Protein AF-A0A7Y4KDV8-F1 (afdb_monomer_lite)

pLDDT: mean 72.62, std 21.4, range [21.73, 97.19]

Sequence (748 aa):
MPEELEVASACWSLFTKARAWPSKKLFARSYPQWADPVLSSQQKWPHIQVSTEVRPDWELLFMLPETRTLLAPLPALIHDVATRVVANPIYRNEHSSRLDLTLADFERFWSSADAARLAADLLAGMWNPWLGWGSSHSEGVRFQPHLDVLRYEQAEGLDELLRRSHPPPGDAQKKVAEPEGPYLELLHRIHEHLKRTGTWPEAVPFAVAHRNLGFIPDLVARLEPEFIRGAWTGTRNARLKLTFKSLDWVTSARERHLLAQAVRAMAQIWLETDEPNSDFGITAEMVAQKSRLSQAEVGPLLRYLEQSFWVTIEPSDWTEQSWKLPVNDKIGLLKNVEVWEDYLRATQEEEKAQRHAVLSSIDLERLAYAAEGLLAPACEPPSVGKKGRGRRAKKAKSIFISHAAKDKDLVDAFVELLVSGMGVEAEDIVCTSLSQQTVPLGNKFREYLRDAVNDCSLFICLVSKNFYASTFALCEVGAAWGAKKTIVPVMVPPLGPKNLEAVLQDGWQAVELLNGDQLALMAGTLRRHLGGTGDIGRWVPQLRKFLKTAREVLAQEHEGPLGHTSTHASREAGQDSSRDASGQDSLSPERARHDVNKQSGESTGDHAAQTFDSPDWQTFVKLTGAVRAASEPLSPVLRAAAYATGSGMGGKVIGSDYKDIRDAEDRGMLVSDAGNFWADEDSRLMRSVVEPLKDLKGFLKQASDLFHLEHEKRYGFVADMQKLRFAEVHMGFSWVYGAPEPDDNIPF

Structure (mmCIF, N/CA/C/O backbone):
data_AF-A0A7Y4KDV8-F1
#
_entry.id   AF-A0A7Y4KDV8-F1
#
loop_
_atom_site.group_PDB
_atom_site.id
_atom_site.type_symbol
_atom_site.label_atom_id
_atom_site.label_alt_id
_atom_site.label_comp_id
_atom_site.label_asym_id
_atom_site.label_entity_id
_atom_site.label_seq_id
_atom_site.pdbx_PDB_ins_code
_atom_site.Cartn_x
_atom_site.Cartn_y
_atom_site.Cartn_z
_atom_site.occupancy
_atom_site.B_iso_or_equiv
_atom_site.auth_seq_id
_atom_site.auth_comp_id
_atom_site.auth_asym_id
_atom_site.auth_atom_id
_atom_site.pdbx_PDB_model_num
ATOM 1 N N . MET A 1 1 ? 9.951 -15.300 -29.059 1.00 63.28 1 MET A N 1
ATOM 2 C CA . MET A 1 1 ? 11.334 -15.531 -28.595 1.00 63.28 1 MET A CA 1
ATOM 3 C C . MET A 1 1 ? 12.394 -15.349 -29.685 1.00 63.28 1 MET A C 1
ATOM 5 O O . MET A 1 1 ? 13.168 -14.423 -29.510 1.00 63.28 1 MET A O 1
ATOM 9 N N . PRO A 1 2 ? 12.503 -16.139 -30.782 1.00 76.25 2 PRO A N 1
ATOM 10 C CA . PRO A 1 2 ? 13.700 -16.068 -31.643 1.00 76.25 2 PRO A CA 1
ATOM 11 C C . PRO A 1 2 ? 13.894 -14.703 -32.325 1.00 76.25 2 PRO A C 1
ATOM 13 O O . PRO A 1 2 ? 14.945 -14.092 -32.187 1.00 76.25 2 PRO A O 1
ATOM 16 N N . GLU A 1 3 ? 12.845 -14.181 -32.964 1.00 83.25 3 GLU A N 1
ATOM 17 C CA . GLU A 1 3 ? 12.841 -12.859 -33.615 1.00 83.25 3 GLU A CA 1
ATOM 18 C C . GLU A 1 3 ? 13.071 -11.704 -32.616 1.00 83.25 3 GLU A C 1
ATOM 20 O O . GLU A 1 3 ? 13.788 -10.746 -32.899 1.00 83.25 3 GLU A O 1
ATOM 25 N N . GLU A 1 4 ? 12.525 -11.825 -31.403 1.00 85.88 4 GLU A N 1
ATOM 26 C CA . GLU A 1 4 ? 12.720 -10.852 -30.320 1.00 85.88 4 GLU A CA 1
ATOM 27 C C . GLU A 1 4 ? 14.170 -10.853 -29.800 1.00 85.88 4 GLU A C 1
ATOM 29 O O . GLU A 1 4 ? 14.695 -9.795 -29.464 1.00 85.88 4 GLU A O 1
ATOM 34 N N . LEU A 1 5 ? 14.853 -12.006 -29.789 1.00 89.75 5 LEU A N 1
ATOM 35 C CA . LEU A 1 5 ? 16.281 -12.104 -29.456 1.00 89.75 5 LEU A CA 1
ATOM 36 C C . LEU A 1 5 ? 17.170 -11.499 -30.552 1.00 89.75 5 LEU A C 1
ATOM 38 O O . LEU A 1 5 ? 18.156 -10.832 -30.236 1.00 89.75 5 LEU A O 1
ATOM 42 N N . GLU A 1 6 ? 16.812 -11.668 -31.828 1.00 90.56 6 GLU A N 1
ATOM 43 C CA . GLU A 1 6 ? 17.501 -10.998 -32.940 1.00 90.56 6 GLU A CA 1
ATOM 44 C C . GLU A 1 6 ? 17.380 -9.470 -32.832 1.00 90.56 6 GLU A C 1
ATOM 46 O O . GLU A 1 6 ? 18.384 -8.763 -32.962 1.00 90.56 6 GLU A O 1
ATOM 51 N N . VAL A 1 7 ? 16.195 -8.946 -32.493 1.00 89.69 7 VAL A N 1
ATOM 52 C CA . VAL A 1 7 ? 16.020 -7.506 -32.239 1.00 89.69 7 VAL A CA 1
ATOM 53 C C . VAL A 1 7 ? 16.690 -7.050 -30.945 1.00 89.69 7 VAL A C 1
ATOM 55 O O . VAL A 1 7 ? 17.270 -5.964 -30.929 1.00 89.69 7 VAL A O 1
ATOM 58 N N . ALA A 1 8 ? 16.703 -7.858 -29.884 1.00 92.19 8 ALA A N 1
ATOM 59 C CA . ALA A 1 8 ? 17.454 -7.531 -28.675 1.00 92.19 8 ALA A CA 1
ATOM 60 C C . ALA A 1 8 ? 18.956 -7.392 -28.975 1.00 92.19 8 ALA A C 1
ATOM 62 O O . ALA A 1 8 ? 19.574 -6.403 -28.574 1.00 92.19 8 ALA A O 1
ATOM 63 N N . SER A 1 9 ? 19.522 -8.313 -29.763 1.00 94.50 9 SER A N 1
ATOM 64 C CA . SER A 1 9 ? 20.906 -8.248 -30.246 1.00 94.50 9 SER A CA 1
ATOM 65 C C . SER A 1 9 ? 21.149 -7.022 -31.141 1.00 94.50 9 SER A C 1
ATOM 67 O O . SER A 1 9 ? 22.149 -6.315 -30.987 1.00 94.50 9 SER A O 1
ATOM 69 N N . ALA A 1 10 ? 20.204 -6.686 -32.023 1.00 93.38 10 ALA A N 1
ATOM 70 C CA . ALA A 1 10 ? 20.262 -5.496 -32.871 1.00 93.38 10 ALA A CA 1
ATOM 71 C C . ALA A 1 10 ? 20.233 -4.182 -32.061 1.00 93.38 10 ALA A C 1
ATOM 73 O O . ALA A 1 10 ? 21.042 -3.280 -32.303 1.00 93.38 10 ALA A O 1
ATOM 74 N N . CYS A 1 11 ? 19.361 -4.083 -31.051 1.00 93.06 11 CYS A N 1
ATOM 75 C CA . CYS A 1 11 ? 19.333 -2.963 -30.111 1.00 93.06 11 CYS A CA 1
ATOM 76 C C . CYS A 1 11 ? 20.628 -2.878 -29.299 1.00 93.06 11 CYS A C 1
ATOM 78 O O . CYS A 1 11 ? 21.196 -1.792 -29.189 1.00 93.06 11 CYS A O 1
ATOM 80 N N . TRP A 1 12 ? 21.141 -4.004 -28.797 1.00 95.69 12 TRP A N 1
ATOM 81 C CA . TRP A 1 12 ? 22.415 -4.074 -28.076 1.00 95.69 12 TRP A CA 1
ATOM 82 C C . TRP A 1 12 ? 23.604 -3.626 -28.944 1.00 95.69 12 TRP A C 1
ATOM 84 O O . TRP A 1 12 ? 24.462 -2.858 -28.498 1.00 95.69 12 TRP A O 1
ATOM 94 N N . SER A 1 13 ? 23.615 -4.004 -30.225 1.00 95.50 13 SER A N 1
ATOM 95 C CA . SER A 1 13 ? 24.629 -3.580 -31.197 1.00 95.50 13 SER A CA 1
ATOM 96 C C . SER A 1 13 ? 24.577 -2.079 -31.512 1.00 95.50 13 SER A C 1
ATOM 98 O O . SER A 1 13 ? 25.592 -1.510 -31.915 1.00 95.50 13 SER A O 1
ATOM 100 N N . LEU A 1 14 ? 23.435 -1.406 -31.340 1.00 94.94 14 LEU A N 1
ATOM 101 C CA . LEU A 1 14 ? 23.353 0.058 -31.428 1.00 94.94 14 LEU A CA 1
ATOM 102 C C . LEU A 1 14 ? 23.698 0.725 -30.089 1.00 94.94 14 LEU A C 1
ATOM 104 O O . LEU A 1 14 ? 24.463 1.690 -30.080 1.00 94.94 14 LEU A O 1
ATOM 108 N N . PHE A 1 15 ? 23.216 0.175 -28.971 1.00 94.69 15 PHE A N 1
ATOM 109 C CA . PHE A 1 15 ? 23.482 0.677 -27.622 1.00 94.69 15 PHE A CA 1
ATOM 110 C C . PHE A 1 15 ? 24.981 0.728 -27.313 1.00 94.69 15 PHE A C 1
ATOM 112 O O . PHE A 1 15 ? 25.507 1.774 -26.944 1.00 94.69 15 PHE A O 1
ATOM 119 N N . THR A 1 16 ? 25.701 -0.372 -27.541 1.00 93.69 16 THR A N 1
ATOM 120 C CA . THR A 1 16 ? 27.155 -0.470 -27.307 1.00 93.69 16 THR A CA 1
ATOM 121 C C . THR A 1 16 ? 27.970 0.577 -28.074 1.00 93.69 16 THR A C 1
ATOM 123 O O . THR A 1 16 ? 28.985 1.051 -27.564 1.00 93.69 16 THR A O 1
ATOM 126 N N . LYS A 1 17 ? 27.508 0.977 -29.269 1.00 92.12 17 LYS A N 1
ATOM 127 C CA . LYS A 1 17 ? 28.144 2.000 -30.118 1.00 92.12 17 LYS A CA 1
ATOM 128 C C . LYS A 1 17 ? 27.789 3.435 -29.715 1.00 92.12 17 LYS A C 1
ATOM 130 O O . LYS A 1 17 ? 28.617 4.322 -29.886 1.00 92.12 17 LYS A O 1
ATOM 135 N N . ALA A 1 18 ? 26.567 3.671 -29.231 1.00 89.75 18 ALA A N 1
ATOM 136 C CA . ALA A 1 18 ? 26.035 5.012 -28.962 1.00 89.75 18 ALA A CA 1
ATOM 137 C C . ALA A 1 18 ? 25.990 5.402 -27.471 1.00 89.75 18 ALA A C 1
ATOM 139 O O . ALA A 1 18 ? 25.768 6.570 -27.166 1.00 89.75 18 ALA A O 1
ATOM 140 N N . ARG A 1 19 ? 26.150 4.432 -26.558 1.00 89.19 19 ARG A N 1
ATOM 141 C CA . ARG A 1 19 ? 25.899 4.530 -25.102 1.00 89.19 19 ARG A CA 1
ATOM 142 C C . ARG A 1 19 ? 24.505 5.069 -24.736 1.00 89.19 19 ARG A C 1
ATOM 144 O O . ARG A 1 19 ? 24.295 5.619 -23.661 1.00 89.19 19 ARG A O 1
ATOM 151 N N . ALA A 1 20 ? 23.547 4.869 -25.637 1.00 89.31 20 ALA A N 1
ATOM 152 C CA . ALA A 1 20 ? 22.138 5.210 -25.492 1.00 89.31 20 ALA A CA 1
ATOM 153 C C . ALA A 1 20 ? 21.290 4.247 -26.335 1.00 89.31 20 ALA A C 1
ATOM 155 O O . ALA A 1 20 ? 21.760 3.722 -27.350 1.00 89.31 20 ALA A O 1
ATOM 156 N N . TRP A 1 21 ? 20.039 4.012 -25.937 1.00 91.75 21 TRP A N 1
ATOM 157 C CA . TRP A 1 21 ? 19.130 3.152 -26.697 1.00 91.75 21 TRP A CA 1
ATOM 158 C C . TRP A 1 21 ? 18.737 3.791 -28.038 1.00 91.75 21 TRP A C 1
ATOM 160 O O . TRP A 1 21 ? 18.620 5.015 -28.143 1.00 91.75 21 TRP A O 1
ATOM 170 N N . PRO A 1 22 ? 18.536 2.991 -29.100 1.00 92.31 22 PRO A N 1
ATOM 171 C CA . PRO A 1 22 ? 18.253 3.536 -30.414 1.00 92.31 22 PRO A CA 1
ATOM 172 C C . PRO A 1 22 ? 16.843 4.129 -30.462 1.00 92.31 22 PRO A C 1
ATOM 174 O O . PRO A 1 22 ? 15.852 3.455 -30.176 1.00 92.31 22 PRO A O 1
ATOM 177 N N . SER A 1 23 ? 16.737 5.385 -30.905 1.00 91.31 23 SER A N 1
ATOM 178 C CA . SER A 1 23 ? 15.442 5.970 -31.268 1.00 91.31 23 SER A CA 1
ATOM 179 C C . SER A 1 23 ? 14.763 5.135 -32.359 1.00 91.31 23 SER A C 1
ATOM 181 O O . SER A 1 23 ? 15.445 4.574 -33.222 1.00 91.31 23 SER A O 1
ATOM 183 N N . LYS A 1 24 ? 13.422 5.105 -32.390 1.00 88.62 24 LYS A N 1
ATOM 184 C CA . LYS A 1 24 ? 12.640 4.383 -33.419 1.00 88.62 24 LYS A CA 1
ATOM 185 C C . LYS A 1 24 ? 13.159 4.628 -34.840 1.00 88.62 24 LYS A C 1
ATOM 187 O O . LYS A 1 24 ? 13.323 3.698 -35.623 1.00 88.62 24 LYS A O 1
ATOM 192 N N . LYS A 1 25 ? 13.472 5.889 -35.157 1.00 87.94 25 LYS A N 1
ATOM 193 C CA . LYS A 1 25 ? 13.972 6.323 -36.471 1.00 87.94 25 LYS A CA 1
ATOM 194 C C . LYS A 1 25 ? 15.395 5.834 -36.768 1.00 87.94 25 LYS A C 1
ATOM 196 O O . LYS A 1 25 ? 15.701 5.557 -37.926 1.00 87.94 25 LYS A O 1
ATOM 201 N N . LEU A 1 26 ? 16.262 5.732 -35.757 1.00 90.19 26 LEU A N 1
ATOM 202 C CA . LEU A 1 26 ? 17.590 5.137 -35.921 1.00 90.19 26 LEU A CA 1
ATOM 203 C C . LEU A 1 26 ? 17.473 3.626 -36.138 1.00 90.19 26 LEU A C 1
ATOM 205 O O . LEU A 1 26 ? 18.064 3.117 -37.087 1.00 90.19 26 LEU A O 1
ATOM 209 N N . PHE A 1 27 ? 16.663 2.942 -35.323 1.00 91.25 27 PHE A N 1
ATOM 210 C CA . PHE A 1 27 ? 16.437 1.503 -35.439 1.00 91.25 27 PHE A CA 1
ATOM 211 C C . PHE A 1 27 ? 15.874 1.125 -36.819 1.00 91.25 27 PHE A C 1
ATOM 213 O O . PHE A 1 27 ? 16.489 0.326 -37.519 1.00 91.25 27 PHE A O 1
ATOM 220 N N . ALA A 1 28 ? 14.805 1.796 -37.274 1.00 88.25 28 ALA A N 1
ATOM 221 C CA . ALA A 1 28 ? 14.217 1.608 -38.608 1.00 88.25 28 ALA A CA 1
ATOM 222 C C . ALA A 1 28 ? 15.233 1.744 -39.753 1.00 88.25 28 ALA A C 1
ATOM 224 O O . ALA A 1 28 ? 15.183 1.006 -40.733 1.00 88.25 28 ALA A O 1
ATOM 225 N N . ARG A 1 29 ? 16.152 2.714 -39.648 1.00 90.38 29 ARG A N 1
ATOM 226 C CA . ARG A 1 29 ? 17.158 2.984 -40.684 1.00 90.38 29 ARG A CA 1
ATOM 227 C C . ARG A 1 29 ? 18.297 1.962 -40.666 1.00 90.38 29 ARG A C 1
ATOM 229 O O . ARG A 1 29 ? 18.861 1.678 -41.716 1.00 90.38 29 ARG A O 1
ATOM 236 N N . SER A 1 30 ? 18.662 1.457 -39.489 1.00 91.69 30 SER A N 1
ATOM 237 C CA . SER A 1 30 ? 19.717 0.451 -39.327 1.00 91.69 30 SER A CA 1
ATOM 238 C C . SER A 1 30 ? 19.238 -0.973 -39.616 1.00 91.69 30 SER A C 1
ATOM 240 O O . SER A 1 30 ? 20.037 -1.775 -40.089 1.00 91.69 30 SER A O 1
ATOM 242 N N . TYR A 1 31 ? 17.956 -1.269 -39.379 1.00 90.69 31 TYR A N 1
ATOM 243 C CA . TYR A 1 31 ? 17.356 -2.591 -39.570 1.00 90.69 31 TYR A CA 1
ATOM 244 C C . TYR A 1 31 ? 15.962 -2.491 -40.230 1.00 90.69 31 TYR A C 1
ATOM 246 O O . TYR A 1 31 ? 14.939 -2.672 -39.560 1.00 90.69 31 TYR A O 1
ATOM 254 N N . PRO A 1 32 ? 15.887 -2.187 -41.543 1.00 87.19 32 PRO A N 1
ATOM 255 C CA . PRO A 1 32 ? 14.619 -1.917 -42.229 1.00 87.19 32 PRO A CA 1
ATOM 256 C C . PRO A 1 32 ? 13.617 -3.076 -42.211 1.00 87.19 32 PRO A C 1
ATOM 258 O O . PRO A 1 32 ? 12.415 -2.831 -42.243 1.00 87.19 32 PRO A O 1
ATOM 261 N N . GLN A 1 33 ? 14.085 -4.325 -42.108 1.00 86.19 33 GLN A N 1
ATOM 262 C CA . GLN A 1 33 ? 13.231 -5.517 -42.040 1.00 86.19 33 GLN A CA 1
ATOM 263 C C . GLN A 1 33 ? 12.288 -5.533 -40.823 1.00 86.19 33 GLN A C 1
ATOM 265 O O . GLN A 1 33 ? 11.259 -6.199 -40.851 1.00 86.19 33 GLN A O 1
ATOM 270 N N . TRP A 1 34 ? 12.617 -4.768 -39.779 1.00 84.00 34 TRP A N 1
ATOM 271 C CA . TRP A 1 34 ? 11.841 -4.662 -38.543 1.00 84.00 34 TRP A CA 1
ATOM 272 C C . TRP A 1 34 ? 11.118 -3.311 -38.394 1.00 84.00 34 TRP A C 1
ATOM 274 O O . TRP A 1 34 ? 10.495 -3.053 -37.364 1.00 84.00 34 TRP A O 1
ATOM 284 N N . ALA A 1 35 ? 11.173 -2.441 -39.412 1.00 74.81 35 ALA A N 1
ATOM 285 C CA . ALA A 1 35 ? 10.636 -1.082 -39.333 1.00 74.81 35 ALA A CA 1
ATOM 286 C C . ALA A 1 35 ? 9.108 -1.035 -39.147 1.00 74.81 35 ALA A C 1
ATOM 288 O O . ALA A 1 35 ? 8.631 -0.235 -38.346 1.00 74.81 35 ALA A O 1
ATOM 289 N N . ASP A 1 36 ? 8.348 -1.899 -39.825 1.00 68.31 36 ASP A N 1
ATOM 290 C CA . ASP A 1 36 ? 6.896 -2.013 -39.629 1.00 68.31 36 ASP A CA 1
ATOM 291 C C . ASP A 1 36 ? 6.499 -2.852 -38.395 1.00 68.31 36 ASP A C 1
ATOM 293 O O . ASP A 1 36 ? 5.773 -2.318 -37.549 1.00 68.31 36 ASP A O 1
ATOM 297 N N . PRO A 1 37 ? 6.945 -4.118 -38.217 1.00 59.66 37 PRO A N 1
ATOM 298 C CA . PRO A 1 37 ? 6.424 -4.980 -37.148 1.00 59.66 37 PRO A CA 1
ATOM 299 C C . PRO A 1 37 ? 6.777 -4.505 -35.732 1.00 59.66 37 PRO A C 1
ATOM 301 O O . PRO A 1 37 ? 5.974 -4.678 -34.821 1.00 59.66 37 PRO A O 1
ATOM 304 N N . VAL A 1 38 ? 7.941 -3.875 -35.534 1.00 63.41 38 VAL A N 1
ATOM 305 C CA . VAL A 1 38 ? 8.400 -3.456 -34.193 1.00 63.41 38 VAL A CA 1
ATOM 306 C C . VAL A 1 38 ? 7.922 -2.051 -33.839 1.00 63.41 38 VAL A C 1
ATOM 308 O O . VAL A 1 38 ? 7.695 -1.742 -32.672 1.00 63.41 38 VAL A O 1
ATOM 311 N N . LEU A 1 39 ? 7.791 -1.165 -34.832 1.00 65.44 39 LEU A N 1
ATOM 312 C CA . LEU A 1 39 ? 7.534 0.259 -34.588 1.00 65.44 39 LEU A CA 1
ATOM 313 C C . LEU A 1 39 ? 6.062 0.641 -34.782 1.00 65.44 39 LEU A C 1
ATOM 315 O O . LEU A 1 39 ? 5.624 1.633 -34.188 1.00 65.44 39 LEU A O 1
ATOM 319 N N . SER A 1 40 ? 5.299 -0.140 -35.557 1.00 60.47 40 SER A N 1
ATOM 320 C CA . SER A 1 40 ? 3.838 -0.067 -35.580 1.00 60.47 40 SER A CA 1
ATOM 321 C C . SER A 1 40 ? 3.256 -0.930 -34.455 1.00 60.47 40 SER A C 1
ATOM 323 O O . SER A 1 40 ? 3.606 -2.091 -34.276 1.00 60.47 40 SER A O 1
ATOM 325 N N . SER A 1 41 ? 2.343 -0.368 -33.666 1.00 55.09 41 SER A N 1
ATOM 326 C CA . SER A 1 41 ? 1.844 -0.978 -32.423 1.00 55.09 41 SER A CA 1
ATOM 327 C C . SER A 1 41 ? 0.828 -2.118 -32.620 1.00 55.09 41 SER A C 1
ATOM 329 O O . SER A 1 41 ? 0.037 -2.400 -31.717 1.00 55.09 41 SER A O 1
ATOM 331 N N . GLN A 1 42 ? 0.811 -2.762 -33.793 1.00 46.81 42 GLN A N 1
ATOM 332 C CA . GLN A 1 42 ? -0.120 -3.854 -34.105 1.00 46.81 42 GLN A CA 1
ATOM 333 C C . GLN A 1 42 ? 0.420 -5.233 -33.705 1.00 46.81 42 GLN A C 1
ATOM 335 O O . GLN A 1 42 ? -0.368 -6.083 -33.288 1.00 46.81 42 GLN A O 1
ATOM 340 N N . GLN A 1 43 ? 1.738 -5.452 -33.756 1.00 57.38 43 GLN A N 1
ATOM 341 C CA . GLN A 1 43 ? 2.357 -6.671 -33.236 1.00 57.38 43 GLN A CA 1
ATOM 342 C C . GLN A 1 43 ? 2.783 -6.431 -31.781 1.00 57.38 43 GLN A C 1
ATOM 344 O O . GLN A 1 43 ? 3.634 -5.594 -31.489 1.00 57.38 43 GLN A O 1
ATOM 349 N N . LYS A 1 44 ? 2.155 -7.138 -30.834 1.00 62.78 44 LYS A N 1
ATOM 350 C CA . LYS A 1 44 ? 2.522 -7.053 -29.413 1.00 62.78 44 LYS A CA 1
ATOM 351 C C . LYS A 1 44 ? 3.718 -7.957 -29.132 1.00 62.78 44 LYS A C 1
ATOM 353 O O . LYS A 1 44 ? 3.544 -9.163 -28.985 1.00 62.78 44 LYS A O 1
ATOM 358 N N . TRP A 1 45 ? 4.901 -7.368 -29.024 1.00 72.81 45 TRP A N 1
ATOM 359 C CA . TRP A 1 45 ? 6.082 -8.022 -28.461 1.00 72.81 45 TRP A CA 1
ATOM 360 C C . TRP A 1 45 ? 6.123 -7.734 -26.953 1.00 72.81 45 TRP A C 1
ATOM 362 O O . TRP A 1 45 ? 6.342 -6.581 -26.580 1.00 72.81 45 TRP A O 1
ATOM 372 N N . PRO A 1 46 ? 5.835 -8.713 -26.072 1.00 70.69 46 PRO A N 1
ATOM 373 C CA . PRO A 1 46 ? 5.701 -8.461 -24.635 1.00 70.69 46 PRO A CA 1
ATOM 374 C C . PRO A 1 46 ? 6.995 -7.952 -23.984 1.00 70.69 46 PRO A C 1
ATOM 376 O O . PRO A 1 46 ? 6.922 -7.159 -23.050 1.00 70.69 46 PRO A O 1
ATOM 379 N N . HIS A 1 47 ? 8.151 -8.357 -24.513 1.00 81.25 47 HIS A N 1
ATOM 380 C CA . HIS A 1 47 ? 9.469 -8.114 -23.922 1.00 81.25 47 HIS A CA 1
ATOM 381 C C . HIS A 1 47 ? 10.239 -6.929 -24.536 1.00 81.25 47 HIS A C 1
ATOM 383 O O . HIS A 1 47 ? 11.406 -6.709 -24.216 1.00 81.25 47 HIS A O 1
ATOM 389 N N . ILE A 1 48 ? 9.637 -6.170 -25.461 1.00 82.00 48 ILE A N 1
ATOM 390 C CA . ILE A 1 48 ? 10.311 -5.057 -26.150 1.00 82.00 48 ILE A CA 1
ATOM 391 C C . ILE A 1 48 ? 9.440 -3.800 -26.057 1.00 82.00 48 ILE A C 1
ATOM 393 O O . ILE A 1 48 ? 8.351 -3.718 -26.622 1.00 82.00 48 ILE A O 1
ATOM 397 N N . GLN A 1 49 ? 9.936 -2.791 -25.338 1.00 82.75 49 GLN A N 1
ATOM 398 C CA . GLN A 1 49 ? 9.272 -1.508 -25.134 1.00 82.75 49 GLN A CA 1
ATOM 399 C C . GLN A 1 49 ? 9.631 -0.532 -26.263 1.00 82.75 49 GLN A C 1
ATOM 401 O O . GLN A 1 49 ? 10.804 -0.259 -26.525 1.00 82.75 49 GLN A O 1
ATOM 406 N N . VAL A 1 50 ? 8.610 0.021 -26.929 1.00 78.94 50 VAL A N 1
ATOM 407 C CA . VAL A 1 50 ? 8.781 0.760 -28.192 1.00 78.94 50 VAL A CA 1
ATOM 408 C C . VAL A 1 50 ? 8.088 2.132 -28.138 1.00 78.94 50 VAL A C 1
ATOM 410 O O . VAL A 1 50 ? 6.987 2.326 -28.660 1.00 78.94 50 VAL A O 1
ATOM 413 N N . SER A 1 51 ? 8.735 3.111 -27.497 1.00 77.50 51 SER A N 1
ATOM 414 C CA . SER A 1 51 ? 8.186 4.443 -27.170 1.00 77.50 51 SER A CA 1
ATOM 415 C C . SER A 1 51 ? 8.694 5.544 -28.122 1.00 77.50 51 SER A C 1
ATOM 417 O O . SER A 1 51 ? 8.209 5.646 -29.250 1.00 77.50 51 SER A O 1
ATOM 419 N N . THR A 1 52 ? 9.669 6.354 -27.705 1.00 82.94 52 THR A N 1
ATOM 420 C CA . THR A 1 52 ? 10.565 7.154 -28.566 1.00 82.94 52 THR A CA 1
ATOM 421 C C . THR A 1 52 ? 11.776 6.331 -29.022 1.00 82.94 52 THR A C 1
ATOM 423 O O . THR A 1 52 ? 12.325 6.554 -30.105 1.00 82.94 52 THR A O 1
ATOM 426 N N . GLU A 1 53 ? 12.148 5.342 -28.212 1.00 87.69 53 GLU A N 1
ATOM 427 C CA . GLU A 1 53 ? 13.258 4.405 -28.378 1.00 87.69 53 GLU A CA 1
ATOM 428 C C . GLU A 1 53 ? 12.749 2.962 -28.474 1.00 87.69 53 GLU A C 1
ATOM 430 O O . GLU A 1 53 ? 11.570 2.694 -28.230 1.00 87.69 53 GLU A O 1
ATOM 435 N N . VAL A 1 54 ? 13.642 2.045 -28.850 1.00 89.50 54 VAL A N 1
ATOM 436 C CA . VAL A 1 54 ? 13.400 0.596 -28.886 1.00 89.50 54 VAL A CA 1
ATOM 437 C C . VAL A 1 54 ? 14.292 -0.061 -27.832 1.00 89.50 54 VAL A C 1
ATOM 439 O O . VAL A 1 54 ? 15.512 -0.110 -27.995 1.00 89.50 54 VAL A O 1
ATOM 442 N N . ARG A 1 55 ? 13.690 -0.532 -26.736 1.00 89.56 55 ARG A N 1
ATOM 443 C CA . ARG A 1 55 ? 14.391 -1.091 -25.569 1.00 89.56 55 ARG A CA 1
ATOM 444 C C . ARG A 1 55 ? 13.901 -2.519 -25.292 1.00 89.56 55 ARG A C 1
ATOM 446 O O . ARG A 1 55 ? 12.708 -2.678 -25.036 1.00 89.56 55 ARG A O 1
ATOM 453 N N . PRO A 1 56 ? 14.761 -3.548 -25.331 1.00 91.50 56 PRO A N 1
ATOM 454 C CA . PRO A 1 56 ? 14.423 -4.862 -24.788 1.00 91.50 56 PRO A CA 1
ATOM 455 C C . PRO A 1 56 ? 14.312 -4.793 -23.259 1.00 91.50 56 PRO A C 1
ATOM 457 O O . PRO A 1 56 ? 14.906 -3.909 -22.637 1.00 91.50 56 PRO A O 1
ATOM 460 N N . ASP A 1 57 ? 13.561 -5.707 -22.656 1.00 90.44 57 ASP A N 1
ATOM 461 C CA . ASP A 1 57 ? 13.482 -5.861 -21.205 1.00 90.44 57 ASP A CA 1
ATOM 462 C C . ASP A 1 57 ? 14.683 -6.627 -20.619 1.00 90.44 57 ASP A C 1
ATOM 464 O O . ASP A 1 57 ? 15.591 -7.074 -21.327 1.00 90.44 57 ASP A O 1
ATOM 468 N N . TRP A 1 58 ? 14.708 -6.768 -19.293 1.00 90.75 58 TRP A N 1
ATOM 469 C CA . TRP A 1 58 ? 15.784 -7.479 -18.604 1.00 90.75 58 TRP A CA 1
ATOM 470 C C . TRP A 1 58 ? 15.788 -8.992 -18.874 1.00 90.75 58 TRP A C 1
ATOM 472 O O . TRP A 1 58 ? 16.855 -9.597 -18.800 1.00 90.75 58 TRP A O 1
ATOM 482 N N . GLU A 1 59 ? 14.652 -9.600 -19.236 1.00 89.81 59 GLU A N 1
ATOM 483 C CA . GLU A 1 59 ? 14.585 -11.028 -19.569 1.00 89.81 59 GLU A CA 1
ATOM 484 C C . GLU A 1 59 ? 15.306 -11.305 -20.895 1.00 89.81 59 GLU A C 1
ATOM 486 O O . GLU A 1 59 ? 16.252 -12.096 -20.926 1.00 89.81 59 GLU A O 1
ATOM 491 N N . LEU A 1 60 ? 14.961 -10.583 -21.970 1.00 91.25 60 LEU A N 1
ATOM 492 C CA . LEU A 1 60 ? 15.665 -10.690 -23.254 1.00 91.25 60 LEU A CA 1
ATOM 493 C C . LEU A 1 60 ? 17.138 -10.290 -23.144 1.00 91.25 60 LEU A C 1
ATOM 495 O O . LEU A 1 60 ? 17.996 -10.948 -23.737 1.00 91.25 60 LEU A O 1
ATOM 499 N N . LEU A 1 61 ? 17.461 -9.244 -22.376 1.00 92.56 61 LEU A N 1
ATOM 500 C CA . LEU A 1 61 ? 18.856 -8.847 -22.179 1.00 92.56 61 LEU A CA 1
ATOM 501 C C . LEU A 1 61 ? 19.660 -9.913 -21.429 1.00 92.56 61 LEU A C 1
ATOM 503 O O . LEU A 1 61 ? 20.836 -10.075 -21.732 1.00 92.56 61 LEU A O 1
ATOM 507 N N . PHE A 1 62 ? 19.086 -10.672 -20.493 1.00 92.00 62 PHE A N 1
ATOM 508 C CA . PHE A 1 62 ? 19.833 -11.712 -19.765 1.00 92.00 62 PHE A CA 1
ATOM 509 C C . PHE A 1 62 ? 19.947 -13.039 -20.543 1.00 92.00 62 PHE A C 1
ATOM 511 O O . PHE A 1 62 ? 20.716 -13.919 -20.136 1.00 92.00 62 PHE A O 1
ATOM 518 N N . MET A 1 63 ? 19.239 -13.170 -21.675 1.00 92.12 63 MET A N 1
ATOM 519 C CA . MET A 1 63 ? 19.394 -14.265 -22.643 1.00 92.12 63 MET A CA 1
ATOM 520 C C . MET A 1 63 ? 20.531 -14.042 -23.657 1.00 92.12 63 MET A C 1
ATOM 522 O O . MET A 1 63 ? 21.027 -15.016 -24.223 1.00 92.12 63 MET A O 1
ATOM 526 N N . LEU A 1 64 ? 20.965 -12.798 -23.898 1.00 94.75 64 LEU A N 1
ATOM 527 C CA . LEU A 1 64 ? 22.097 -12.512 -24.790 1.00 94.75 64 LEU A CA 1
ATOM 528 C C . LEU A 1 64 ? 23.445 -12.803 -24.078 1.00 94.75 64 LEU A C 1
ATOM 530 O O . LEU A 1 64 ? 23.642 -12.359 -22.942 1.00 94.75 64 LEU A O 1
ATOM 534 N N . PRO A 1 65 ? 24.405 -13.520 -24.700 1.00 94.94 65 PRO A N 1
ATOM 535 C CA . PRO A 1 65 ? 25.668 -13.878 -24.045 1.00 94.94 65 PRO A CA 1
ATOM 536 C C . PRO A 1 65 ? 26.532 -12.682 -23.627 1.00 94.94 65 PRO A C 1
ATOM 538 O O . PRO A 1 65 ? 27.194 -12.730 -22.590 1.00 94.94 65 PRO A O 1
ATOM 541 N N . GLU A 1 66 ? 26.545 -11.606 -24.414 1.00 94.25 66 GLU A N 1
ATOM 542 C CA . GLU A 1 66 ? 27.443 -10.463 -24.231 1.00 94.25 66 GLU A CA 1
ATOM 543 C C . GLU A 1 66 ? 27.037 -9.606 -23.026 1.00 94.25 66 GLU A C 1
ATOM 545 O O . GLU A 1 66 ? 27.874 -9.256 -22.196 1.00 94.25 66 GLU A O 1
ATOM 550 N N . THR A 1 67 ? 25.745 -9.306 -22.898 1.00 94.81 67 THR A N 1
ATOM 551 C CA . THR A 1 67 ? 25.140 -8.613 -21.747 1.00 94.81 67 THR A CA 1
ATOM 552 C C . THR A 1 67 ? 25.174 -9.473 -20.490 1.00 94.81 67 THR A C 1
ATOM 554 O O . THR A 1 67 ? 25.471 -8.954 -19.418 1.00 94.81 67 THR A O 1
ATOM 557 N N . ARG A 1 68 ? 24.926 -10.786 -20.600 1.00 94.94 68 ARG A N 1
ATOM 558 C CA . ARG A 1 68 ? 25.022 -11.727 -19.474 1.00 94.94 68 ARG A CA 1
ATOM 559 C C . ARG A 1 68 ? 26.455 -11.828 -18.942 1.00 94.94 68 ARG A C 1
ATOM 561 O O . ARG A 1 68 ? 26.656 -11.868 -17.733 1.00 94.94 68 ARG A O 1
ATOM 568 N N . THR A 1 69 ? 27.448 -11.792 -19.834 1.00 95.69 69 THR A N 1
ATOM 569 C CA . THR A 1 69 ? 28.873 -11.702 -19.471 1.00 95.69 69 THR A CA 1
ATOM 570 C C . THR A 1 69 ? 29.202 -10.344 -18.853 1.00 95.69 69 THR A C 1
ATOM 572 O O . THR A 1 69 ? 29.847 -10.287 -17.809 1.00 95.69 69 THR A O 1
ATOM 575 N N . LEU A 1 70 ? 28.722 -9.247 -19.453 1.00 96.62 70 LEU A N 1
ATOM 576 C CA . LEU A 1 70 ? 28.924 -7.893 -18.938 1.00 96.62 70 LEU A CA 1
ATOM 577 C C . LEU A 1 70 ? 28.340 -7.719 -17.534 1.00 96.62 70 LEU A C 1
ATOM 579 O O . LEU A 1 70 ? 28.986 -7.111 -16.694 1.00 96.62 70 LEU A O 1
ATOM 583 N N . LEU A 1 71 ? 27.134 -8.216 -17.269 1.00 96.31 71 LEU A N 1
ATOM 584 C CA . LEU A 1 71 ? 26.446 -8.022 -15.992 1.00 96.31 71 LEU A CA 1
ATOM 585 C C . LEU A 1 71 ? 26.760 -9.107 -14.954 1.00 96.31 71 LEU A C 1
ATOM 587 O O . LEU A 1 71 ? 26.254 -9.022 -13.841 1.00 96.31 71 LEU A O 1
ATOM 591 N N . ALA A 1 72 ? 27.630 -10.077 -15.247 1.00 95.50 72 ALA A N 1
ATOM 592 C CA . ALA A 1 72 ? 28.050 -11.090 -14.275 1.00 95.50 72 ALA A CA 1
ATOM 593 C C . ALA A 1 72 ? 28.529 -10.526 -12.907 1.00 95.50 72 ALA A C 1
ATOM 595 O O . ALA A 1 72 ? 28.238 -11.168 -11.898 1.00 95.50 72 ALA A O 1
ATOM 596 N N . PRO A 1 73 ? 29.175 -9.338 -12.804 1.00 96.94 73 PRO A N 1
ATOM 597 C CA . PRO A 1 73 ? 29.532 -8.736 -11.511 1.00 96.94 73 PRO A CA 1
ATOM 598 C C . PRO A 1 73 ? 28.380 -8.021 -10.773 1.00 96.94 73 PRO A C 1
ATOM 600 O O . PRO A 1 73 ? 28.549 -7.626 -9.619 1.00 96.94 73 PRO A O 1
ATOM 603 N N . LEU A 1 74 ? 27.211 -7.837 -11.401 1.00 95.75 74 LEU A N 1
ATOM 604 C CA . LEU A 1 74 ? 26.087 -7.072 -10.844 1.00 95.75 74 LEU A CA 1
ATOM 605 C C . LEU A 1 74 ? 25.586 -7.580 -9.474 1.00 95.75 74 LEU A C 1
ATOM 607 O O . LEU A 1 74 ? 25.350 -6.733 -8.611 1.00 95.75 74 LEU A O 1
ATOM 611 N N . PRO A 1 75 ? 25.467 -8.898 -9.199 1.00 96.19 75 PRO A N 1
ATOM 612 C CA . PRO A 1 75 ? 25.068 -9.371 -7.872 1.00 96.19 75 PRO A CA 1
ATOM 613 C C . PRO A 1 75 ? 26.065 -8.977 -6.768 1.00 96.19 75 PRO A C 1
ATOM 615 O O . PRO A 1 75 ? 25.651 -8.635 -5.663 1.00 96.19 75 PRO A O 1
ATOM 618 N N . ALA A 1 76 ? 27.369 -8.934 -7.072 1.00 96.00 76 ALA A N 1
ATOM 619 C CA . ALA A 1 76 ? 28.397 -8.516 -6.116 1.00 96.00 76 ALA A CA 1
ATOM 620 C C . ALA A 1 76 ? 28.325 -7.009 -5.808 1.00 96.00 76 ALA A C 1
ATOM 622 O O . ALA A 1 76 ? 28.433 -6.617 -4.646 1.00 96.00 76 ALA A O 1
ATOM 623 N N . LEU A 1 77 ? 28.058 -6.174 -6.822 1.00 95.44 77 LEU A N 1
ATOM 624 C CA . LEU A 1 77 ? 27.762 -4.752 -6.616 1.00 95.44 77 LEU A CA 1
ATOM 625 C C . LEU A 1 77 ? 26.501 -4.573 -5.754 1.00 95.44 77 LEU A C 1
ATOM 627 O O . LEU A 1 77 ? 26.520 -3.810 -4.795 1.00 95.44 77 LEU A O 1
ATOM 631 N N . ILE A 1 78 ? 25.420 -5.302 -6.048 1.00 95.38 78 ILE A N 1
ATOM 632 C CA . ILE A 1 78 ? 24.170 -5.261 -5.269 1.00 95.38 78 ILE A CA 1
ATOM 633 C C . ILE A 1 78 ? 24.405 -5.665 -3.806 1.00 95.38 78 ILE A C 1
ATOM 635 O O . ILE A 1 78 ? 23.857 -5.027 -2.911 1.00 95.38 78 ILE A O 1
ATOM 639 N N . HIS A 1 79 ? 25.245 -6.669 -3.544 1.00 95.06 79 HIS A N 1
ATOM 640 C CA . HIS A 1 79 ? 25.587 -7.109 -2.189 1.00 95.06 79 HIS A CA 1
ATOM 641 C C . HIS A 1 79 ? 26.398 -6.062 -1.399 1.00 95.06 79 HIS A C 1
ATOM 643 O O . HIS A 1 79 ? 26.123 -5.818 -0.220 1.00 95.06 79 HIS A O 1
ATOM 649 N N . ASP A 1 80 ? 27.361 -5.389 -2.038 1.00 95.00 80 ASP A N 1
ATOM 650 C CA . ASP A 1 80 ? 28.091 -4.264 -1.434 1.00 95.00 80 ASP A CA 1
ATOM 651 C C . ASP A 1 80 ? 27.156 -3.076 -1.151 1.00 95.00 80 ASP A C 1
ATOM 653 O O . ASP A 1 80 ? 27.145 -2.540 -0.043 1.00 95.00 80 ASP A O 1
ATOM 657 N N . VAL A 1 81 ? 26.286 -2.718 -2.101 1.00 93.19 81 VAL A N 1
ATOM 658 C CA . VAL A 1 81 ? 25.273 -1.664 -1.927 1.00 93.19 81 VAL A CA 1
ATOM 659 C C . VAL A 1 81 ? 24.309 -2.009 -0.788 1.00 93.19 81 VAL A C 1
ATOM 661 O O . VAL A 1 81 ? 24.068 -1.168 0.077 1.00 93.19 81 VAL A O 1
ATOM 664 N N . ALA A 1 82 ? 23.815 -3.248 -0.718 1.00 93.25 82 ALA A N 1
ATOM 665 C CA . ALA A 1 82 ? 22.996 -3.728 0.392 1.00 93.25 82 ALA A CA 1
ATOM 666 C C . ALA A 1 82 ? 23.736 -3.626 1.735 1.00 93.25 82 ALA A C 1
ATOM 668 O O . ALA A 1 82 ? 23.171 -3.133 2.707 1.00 93.25 82 ALA A O 1
ATOM 669 N N . THR A 1 83 ? 25.020 -3.989 1.784 1.00 93.50 83 THR A N 1
ATOM 670 C CA . THR A 1 83 ? 25.854 -3.861 2.990 1.00 93.50 83 THR A CA 1
ATOM 671 C C . THR A 1 83 ? 26.004 -2.398 3.429 1.00 93.50 83 THR A C 1
ATOM 673 O O . THR A 1 83 ? 25.877 -2.097 4.619 1.00 93.50 83 THR A O 1
ATOM 676 N N . ARG A 1 84 ? 26.179 -1.460 2.486 1.00 92.31 84 ARG A N 1
ATOM 677 C CA . ARG A 1 84 ? 26.181 -0.012 2.774 1.00 92.31 84 ARG A CA 1
ATOM 678 C C . ARG A 1 84 ? 24.831 0.464 3.330 1.00 92.31 84 ARG A C 1
ATOM 680 O O . ARG A 1 84 ? 24.828 1.243 4.281 1.00 92.31 84 ARG A O 1
ATOM 687 N N . VAL A 1 85 ? 23.710 -0.033 2.796 1.00 90.06 85 VAL A N 1
ATOM 688 C CA . VAL A 1 85 ? 22.341 0.273 3.270 1.00 90.06 85 VAL A CA 1
ATOM 689 C C . VAL A 1 85 ? 22.043 -0.343 4.642 1.00 90.06 85 VAL A C 1
ATOM 691 O O . VAL A 1 85 ? 21.357 0.273 5.452 1.00 90.06 85 VAL A O 1
ATOM 694 N N . VAL A 1 86 ? 22.585 -1.522 4.955 1.00 91.38 86 VAL A N 1
ATOM 695 C CA . VAL A 1 86 ? 22.487 -2.122 6.298 1.00 91.38 86 VAL A CA 1
ATOM 696 C C . VAL A 1 86 ? 23.266 -1.298 7.327 1.00 91.38 86 VAL A C 1
ATOM 698 O O . VAL A 1 86 ? 22.798 -1.130 8.451 1.00 91.38 86 VAL A O 1
ATOM 701 N N . ALA A 1 87 ? 24.429 -0.759 6.949 1.00 90.94 87 ALA A N 1
ATOM 702 C CA . ALA A 1 87 ? 25.224 0.114 7.812 1.00 90.94 87 ALA A CA 1
ATOM 703 C C . ALA A 1 87 ? 24.620 1.524 7.971 1.00 90.94 87 ALA A C 1
ATOM 705 O O . ALA A 1 87 ? 24.715 2.109 9.047 1.00 90.94 87 ALA A O 1
ATOM 706 N N . ASN A 1 88 ? 24.002 2.069 6.916 1.00 88.38 88 ASN A N 1
ATOM 707 C CA . ASN A 1 88 ? 23.370 3.391 6.898 1.00 88.38 88 ASN A CA 1
ATOM 708 C C . ASN A 1 88 ? 22.006 3.309 6.178 1.00 88.38 88 ASN A C 1
ATOM 710 O O . ASN A 1 88 ? 21.956 3.448 4.952 1.00 88.38 88 ASN A O 1
ATOM 714 N N . PRO A 1 89 ? 20.899 3.072 6.909 1.00 86.25 89 PRO A N 1
ATOM 715 C CA . PRO A 1 89 ? 19.581 2.886 6.304 1.00 86.25 89 PRO A CA 1
ATOM 716 C C . PRO A 1 89 ? 19.079 4.119 5.541 1.00 86.25 89 PRO A C 1
ATOM 718 O O . PRO A 1 89 ? 19.099 5.239 6.054 1.00 86.25 89 PRO A O 1
ATOM 721 N N . ILE A 1 90 ? 18.593 3.889 4.318 1.00 83.06 90 ILE A N 1
ATOM 722 C CA . ILE A 1 90 ? 18.033 4.918 3.431 1.00 83.06 90 ILE A CA 1
ATOM 723 C C . ILE A 1 90 ? 16.545 5.106 3.741 1.00 83.06 90 ILE A C 1
ATOM 725 O O . ILE A 1 90 ? 15.792 4.130 3.777 1.00 83.06 90 ILE A O 1
ATOM 729 N N . TYR A 1 91 ? 16.113 6.359 3.890 1.00 81.38 91 TYR A N 1
ATOM 730 C CA . TYR A 1 91 ? 14.716 6.725 4.116 1.00 81.38 91 TYR A CA 1
ATOM 731 C C . TYR A 1 91 ? 14.096 7.307 2.843 1.00 81.38 91 TYR A C 1
ATOM 733 O O . TYR A 1 91 ? 14.725 8.056 2.090 1.00 81.38 91 TYR A O 1
ATOM 741 N N . ARG A 1 92 ? 12.830 6.975 2.589 1.00 69.38 92 ARG A N 1
ATOM 742 C CA . ARG A 1 92 ? 12.098 7.470 1.419 1.00 69.38 92 ARG A CA 1
ATOM 743 C C . ARG A 1 92 ? 11.924 8.987 1.516 1.00 69.38 92 ARG A C 1
ATOM 745 O O . ARG A 1 92 ? 11.667 9.521 2.589 1.00 69.38 92 ARG A O 1
ATOM 752 N N . ASN A 1 93 ? 12.067 9.670 0.383 1.00 64.69 93 ASN A N 1
ATOM 753 C CA . ASN A 1 93 ? 11.978 11.128 0.212 1.00 64.69 93 ASN A CA 1
ATOM 754 C C . ASN A 1 93 ? 13.051 11.974 0.947 1.00 64.69 93 ASN A C 1
ATOM 756 O O . ASN A 1 93 ? 13.234 13.143 0.604 1.00 64.69 93 ASN A O 1
ATOM 760 N N . GLU A 1 94 ? 13.845 11.412 1.864 1.00 65.19 94 GLU A N 1
ATOM 761 C CA . GLU A 1 94 ? 14.893 12.145 2.587 1.00 65.19 94 GLU A CA 1
ATOM 762 C C . GLU A 1 94 ? 16.185 12.309 1.779 1.00 65.19 94 GLU A C 1
ATOM 764 O O . GLU A 1 94 ? 17.019 11.405 1.684 1.00 65.19 94 GLU A O 1
ATOM 769 N N . HIS A 1 95 ? 16.397 13.520 1.259 1.00 60.03 95 HIS A N 1
ATOM 770 C CA . HIS A 1 95 ? 17.560 13.876 0.441 1.00 60.03 95 HIS A CA 1
ATOM 771 C C . HIS A 1 95 ? 18.913 13.695 1.154 1.00 60.03 95 HIS A C 1
ATOM 773 O O . HIS A 1 95 ? 19.920 13.476 0.485 1.00 60.03 95 HIS A O 1
ATOM 779 N N . SER A 1 96 ? 18.931 13.765 2.487 1.00 54.78 96 SER A N 1
ATOM 780 C CA . SER A 1 96 ? 20.109 13.577 3.345 1.00 54.78 96 SER A CA 1
ATOM 781 C C . SER A 1 96 ? 20.500 12.111 3.570 1.00 54.78 96 SER A C 1
ATOM 783 O O . SER A 1 96 ? 21.589 11.858 4.074 1.00 54.78 96 SER A O 1
ATOM 785 N N . SER A 1 97 ? 19.645 11.149 3.198 1.00 57.88 97 SER A N 1
ATOM 786 C CA . SER A 1 97 ? 19.902 9.705 3.355 1.00 57.88 97 SER A CA 1
ATOM 787 C C . SER A 1 97 ? 20.363 9.013 2.061 1.00 57.88 97 SER A C 1
ATOM 789 O O . SER A 1 97 ? 20.426 7.788 1.993 1.00 57.88 97 SER A O 1
ATOM 791 N N . ARG A 1 98 ? 20.677 9.786 1.011 1.00 65.00 98 ARG A N 1
ATOM 792 C CA . ARG A 1 98 ? 21.058 9.267 -0.311 1.00 65.00 98 ARG A CA 1
ATOM 793 C C . ARG A 1 98 ? 22.425 8.577 -0.305 1.00 65.00 98 ARG A C 1
ATOM 795 O O . ARG A 1 98 ? 23.452 9.216 -0.092 1.00 65.00 98 ARG A O 1
ATOM 802 N N . LEU A 1 99 ? 22.432 7.296 -0.668 1.00 76.06 99 LEU A N 1
ATOM 803 C CA . LEU A 1 99 ? 23.624 6.574 -1.108 1.00 76.06 99 LEU A CA 1
ATOM 804 C C . LEU A 1 99 ? 23.825 6.804 -2.614 1.00 76.06 99 LEU A C 1
ATOM 806 O O . LEU A 1 99 ? 23.326 6.034 -3.427 1.00 76.06 99 LEU A O 1
ATOM 810 N N . ASP A 1 100 ? 24.536 7.860 -3.004 1.00 81.69 100 ASP A N 1
ATOM 811 C CA . ASP A 1 100 ? 24.881 8.059 -4.417 1.00 81.69 100 ASP A CA 1
ATOM 812 C C . ASP A 1 100 ? 26.005 7.084 -4.830 1.00 81.69 100 ASP A C 1
ATOM 814 O O . ASP A 1 100 ? 27.119 7.156 -4.308 1.00 81.69 100 ASP A O 1
ATOM 818 N N . LEU A 1 101 ? 25.730 6.179 -5.778 1.00 86.62 101 LEU A N 1
ATOM 819 C CA . LEU A 1 101 ? 26.758 5.308 -6.378 1.00 86.62 101 LEU A CA 1
ATOM 820 C C . LEU A 1 101 ? 27.429 6.001 -7.563 1.00 86.62 101 LEU A C 1
ATOM 822 O O . LEU A 1 101 ? 26.759 6.699 -8.322 1.00 86.62 101 LEU A O 1
ATOM 826 N N . THR A 1 102 ? 28.725 5.764 -7.757 1.00 87.50 102 THR A N 1
ATOM 827 C CA . THR A 1 102 ? 29.558 6.416 -8.781 1.00 87.50 102 THR A CA 1
ATOM 828 C C . THR A 1 102 ? 30.196 5.406 -9.739 1.00 87.50 102 THR A C 1
ATOM 830 O O . THR A 1 102 ? 30.230 4.208 -9.464 1.00 87.50 102 THR A O 1
ATOM 833 N N . LEU A 1 103 ? 30.785 5.872 -10.848 1.00 89.12 103 LEU A N 1
ATOM 834 C CA . LEU A 1 103 ? 31.563 5.002 -11.746 1.00 89.12 103 LEU A CA 1
ATOM 835 C C . LEU A 1 103 ? 32.715 4.278 -11.012 1.00 89.12 103 LEU A C 1
ATOM 837 O O . LEU A 1 103 ? 32.949 3.099 -11.265 1.00 89.12 103 LEU A O 1
ATOM 841 N N . ALA A 1 104 ? 33.338 4.933 -10.026 1.00 90.00 104 ALA A N 1
ATOM 842 C CA . ALA A 1 104 ? 34.397 4.366 -9.184 1.00 90.00 104 ALA A CA 1
ATOM 843 C C . ALA A 1 104 ? 33.907 3.294 -8.181 1.00 90.00 104 ALA A C 1
ATOM 845 O O . ALA A 1 104 ? 34.711 2.702 -7.454 1.00 90.00 104 ALA A O 1
ATOM 846 N N . ASP A 1 105 ? 32.597 3.036 -8.107 1.00 91.75 105 ASP A N 1
ATOM 847 C CA . ASP A 1 105 ? 32.035 1.855 -7.447 1.00 91.75 105 ASP A CA 1
ATOM 848 C C . ASP A 1 105 ? 31.924 0.674 -8.427 1.00 91.75 105 ASP A C 1
ATOM 850 O O . ASP A 1 105 ? 32.250 -0.450 -8.054 1.00 91.75 105 ASP A O 1
ATOM 854 N N . PHE A 1 106 ? 31.577 0.919 -9.698 1.00 93.50 106 PHE A N 1
ATOM 855 C CA . PHE A 1 106 ? 31.580 -0.105 -10.756 1.00 93.50 106 PHE A CA 1
ATOM 856 C C . PHE A 1 106 ? 33.005 -0.568 -11.107 1.00 93.50 106 PHE A C 1
ATOM 858 O O . PHE A 1 106 ? 33.252 -1.761 -11.269 1.00 93.50 106 PHE A O 1
ATOM 865 N N . GLU A 1 107 ? 33.981 0.340 -11.154 1.00 94.50 107 GLU A N 1
ATOM 866 C CA . GLU A 1 107 ? 35.388 0.020 -11.463 1.00 94.50 107 GLU A CA 1
ATOM 867 C C . GLU A 1 107 ? 36.055 -0.943 -10.454 1.00 94.50 107 GLU A C 1
ATOM 869 O O . GLU A 1 107 ? 37.145 -1.445 -10.715 1.00 94.50 107 GLU A O 1
ATOM 874 N N . ARG A 1 108 ? 35.396 -1.255 -9.327 1.00 95.38 108 ARG A N 1
ATOM 875 C CA . ARG A 1 108 ? 35.845 -2.255 -8.339 1.00 95.38 108 ARG A CA 1
ATOM 876 C C . ARG A 1 108 ? 35.462 -3.693 -8.696 1.00 95.38 108 ARG A C 1
ATOM 878 O O . ARG A 1 108 ? 36.110 -4.618 -8.218 1.00 95.38 108 ARG A O 1
ATOM 885 N N . PHE A 1 109 ? 34.404 -3.880 -9.488 1.00 95.94 109 PHE A N 1
ATOM 886 C CA . PHE A 1 109 ? 33.828 -5.197 -9.801 1.00 95.94 109 PHE A CA 1
ATOM 887 C C . PHE A 1 109 ? 33.992 -5.594 -11.276 1.00 95.94 109 PHE A C 1
ATOM 889 O O . PHE A 1 109 ? 33.943 -6.778 -11.605 1.00 95.94 109 PHE A O 1
ATOM 896 N N . TRP A 1 110 ? 34.197 -4.624 -12.169 1.00 96.56 110 TRP A N 1
ATOM 897 C CA . TRP A 1 110 ? 34.383 -4.850 -13.603 1.00 96.56 110 TRP A CA 1
ATOM 898 C C . TRP A 1 110 ? 35.864 -4.875 -14.002 1.00 96.56 110 TRP A C 1
ATOM 900 O O . TRP A 1 110 ? 36.675 -4.107 -13.498 1.00 96.56 110 TRP A O 1
ATOM 910 N N . SER A 1 111 ? 36.216 -5.738 -14.958 1.00 90.00 111 SER A N 1
ATOM 911 C CA . SER A 1 111 ? 37.607 -5.990 -15.377 1.00 90.00 111 SER A CA 1
ATOM 912 C C . SER A 1 111 ? 38.265 -4.868 -16.195 1.00 90.00 111 SER A C 1
ATOM 914 O O . SER A 1 111 ? 39.466 -4.931 -16.459 1.00 90.00 111 SER A O 1
ATOM 916 N N . SER A 1 112 ? 37.511 -3.846 -16.607 1.00 95.31 112 SER A N 1
ATOM 917 C CA . SER A 1 112 ? 38.033 -2.627 -17.234 1.00 95.31 112 SER A CA 1
ATOM 918 C C . SER A 1 112 ? 37.080 -1.447 -17.031 1.00 95.31 112 SER A C 1
ATOM 920 O O . SER A 1 112 ? 35.872 -1.639 -16.874 1.00 95.31 112 SER A O 1
ATOM 922 N N . ALA A 1 113 ? 37.607 -0.220 -17.097 1.00 92.06 113 ALA A N 1
ATOM 923 C CA . ALA A 1 113 ? 36.806 1.003 -17.001 1.00 92.06 113 ALA A CA 1
ATOM 924 C C . ALA A 1 113 ? 35.755 1.110 -18.126 1.00 92.06 113 ALA A C 1
ATOM 926 O O . ALA A 1 113 ? 34.623 1.517 -17.876 1.00 92.06 113 ALA A O 1
ATOM 927 N N . ASP A 1 114 ? 36.071 0.662 -19.348 1.00 92.56 114 ASP A N 1
ATOM 928 C CA . ASP A 1 114 ? 35.111 0.631 -20.462 1.00 92.56 114 ASP A CA 1
ATOM 929 C C . ASP A 1 114 ? 33.921 -0.300 -20.197 1.00 92.56 114 ASP A C 1
ATOM 931 O O . ASP A 1 114 ? 32.790 0.028 -20.573 1.00 92.56 114 ASP A O 1
ATOM 935 N N . ALA A 1 115 ? 34.168 -1.445 -19.547 1.00 94.88 115 ALA A N 1
ATOM 936 C CA . ALA A 1 115 ? 33.140 -2.410 -19.166 1.00 94.88 115 ALA A CA 1
ATOM 937 C C . ALA A 1 115 ? 32.336 -1.922 -17.950 1.00 94.88 115 ALA A C 1
ATOM 939 O O . ALA A 1 115 ? 31.107 -1.964 -17.988 1.00 94.88 115 ALA A O 1
ATOM 940 N N . ALA A 1 116 ? 33.008 -1.373 -16.931 1.00 94.81 116 ALA A N 1
ATOM 941 C CA . ALA A 1 116 ? 32.376 -0.702 -15.794 1.00 94.81 116 ALA A CA 1
ATOM 942 C C . ALA A 1 116 ? 31.416 0.396 -16.276 1.00 94.81 116 ALA A C 1
ATOM 944 O O . ALA A 1 116 ? 30.247 0.436 -15.890 1.00 94.81 116 ALA A O 1
ATOM 945 N N . ARG A 1 117 ? 31.888 1.240 -17.204 1.00 92.94 117 ARG A N 1
ATOM 946 C CA . ARG A 1 117 ? 31.096 2.311 -17.803 1.00 92.94 117 ARG A CA 1
ATOM 947 C C . ARG A 1 117 ? 29.949 1.773 -18.651 1.00 92.94 117 ARG A C 1
ATOM 949 O O . ARG A 1 117 ? 28.854 2.302 -18.544 1.00 92.94 117 ARG A O 1
ATOM 956 N N . LEU A 1 118 ? 30.160 0.727 -19.454 1.00 94.38 118 LEU A N 1
ATOM 957 C CA . LEU A 1 118 ? 29.096 0.135 -20.278 1.00 94.38 118 LEU A CA 1
ATOM 958 C C . LEU A 1 118 ? 27.979 -0.492 -19.427 1.00 94.38 118 LEU A C 1
ATOM 960 O O . LEU A 1 118 ? 26.808 -0.352 -19.775 1.00 94.38 118 LEU A O 1
ATOM 964 N N . ALA A 1 119 ? 28.319 -1.140 -18.310 1.00 95.00 119 ALA A N 1
ATOM 965 C CA . ALA A 1 119 ? 27.338 -1.659 -17.360 1.00 95.00 119 ALA A CA 1
ATOM 966 C C . ALA A 1 119 ? 26.578 -0.527 -16.648 1.00 95.00 119 ALA A C 1
ATOM 968 O O . ALA A 1 119 ? 25.352 -0.579 -16.550 1.00 95.00 119 ALA A O 1
ATOM 969 N N . ALA A 1 120 ? 27.282 0.523 -16.214 1.00 93.31 120 ALA A N 1
ATOM 970 C CA . ALA A 1 120 ? 26.673 1.694 -15.590 1.00 93.31 120 ALA A CA 1
ATOM 971 C C . ALA A 1 120 ? 25.758 2.469 -16.566 1.00 93.31 120 ALA A C 1
ATOM 973 O O . ALA A 1 120 ? 24.638 2.822 -16.203 1.00 93.31 120 ALA A O 1
ATOM 974 N N . ASP A 1 121 ? 26.178 2.667 -17.822 1.00 92.50 121 ASP A N 1
ATOM 975 C CA . ASP A 1 121 ? 25.352 3.255 -18.888 1.00 92.50 121 ASP A CA 1
ATOM 976 C C . ASP A 1 121 ? 24.079 2.421 -19.128 1.00 92.50 121 ASP A C 1
ATOM 978 O O . ASP A 1 121 ? 22.990 2.978 -19.262 1.00 92.50 121 ASP A O 1
ATOM 982 N N . LEU A 1 122 ? 24.200 1.087 -19.166 1.00 93.44 122 LEU A N 1
ATOM 983 C CA . LEU A 1 122 ? 23.083 0.160 -19.384 1.00 93.44 122 LEU A CA 1
ATOM 984 C C . LEU A 1 122 ? 22.056 0.220 -18.244 1.00 93.44 122 LEU A C 1
ATOM 986 O O . LEU A 1 122 ? 20.859 0.357 -18.495 1.00 93.44 122 LEU A O 1
ATOM 990 N N . LEU A 1 123 ? 22.524 0.162 -16.996 1.00 92.44 123 LEU A N 1
ATOM 991 C CA . LEU A 1 123 ? 21.671 0.192 -15.805 1.00 92.44 123 LEU A CA 1
ATOM 992 C C . LEU A 1 123 ? 21.016 1.563 -15.574 1.00 92.44 123 LEU A C 1
ATOM 994 O O . LEU A 1 123 ? 19.915 1.610 -15.031 1.00 92.44 123 LEU A O 1
ATOM 998 N N . ALA A 1 124 ? 21.647 2.661 -16.007 1.00 89.50 124 ALA A N 1
ATOM 999 C CA . ALA A 1 124 ? 21.063 4.006 -15.978 1.00 89.50 124 ALA A CA 1
ATOM 1000 C C . ALA A 1 124 ? 20.128 4.285 -17.175 1.00 89.50 124 ALA A C 1
ATOM 1002 O O . ALA A 1 124 ? 19.202 5.086 -17.073 1.00 89.50 124 ALA A O 1
ATOM 1003 N N . GLY A 1 125 ? 20.336 3.620 -18.316 1.00 86.12 125 GLY A N 1
ATOM 1004 C CA . GLY A 1 125 ? 19.498 3.751 -19.515 1.00 86.12 125 GLY A CA 1
ATOM 1005 C C . GLY A 1 125 ? 18.117 3.087 -19.412 1.00 86.12 125 GLY A C 1
ATOM 1006 O O . GLY A 1 125 ? 17.307 3.209 -20.334 1.00 86.12 125 GLY A O 1
ATOM 1007 N N . MET A 1 126 ? 17.834 2.374 -18.320 1.00 85.81 126 MET A N 1
ATOM 1008 C CA . MET A 1 126 ? 16.594 1.637 -18.068 1.00 85.81 126 MET A CA 1
ATOM 1009 C C . MET A 1 126 ? 16.155 1.805 -16.612 1.00 85.81 126 MET A C 1
ATOM 1011 O O . MET A 1 126 ? 16.972 2.035 -15.726 1.00 85.81 126 MET A O 1
ATOM 1015 N N . TRP A 1 127 ? 14.862 1.616 -16.339 1.00 81.56 127 TRP A N 1
ATOM 1016 C CA . TRP A 1 127 ? 14.442 1.352 -14.965 1.00 81.56 127 TRP A CA 1
ATOM 1017 C C . TRP A 1 127 ? 14.951 -0.034 -14.558 1.00 81.56 127 TRP A C 1
ATOM 1019 O O . TRP A 1 127 ? 14.687 -1.023 -15.246 1.00 81.56 127 TRP A O 1
ATOM 1029 N N . ASN A 1 128 ? 15.689 -0.100 -13.453 1.00 85.56 128 ASN A N 1
ATOM 1030 C CA . ASN A 1 128 ? 16.155 -1.346 -12.863 1.00 85.56 128 ASN A CA 1
ATOM 1031 C C . ASN A 1 128 ? 15.656 -1.421 -11.403 1.00 85.56 128 ASN A C 1
ATOM 1033 O O . ASN A 1 128 ? 15.734 -0.427 -10.677 1.00 85.56 128 ASN A O 1
ATOM 1037 N N . PRO A 1 129 ? 15.136 -2.572 -10.950 1.00 80.81 129 PRO A N 1
ATOM 1038 C CA . PRO A 1 129 ? 14.566 -2.710 -9.609 1.00 80.81 129 PRO A CA 1
ATOM 1039 C C . PRO A 1 129 ? 15.618 -2.955 -8.512 1.00 80.81 129 PRO A C 1
ATOM 1041 O O . PRO A 1 129 ? 15.247 -3.108 -7.352 1.00 80.81 129 PRO A O 1
ATOM 1044 N N . TRP A 1 130 ? 16.907 -3.039 -8.862 1.00 88.50 130 TRP A N 1
ATOM 1045 C CA . TRP A 1 130 ? 17.979 -3.477 -7.958 1.00 88.50 130 TRP A CA 1
ATOM 1046 C C . TRP A 1 130 ? 18.764 -2.311 -7.344 1.00 88.50 130 TRP A C 1
ATOM 1048 O O . TRP A 1 130 ? 19.023 -2.300 -6.145 1.00 88.50 130 TRP A O 1
ATOM 1058 N N . LEU A 1 131 ? 19.133 -1.324 -8.168 1.00 86.25 131 LEU A N 1
ATOM 1059 C CA . LEU A 1 131 ? 19.900 -0.127 -7.796 1.00 86.25 131 LEU A CA 1
ATOM 1060 C C . LEU A 1 131 ? 19.057 1.158 -7.862 1.00 86.25 131 LEU A C 1
ATOM 1062 O O . LEU A 1 131 ? 19.571 2.242 -7.593 1.00 86.25 131 LEU A O 1
ATOM 1066 N N . GLY A 1 132 ? 17.771 1.047 -8.207 1.00 80.62 132 GLY A N 1
ATOM 1067 C CA . GLY A 1 132 ? 16.850 2.177 -8.303 1.00 80.62 132 GLY A CA 1
ATOM 1068 C C . GLY A 1 132 ? 17.096 3.051 -9.534 1.00 80.62 132 GLY A C 1
ATOM 1069 O O . GLY A 1 132 ? 17.584 2.593 -10.570 1.00 80.62 132 GLY A O 1
ATOM 1070 N N . TRP A 1 133 ? 16.720 4.327 -9.435 1.00 76.31 133 TRP A N 1
ATOM 1071 C CA . TRP A 1 133 ? 16.888 5.276 -10.536 1.00 76.31 133 TRP A CA 1
ATOM 1072 C C . TRP A 1 133 ? 18.360 5.664 -10.714 1.00 76.31 133 TRP A C 1
ATOM 1074 O O . TRP A 1 133 ? 19.081 5.861 -9.734 1.00 76.31 133 TRP A O 1
ATOM 1084 N N . GLY A 1 134 ? 18.796 5.816 -11.964 1.00 82.81 134 GLY A N 1
ATOM 1085 C CA . GLY A 1 134 ? 20.142 6.273 -12.291 1.00 82.81 134 GLY A CA 1
ATOM 1086 C C . GLY A 1 134 ? 20.181 7.175 -13.518 1.00 82.81 134 GLY A C 1
ATOM 1087 O O . GLY A 1 134 ? 19.258 7.184 -14.330 1.00 82.81 134 GLY A O 1
ATOM 1088 N N . SER A 1 135 ? 21.268 7.932 -13.650 1.00 82.56 135 SER A N 1
ATOM 1089 C CA . SER A 1 135 ? 21.533 8.805 -14.791 1.00 82.56 135 SER A CA 1
ATOM 1090 C C . SER A 1 135 ? 22.992 8.706 -15.241 1.00 82.56 135 SER A C 1
ATOM 1092 O O . SER A 1 135 ? 23.911 8.681 -14.422 1.00 82.56 135 SER A O 1
ATOM 1094 N N . SER A 1 136 ? 23.209 8.650 -16.560 1.00 80.56 136 SER A N 1
ATOM 1095 C CA . SER A 1 136 ? 24.537 8.682 -17.189 1.00 80.56 136 SER A CA 1
ATOM 1096 C C . SER A 1 136 ? 24.728 10.003 -17.936 1.00 80.56 136 SER A C 1
ATOM 1098 O O . SER A 1 136 ? 23.872 10.421 -18.721 1.00 80.56 136 SER A O 1
ATOM 1100 N N . HIS A 1 137 ? 25.840 10.681 -17.663 1.00 77.19 137 HIS A N 1
ATOM 1101 C CA . HIS A 1 137 ? 26.218 11.988 -18.206 1.00 77.19 137 HIS A CA 1
ATOM 1102 C C . HIS A 1 137 ? 27.701 11.972 -18.624 1.00 77.19 137 HIS A C 1
ATOM 1104 O O . HIS A 1 137 ? 28.441 11.041 -18.301 1.00 77.19 137 HIS A O 1
ATOM 1110 N N . SER A 1 138 ? 28.182 13.001 -19.326 1.00 66.88 138 SER A N 1
ATOM 1111 C CA . SER A 1 138 ? 29.600 13.098 -19.724 1.00 66.88 138 SER A CA 1
ATOM 1112 C C . SER A 1 138 ? 30.567 12.998 -18.538 1.00 66.88 138 SER A C 1
ATOM 1114 O O . SER A 1 138 ? 31.619 12.380 -18.656 1.00 66.88 138 SER A O 1
ATOM 1116 N N . GLU A 1 139 ? 30.181 13.545 -17.385 1.00 62.88 139 GLU A N 1
ATOM 1117 C CA . GLU A 1 139 ? 31.001 13.613 -16.167 1.00 62.88 139 GLU A CA 1
ATOM 1118 C C . GLU A 1 139 ? 30.973 12.328 -15.315 1.00 62.88 139 GLU A C 1
ATOM 1120 O O . GLU A 1 139 ? 31.760 12.195 -14.382 1.00 62.88 139 GLU A O 1
ATOM 1125 N N . GLY A 1 140 ? 30.095 11.364 -15.620 1.00 73.31 140 GLY A N 1
ATOM 1126 C CA . GLY A 1 140 ? 29.997 10.104 -14.877 1.00 73.31 140 GLY A CA 1
ATOM 1127 C C . GLY A 1 140 ? 28.608 9.471 -14.915 1.00 73.31 140 GLY A C 1
ATOM 1128 O O . GLY A 1 140 ? 27.750 9.861 -15.705 1.00 73.31 140 GLY A O 1
ATOM 1129 N N . VAL A 1 141 ? 28.387 8.491 -14.040 1.00 82.12 141 VAL A N 1
ATOM 1130 C CA . VAL A 1 141 ? 27.079 7.855 -13.814 1.00 82.12 141 VAL A CA 1
ATOM 1131 C C . VAL A 1 141 ? 26.745 7.953 -12.328 1.00 82.12 141 VAL A C 1
ATOM 1133 O O . VAL A 1 141 ? 27.647 7.799 -11.500 1.00 82.12 141 VAL A O 1
ATOM 1136 N N . ARG A 1 142 ? 25.476 8.217 -11.997 1.00 83.62 142 ARG A N 1
ATOM 1137 C CA . ARG A 1 142 ? 24.954 8.248 -10.623 1.00 83.62 142 ARG A CA 1
ATOM 1138 C C . ARG A 1 142 ? 23.747 7.322 -10.486 1.00 83.62 142 ARG A C 1
ATOM 1140 O O . ARG A 1 142 ? 22.900 7.315 -11.374 1.00 83.62 142 ARG A O 1
ATOM 1147 N N . PHE A 1 143 ? 23.636 6.605 -9.369 1.00 85.31 143 PHE A N 1
ATOM 1148 C CA . PHE A 1 143 ? 22.429 5.858 -8.978 1.00 85.31 143 PHE A CA 1
ATOM 1149 C C . PHE A 1 143 ? 21.952 6.272 -7.590 1.00 85.31 143 PHE A C 1
ATOM 1151 O O . PHE A 1 143 ? 22.774 6.653 -6.758 1.00 85.31 143 PHE A O 1
ATOM 1158 N N . GLN A 1 144 ? 20.647 6.143 -7.342 1.00 79.00 144 GLN A N 1
ATOM 1159 C CA . GLN A 1 144 ? 20.007 6.346 -6.039 1.00 79.00 144 GLN A CA 1
ATOM 1160 C C . GLN A 1 144 ? 19.253 5.070 -5.623 1.00 79.00 144 GLN A C 1
ATOM 1162 O O . GLN A 1 144 ? 18.063 4.935 -5.925 1.00 79.00 144 GLN A O 1
ATOM 1167 N N . PRO A 1 145 ? 19.927 4.130 -4.930 1.00 80.44 145 PRO A N 1
ATOM 1168 C CA . PRO A 1 145 ? 19.302 2.939 -4.380 1.00 80.44 145 PRO A CA 1
ATOM 1169 C C . PRO A 1 145 ? 18.279 3.272 -3.291 1.00 80.44 145 PRO A C 1
ATOM 1171 O O . PRO A 1 145 ? 18.328 4.310 -2.625 1.00 80.44 145 PRO A O 1
ATOM 1174 N N . HIS A 1 146 ? 17.367 2.334 -3.074 1.00 80.62 146 HIS A N 1
ATOM 1175 C CA . HIS A 1 146 ? 16.394 2.347 -1.987 1.00 80.62 146 HIS A CA 1
ATOM 1176 C C . HIS A 1 146 ? 16.517 1.060 -1.165 1.00 80.62 146 HIS A C 1
ATOM 1178 O O . HIS A 1 146 ? 17.253 0.147 -1.541 1.00 80.62 146 HIS A O 1
ATOM 1184 N N . LEU A 1 147 ? 15.779 0.975 -0.053 1.00 84.31 147 LEU A N 1
ATOM 1185 C CA . LEU A 1 147 ? 15.771 -0.199 0.830 1.00 84.31 147 LEU A CA 1
ATOM 1186 C C . LEU A 1 147 ? 15.445 -1.512 0.087 1.00 84.31 147 LEU A C 1
ATOM 1188 O O . LEU A 1 147 ? 15.895 -2.579 0.493 1.00 84.31 147 LEU A O 1
ATOM 1192 N N . ASP A 1 148 ? 14.729 -1.426 -1.033 1.00 85.75 148 ASP A N 1
ATOM 1193 C CA . ASP A 1 148 ? 14.392 -2.522 -1.946 1.00 85.75 148 ASP A CA 1
ATOM 1194 C C . ASP A 1 148 ? 15.617 -3.325 -2.429 1.00 85.75 148 ASP A C 1
ATOM 1196 O O . ASP A 1 148 ? 15.479 -4.513 -2.724 1.00 85.75 148 ASP A O 1
ATOM 1200 N N . VAL A 1 149 ? 16.830 -2.747 -2.406 1.00 89.38 149 VAL A N 1
ATOM 1201 C CA . VAL A 1 149 ? 18.087 -3.480 -2.662 1.00 89.38 149 VAL A CA 1
ATOM 1202 C C . VAL A 1 149 ? 18.249 -4.700 -1.739 1.00 89.38 149 VAL A C 1
ATOM 1204 O O . VAL A 1 149 ? 18.779 -5.729 -2.156 1.00 89.38 149 VAL A O 1
ATOM 1207 N N . LEU A 1 150 ? 17.715 -4.642 -0.511 1.00 90.62 150 LEU A N 1
ATOM 1208 C CA . LEU A 1 150 ? 17.778 -5.736 0.463 1.00 90.62 150 LEU A CA 1
ATOM 1209 C C . LEU A 1 150 ? 16.977 -6.976 0.035 1.00 90.62 150 LEU A C 1
ATOM 1211 O O . LEU A 1 150 ? 17.283 -8.073 0.494 1.00 90.62 150 LEU A O 1
ATOM 1215 N N . ARG A 1 151 ? 16.007 -6.861 -0.888 1.00 90.00 151 ARG A N 1
ATOM 1216 C CA . ARG A 1 151 ? 15.348 -8.039 -1.492 1.00 90.00 151 ARG A CA 1
ATOM 1217 C C . ARG A 1 151 ? 16.359 -8.907 -2.267 1.00 90.00 151 ARG A C 1
ATOM 1219 O O . ARG A 1 151 ? 16.192 -10.126 -2.385 1.00 90.00 151 ARG A O 1
ATOM 1226 N N . TYR A 1 152 ? 17.427 -8.285 -2.767 1.00 91.62 152 TYR A N 1
ATOM 1227 C CA . TYR A 1 152 ? 18.414 -8.867 -3.674 1.00 91.62 152 TYR A CA 1
ATOM 1228 C C . TYR A 1 152 ? 19.782 -9.137 -3.023 1.00 91.62 152 TYR A C 1
ATOM 1230 O O . TYR A 1 152 ? 20.649 -9.693 -3.689 1.00 91.62 152 TYR A O 1
ATOM 1238 N N . GLU A 1 153 ? 19.982 -8.817 -1.734 1.00 90.50 153 GLU A N 1
ATOM 1239 C CA . GLU A 1 153 ? 21.292 -8.947 -1.056 1.00 90.50 153 GLU A CA 1
ATOM 1240 C C . GLU A 1 153 ? 21.857 -10.387 -1.047 1.00 90.50 153 GLU A C 1
ATOM 1242 O O . GLU A 1 153 ? 23.064 -10.576 -0.917 1.00 90.50 153 GLU A O 1
ATOM 1247 N N . GLN A 1 154 ? 20.973 -11.387 -1.180 1.00 89.31 154 GLN A N 1
ATOM 1248 C CA . GLN A 1 154 ? 21.273 -12.827 -1.195 1.00 89.31 154 GLN A CA 1
ATOM 1249 C C . GLN A 1 154 ? 21.094 -13.450 -2.597 1.00 89.31 154 GLN A C 1
ATOM 1251 O O . GLN A 1 154 ? 20.691 -14.607 -2.691 1.00 89.31 154 GLN A O 1
ATOM 1256 N N . ALA A 1 155 ? 21.237 -12.683 -3.683 1.00 91.75 155 ALA A N 1
ATOM 1257 C CA . ALA A 1 155 ? 21.120 -13.208 -5.045 1.00 91.75 155 ALA A CA 1
ATOM 1258 C C . ALA A 1 155 ? 22.477 -13.712 -5.558 1.00 91.75 155 ALA A C 1
ATOM 1260 O O . ALA A 1 155 ? 23.405 -12.923 -5.713 1.00 91.75 155 ALA A O 1
ATOM 1261 N N . GLU A 1 156 ? 22.593 -15.005 -5.873 1.00 89.81 156 GLU A N 1
ATOM 1262 C CA . GLU A 1 156 ? 23.870 -15.586 -6.333 1.00 89.81 156 GLU A CA 1
ATOM 1263 C C . GLU A 1 156 ? 24.167 -15.315 -7.821 1.00 89.81 156 GLU A C 1
ATOM 1265 O O . GLU A 1 156 ? 25.300 -15.468 -8.277 1.00 89.81 156 GLU A O 1
ATOM 1270 N N . GLY A 1 157 ? 23.164 -14.902 -8.605 1.00 92.94 157 GLY A N 1
ATOM 1271 C CA . GLY A 1 157 ? 23.310 -14.719 -10.048 1.00 92.94 157 GLY A CA 1
ATOM 1272 C C . GLY A 1 157 ? 22.165 -13.962 -10.720 1.00 92.94 157 GLY A C 1
ATOM 1273 O O . GLY A 1 157 ? 21.123 -13.686 -10.126 1.00 92.94 157 GLY A O 1
ATOM 1274 N N . LEU A 1 158 ? 22.359 -13.646 -12.002 1.00 92.44 158 LEU A N 1
ATOM 1275 C CA . LEU A 1 158 ? 21.436 -12.836 -12.807 1.00 92.44 158 LEU A CA 1
ATOM 1276 C C . LEU A 1 158 ? 20.018 -13.428 -12.911 1.00 92.44 158 LEU A C 1
ATOM 1278 O O . LEU A 1 158 ? 19.038 -12.693 -12.803 1.00 92.44 158 LEU A O 1
ATOM 1282 N N . ASP A 1 159 ? 19.890 -14.750 -13.037 1.00 90.94 159 ASP A N 1
ATOM 1283 C CA . ASP A 1 159 ? 18.577 -15.411 -13.111 1.00 90.94 159 ASP A CA 1
ATOM 1284 C C . ASP A 1 159 ? 17.804 -15.306 -11.784 1.00 90.94 159 ASP A C 1
ATOM 1286 O O . ASP A 1 159 ? 16.575 -15.312 -11.763 1.00 90.94 159 ASP A O 1
ATOM 1290 N N . GLU A 1 160 ? 18.512 -15.179 -10.657 1.00 90.00 160 GLU A N 1
ATOM 1291 C CA . GLU A 1 160 ? 17.893 -14.927 -9.358 1.00 90.00 160 GLU A CA 1
ATOM 1292 C C . GLU A 1 160 ? 17.456 -13.470 -9.190 1.00 90.00 160 GLU A C 1
ATOM 1294 O O . GLU A 1 160 ? 16.384 -13.223 -8.633 1.00 90.00 160 GLU A O 1
ATOM 1299 N N . LEU A 1 161 ? 18.237 -12.515 -9.703 1.00 90.06 161 LEU A N 1
ATOM 1300 C CA . LEU A 1 161 ? 17.841 -11.107 -9.722 1.00 90.06 161 LEU A CA 1
ATOM 1301 C C . LEU A 1 161 ? 16.505 -10.922 -10.456 1.00 90.06 161 LEU A C 1
ATOM 1303 O O . LEU A 1 161 ? 15.600 -10.315 -9.886 1.00 90.06 161 LEU A O 1
ATOM 1307 N N . LEU A 1 162 ? 16.337 -11.521 -11.644 1.00 88.12 162 LEU A N 1
ATOM 1308 C CA . LEU A 1 162 ? 15.052 -11.533 -12.365 1.00 88.12 162 LEU A CA 1
ATOM 1309 C C . LEU A 1 162 ? 13.931 -12.173 -11.536 1.00 88.12 162 LEU A C 1
ATOM 1311 O O . LEU A 1 162 ? 12.885 -11.558 -11.319 1.00 88.12 162 LEU A O 1
ATOM 1315 N N . ARG A 1 163 ? 14.164 -13.387 -11.016 1.00 85.94 163 ARG A N 1
ATOM 1316 C CA . ARG A 1 163 ? 13.176 -14.153 -10.234 1.00 85.94 163 ARG A CA 1
ATOM 1317 C C . ARG A 1 163 ? 12.663 -13.391 -9.005 1.00 85.94 163 ARG A C 1
ATOM 1319 O O . ARG A 1 163 ? 11.514 -13.559 -8.614 1.00 85.94 163 ARG A O 1
ATOM 1326 N N . ARG A 1 164 ? 13.512 -12.570 -8.376 1.00 85.69 164 ARG A N 1
ATOM 1327 C CA . ARG A 1 164 ? 13.159 -11.734 -7.213 1.00 85.69 164 ARG A CA 1
ATOM 1328 C C . ARG A 1 164 ? 12.506 -10.403 -7.608 1.00 85.69 164 ARG A C 1
ATOM 1330 O O . ARG A 1 164 ? 11.791 -9.809 -6.801 1.00 85.69 164 ARG A O 1
ATOM 1337 N N . SER A 1 165 ? 12.719 -9.930 -8.834 1.00 82.06 165 SER A N 1
ATOM 1338 C CA . SER A 1 165 ? 12.057 -8.730 -9.359 1.00 82.06 165 SER A CA 1
ATOM 1339 C C . SER A 1 165 ? 10.607 -8.983 -9.765 1.00 82.06 165 SER A C 1
ATOM 1341 O O . SER A 1 165 ? 9.773 -8.096 -9.588 1.00 82.06 165 SER A O 1
ATOM 1343 N N . HIS A 1 166 ? 10.293 -10.197 -10.222 1.00 68.88 166 HIS A N 1
ATOM 1344 C CA . HIS A 1 166 ? 8.953 -10.607 -10.640 1.00 68.88 166 HIS A CA 1
ATOM 1345 C C . HIS A 1 166 ? 8.375 -11.673 -9.687 1.00 68.88 166 HIS A C 1
ATOM 1347 O O . HIS A 1 166 ? 8.441 -12.866 -9.993 1.00 68.88 166 HIS A O 1
ATOM 1353 N N . PRO A 1 167 ? 7.813 -11.287 -8.519 1.00 54.91 167 PRO A N 1
ATOM 1354 C CA . PRO A 1 167 ? 7.118 -12.235 -7.649 1.00 54.91 167 PRO A CA 1
ATOM 1355 C C . PRO A 1 167 ? 5.935 -12.874 -8.402 1.00 54.91 167 PRO A C 1
ATOM 1357 O O . PRO A 1 167 ? 5.248 -12.178 -9.157 1.00 54.91 167 PRO A O 1
ATOM 1360 N N . PRO A 1 168 ? 5.678 -14.184 -8.227 1.00 42.75 168 PRO A N 1
ATOM 1361 C CA . PRO A 1 168 ? 4.780 -14.926 -9.105 1.00 42.75 168 PRO A CA 1
ATOM 1362 C C . PRO A 1 168 ? 3.334 -14.392 -9.061 1.00 42.75 168 PRO A C 1
ATOM 1364 O O . PRO A 1 168 ? 2.786 -14.174 -7.970 1.00 42.75 168 PRO A O 1
ATOM 1367 N N . PRO A 1 169 ? 2.685 -14.198 -10.229 1.00 38.00 169 PRO A N 1
ATOM 1368 C CA . PRO A 1 169 ? 1.328 -13.669 -10.300 1.00 38.00 169 PRO A CA 1
ATOM 1369 C C . PRO A 1 169 ? 0.340 -14.634 -9.633 1.00 38.00 169 PRO A C 1
ATOM 1371 O O . PRO A 1 169 ? 0.201 -15.786 -10.036 1.00 38.00 169 PRO A O 1
ATOM 1374 N N . GLY A 1 170 ? -0.337 -14.139 -8.595 1.00 43.56 170 GLY A N 1
ATOM 1375 C CA . GLY A 1 170 ? -1.258 -14.898 -7.742 1.00 43.56 170 GLY A CA 1
ATOM 1376 C C . GLY A 1 170 ? -0.868 -14.878 -6.261 1.00 43.56 170 GLY A C 1
ATOM 1377 O O . GLY A 1 170 ? -1.748 -14.809 -5.406 1.00 43.56 170 GLY A O 1
ATOM 1378 N N . ASP A 1 171 ? 0.429 -14.854 -5.939 1.00 49.12 171 ASP A N 1
ATOM 1379 C CA . ASP A 1 171 ? 0.883 -14.851 -4.540 1.00 49.12 171 ASP A CA 1
ATOM 1380 C C . ASP A 1 171 ? 0.910 -13.426 -3.958 1.00 49.12 171 ASP A C 1
ATOM 1382 O O . ASP A 1 171 ? 0.330 -13.163 -2.905 1.00 49.12 171 ASP A O 1
ATOM 1386 N N . ALA A 1 172 ? 1.497 -12.473 -4.693 1.00 47.78 172 ALA A N 1
ATOM 1387 C CA . ALA A 1 172 ? 1.805 -11.117 -4.214 1.00 47.78 172 ALA A CA 1
ATOM 1388 C C . ALA A 1 172 ? 0.604 -10.284 -3.707 1.00 47.78 172 ALA A C 1
ATOM 1390 O O . ALA A 1 172 ? 0.804 -9.318 -2.976 1.00 47.78 172 ALA A O 1
ATOM 1391 N N . GLN A 1 173 ? -0.632 -10.637 -4.078 1.00 56.44 173 GLN A N 1
ATOM 1392 C CA . GLN A 1 173 ? -1.851 -9.918 -3.675 1.00 56.44 173 GLN A CA 1
ATOM 1393 C C . GLN A 1 173 ? -2.713 -10.669 -2.651 1.00 56.44 173 GLN A C 1
ATOM 1395 O O . GLN A 1 173 ? -3.566 -10.051 -2.010 1.00 56.44 173 GLN A O 1
ATOM 1400 N N . LYS A 1 174 ? -2.513 -11.981 -2.449 1.00 68.88 174 LYS A N 1
ATOM 1401 C CA . LYS A 1 174 ? -3.333 -12.736 -1.494 1.00 68.88 174 LYS A CA 1
ATOM 1402 C C . LYS A 1 174 ? -2.942 -12.348 -0.066 1.00 68.88 174 LYS A C 1
ATOM 1404 O O . LYS A 1 174 ? -1.828 -12.651 0.373 1.00 68.88 174 LYS A O 1
ATOM 1409 N N . LYS A 1 175 ? -3.865 -11.686 0.640 1.00 81.25 175 LYS A N 1
ATOM 1410 C CA . LYS A 1 175 ? -3.737 -11.339 2.062 1.00 81.25 175 LYS A CA 1
ATOM 1411 C C . LYS A 1 175 ? -3.659 -12.598 2.925 1.00 81.25 175 LYS A C 1
ATOM 1413 O O . LYS A 1 175 ? -4.260 -13.626 2.606 1.00 81.25 175 LYS A O 1
ATOM 1418 N N . VAL A 1 176 ? -2.908 -12.497 4.013 1.00 80.19 176 VAL A N 1
ATOM 1419 C CA . VAL A 1 176 ? -2.775 -13.551 5.021 1.00 80.19 176 VAL A CA 1
ATOM 1420 C C . VAL A 1 176 ? -4.013 -13.516 5.918 1.00 80.19 176 VAL A C 1
ATOM 1422 O O . VAL A 1 176 ? -4.267 -12.502 6.557 1.00 80.19 176 VAL A O 1
ATOM 1425 N N . ALA A 1 177 ? -4.788 -14.604 5.938 1.00 80.69 177 ALA A N 1
ATOM 1426 C CA . ALA A 1 177 ? -5.942 -14.758 6.832 1.00 80.69 177 ALA A CA 1
ATOM 1427 C C . ALA A 1 177 ? -5.529 -15.303 8.210 1.00 80.69 177 ALA A C 1
ATOM 1429 O O . ALA A 1 177 ? -6.029 -14.850 9.233 1.00 80.69 177 ALA A O 1
ATOM 1430 N N . GLU A 1 178 ? -4.576 -16.236 8.221 1.00 89.06 178 GLU A N 1
ATOM 1431 C CA . GLU A 1 178 ? -3.985 -16.845 9.413 1.00 89.06 178 GLU A CA 1
ATOM 1432 C C . GLU A 1 178 ? -2.453 -16.755 9.264 1.00 89.06 178 GLU A C 1
ATOM 1434 O O . GLU A 1 178 ? -1.910 -17.294 8.294 1.00 89.06 178 GLU A O 1
ATOM 1439 N N . PRO A 1 179 ? -1.743 -15.988 10.116 1.00 90.06 179 PRO A N 1
ATOM 1440 C CA . PRO A 1 179 ? -0.303 -15.807 9.996 1.00 90.06 179 PRO A CA 1
ATOM 1441 C C . PRO A 1 179 ? 0.462 -17.041 10.475 1.00 90.06 179 PRO A C 1
ATOM 1443 O O . PRO A 1 179 ? 0.408 -17.420 11.641 1.00 90.06 179 PRO A O 1
ATOM 1446 N N . GLU A 1 180 ? 1.261 -17.605 9.571 1.00 92.06 180 GLU A N 1
ATOM 1447 C CA . GLU A 1 180 ? 2.188 -18.709 9.832 1.00 92.06 180 GLU A CA 1
ATOM 1448 C C . GLU A 1 180 ? 3.630 -18.329 9.452 1.00 92.06 180 GLU A C 1
ATOM 1450 O O . GLU A 1 180 ? 3.876 -17.340 8.751 1.00 92.06 180 GLU A O 1
ATOM 1455 N N . GLY A 1 181 ? 4.607 -19.125 9.899 1.00 93.81 181 GLY A N 1
ATOM 1456 C CA . GLY A 1 181 ? 6.008 -19.024 9.475 1.00 93.81 181 GLY A CA 1
ATOM 1457 C C . GLY A 1 181 ? 6.587 -17.600 9.592 1.00 93.81 181 GLY A C 1
ATOM 1458 O O . GLY A 1 181 ? 6.546 -17.027 10.683 1.00 93.81 181 GLY A O 1
ATOM 1459 N N . PRO A 1 182 ? 7.120 -17.001 8.505 1.00 92.88 182 PRO A N 1
ATOM 1460 C CA . PRO A 1 182 ? 7.744 -15.676 8.558 1.00 92.88 182 PRO A CA 1
ATOM 1461 C C . PRO A 1 182 ? 6.753 -14.550 8.890 1.00 92.88 182 PRO A C 1
ATOM 1463 O O . PRO A 1 182 ? 7.176 -13.517 9.402 1.00 92.88 182 PRO A O 1
ATOM 1466 N N . TYR A 1 183 ? 5.451 -14.734 8.638 1.00 93.81 183 TYR A N 1
ATOM 1467 C CA . TYR A 1 183 ? 4.427 -13.747 8.989 1.00 93.81 183 TYR A CA 1
ATOM 1468 C C . TYR A 1 183 ? 4.162 -13.746 10.500 1.00 93.81 183 TYR A C 1
ATOM 1470 O O . TYR A 1 183 ? 4.119 -12.682 11.111 1.00 93.81 183 TYR A O 1
ATOM 1478 N N . LEU A 1 184 ? 4.055 -14.927 11.117 1.00 95.50 184 LEU A N 1
ATOM 1479 C CA . LEU A 1 184 ? 3.864 -15.062 12.565 1.00 95.50 184 LEU A CA 1
ATOM 1480 C C . LEU A 1 184 ? 5.096 -14.593 13.352 1.00 95.50 184 LEU A C 1
ATOM 1482 O O . LEU A 1 184 ? 4.982 -13.811 14.292 1.00 95.50 184 LEU A O 1
ATOM 1486 N N . GLU A 1 185 ? 6.284 -15.010 12.916 1.00 96.75 185 GLU A N 1
ATO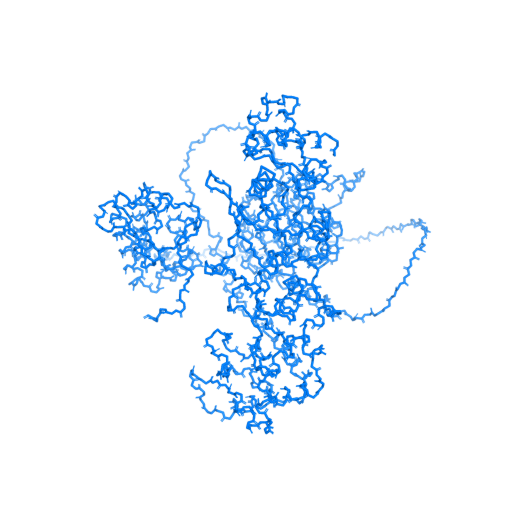M 1487 C CA . GLU A 1 185 ? 7.567 -14.594 13.494 1.00 96.75 185 GLU A CA 1
ATOM 1488 C C . GLU A 1 185 ? 7.789 -13.072 13.374 1.00 96.75 185 GLU A C 1
ATOM 1490 O O . GLU A 1 185 ? 8.300 -12.442 14.302 1.00 96.75 185 GLU A O 1
ATOM 1495 N N . LEU A 1 186 ? 7.344 -12.441 12.278 1.00 95.94 186 LEU A N 1
ATOM 1496 C CA . LEU A 1 186 ? 7.331 -10.980 12.148 1.00 95.94 186 LEU A CA 1
ATOM 1497 C C . LEU A 1 186 ? 6.437 -10.324 13.215 1.00 95.94 186 LEU A C 1
ATOM 1499 O O . LEU A 1 186 ? 6.886 -9.402 13.899 1.00 95.94 186 LEU A O 1
ATOM 1503 N N . LEU A 1 187 ? 5.204 -10.810 13.392 1.00 96.38 187 LEU A N 1
ATOM 1504 C CA . LEU A 1 187 ? 4.279 -10.283 14.402 1.00 96.38 187 LEU A CA 1
ATOM 1505 C C . LEU A 1 187 ? 4.849 -10.441 15.826 1.00 96.38 187 LEU A C 1
ATOM 1507 O O . LEU A 1 187 ? 4.844 -9.474 16.592 1.00 96.38 187 LEU A O 1
ATOM 1511 N N . HIS A 1 188 ? 5.421 -11.605 16.166 1.00 97.06 188 HIS A N 1
ATOM 1512 C CA . HIS A 1 188 ? 6.086 -11.819 17.459 1.00 97.06 188 HIS A CA 1
ATOM 1513 C C . HIS A 1 188 ? 7.249 -10.844 17.689 1.00 97.06 188 HIS A C 1
ATOM 1515 O O . HIS A 1 188 ? 7.353 -10.268 18.771 1.00 97.06 188 HIS A O 1
ATOM 1521 N N . ARG A 1 189 ? 8.104 -10.594 16.687 1.00 97.19 189 ARG A N 1
ATOM 1522 C CA . ARG A 1 189 ? 9.228 -9.651 16.836 1.00 97.19 189 ARG A CA 1
ATOM 1523 C C . ARG A 1 189 ? 8.780 -8.205 17.022 1.00 97.19 189 ARG A C 1
ATOM 1525 O O . ARG A 1 189 ? 9.419 -7.479 17.782 1.00 97.19 189 ARG A O 1
ATOM 1532 N N . ILE A 1 190 ? 7.691 -7.783 16.378 1.00 96.00 190 ILE A N 1
ATOM 1533 C CA . ILE A 1 190 ? 7.106 -6.454 16.616 1.00 96.00 190 ILE A CA 1
ATOM 1534 C C . ILE A 1 190 ? 6.555 -6.380 18.052 1.00 96.00 190 ILE A C 1
ATOM 1536 O O . ILE A 1 190 ? 6.797 -5.394 18.750 1.00 96.00 190 ILE A O 1
ATOM 1540 N N . HIS A 1 191 ? 5.890 -7.436 18.534 1.00 95.62 191 HIS A N 1
ATOM 1541 C CA . HIS A 1 191 ? 5.355 -7.490 19.896 1.00 95.62 191 HIS A CA 1
ATOM 1542 C C . HIS A 1 191 ? 6.443 -7.498 20.986 1.00 95.62 191 HIS A C 1
ATOM 1544 O O . HIS A 1 191 ? 6.341 -6.747 21.957 1.00 95.62 191 HIS A O 1
ATOM 1550 N N . GLU A 1 192 ? 7.509 -8.284 20.822 1.00 95.56 192 GLU A N 1
ATOM 1551 C CA . GLU A 1 192 ? 8.641 -8.306 21.759 1.00 95.56 192 GLU A CA 1
ATOM 1552 C C . GLU A 1 192 ? 9.477 -7.018 21.693 1.00 95.56 192 GLU A C 1
ATOM 1554 O O . GLU A 1 192 ? 10.009 -6.574 22.712 1.00 95.56 192 GLU A O 1
ATOM 1559 N N . HIS A 1 193 ? 9.543 -6.343 20.536 1.00 95.00 193 HIS A N 1
ATOM 1560 C CA . HIS A 1 193 ? 10.083 -4.984 20.474 1.00 95.00 193 HIS A CA 1
ATOM 1561 C C . HIS A 1 193 ? 9.251 -4.035 21.343 1.00 95.00 193 HIS A C 1
ATOM 1563 O O . HIS A 1 193 ? 9.812 -3.389 22.227 1.00 95.00 193 HIS A O 1
ATOM 1569 N N . LEU A 1 194 ? 7.928 -4.016 21.144 1.00 92.25 194 LEU A N 1
ATOM 1570 C CA . LEU A 1 194 ? 6.986 -3.203 21.914 1.00 92.25 194 LEU A CA 1
ATOM 1571 C C . LEU A 1 194 ? 7.098 -3.458 23.426 1.00 92.25 194 LEU A C 1
ATOM 1573 O O . LEU A 1 194 ? 7.187 -2.507 24.198 1.00 92.25 194 LEU A O 1
ATOM 1577 N N . LYS A 1 195 ? 7.156 -4.719 23.867 1.00 92.06 195 LYS A N 1
ATOM 1578 C CA . LYS A 1 195 ? 7.332 -5.069 25.291 1.00 92.06 195 LYS A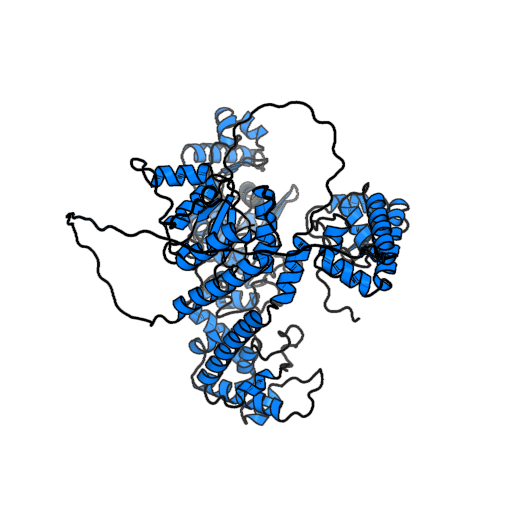 CA 1
ATOM 1579 C C . LYS A 1 195 ? 8.660 -4.584 25.873 1.00 92.06 195 LYS A C 1
ATOM 1581 O O . LYS A 1 195 ? 8.720 -4.254 27.054 1.00 92.06 195 LYS A O 1
ATOM 1586 N N . ARG A 1 196 ? 9.715 -4.515 25.057 1.00 92.19 196 ARG A N 1
ATOM 1587 C CA . ARG A 1 196 ? 11.059 -4.079 25.464 1.00 92.19 196 ARG A CA 1
ATOM 1588 C C . ARG A 1 196 ? 11.244 -2.553 25.450 1.00 92.19 196 ARG A C 1
ATOM 1590 O O . ARG A 1 196 ? 12.099 -2.066 26.185 1.00 92.19 196 ARG A O 1
ATOM 1597 N N . THR A 1 197 ? 10.508 -1.803 24.624 1.00 90.00 197 THR A N 1
ATOM 1598 C CA . THR A 1 197 ? 10.657 -0.333 24.493 1.00 90.00 197 THR A CA 1
ATOM 1599 C C . THR A 1 197 ? 9.473 0.484 25.010 1.00 90.00 197 THR A C 1
ATOM 1601 O O . THR A 1 197 ? 9.644 1.666 25.291 1.00 90.00 197 THR A O 1
ATOM 1604 N N . GLY A 1 198 ? 8.278 -0.104 25.119 1.00 87.94 198 GLY A N 1
ATOM 1605 C CA . GLY A 1 198 ? 7.019 0.616 25.350 1.00 87.94 198 GLY A CA 1
ATOM 1606 C C . GLY A 1 198 ? 6.461 1.333 24.110 1.00 87.94 198 GLY A C 1
ATOM 1607 O O . GLY A 1 198 ? 5.489 2.091 24.221 1.00 87.94 198 GLY A O 1
ATOM 1608 N N . THR A 1 199 ? 7.065 1.118 22.935 1.00 88.12 199 THR A N 1
ATOM 1609 C CA . THR A 1 199 ? 6.788 1.865 21.698 1.00 88.12 199 THR A CA 1
ATOM 1610 C C . THR A 1 199 ? 6.755 0.959 20.464 1.00 88.12 199 THR A C 1
ATOM 1612 O O . THR A 1 199 ? 7.337 -0.126 20.449 1.00 88.12 199 THR A O 1
ATOM 1615 N N . TRP A 1 200 ? 6.063 1.392 19.409 1.00 91.00 200 TRP A N 1
ATOM 1616 C CA . TRP A 1 200 ? 6.064 0.683 18.128 1.00 91.00 200 TRP A CA 1
ATOM 1617 C C . TRP A 1 200 ? 7.419 0.849 17.415 1.00 91.00 200 TRP A C 1
ATOM 1619 O O . TRP A 1 200 ? 7.966 1.951 17.420 1.00 91.00 200 TRP A O 1
ATOM 1629 N N . PRO A 1 201 ? 7.967 -0.194 16.768 1.00 92.38 201 PRO A N 1
ATOM 1630 C CA . PRO A 1 201 ? 9.263 -0.095 16.106 1.00 92.38 201 PRO A CA 1
ATOM 1631 C C . PRO A 1 201 ? 9.246 0.822 14.875 1.00 92.38 201 PRO A C 1
ATOM 1633 O O . PRO A 1 201 ? 8.310 0.795 14.068 1.00 92.38 201 PRO A O 1
ATOM 1636 N N . GLU A 1 202 ? 10.340 1.567 14.688 1.00 90.44 202 GLU A N 1
ATOM 1637 C CA . GLU A 1 202 ? 10.616 2.326 13.463 1.00 90.44 202 GLU A CA 1
ATOM 1638 C C . GLU A 1 202 ? 10.748 1.379 12.264 1.00 90.44 202 GLU A C 1
ATOM 1640 O O . GLU A 1 202 ? 11.571 0.459 12.279 1.00 90.44 202 GLU A O 1
ATOM 1645 N N . ALA A 1 203 ? 9.956 1.598 11.213 1.00 90.19 203 ALA A N 1
ATOM 1646 C CA . ALA A 1 203 ? 9.767 0.591 10.169 1.00 90.19 203 ALA A CA 1
ATOM 1647 C C . ALA A 1 203 ? 11.064 0.239 9.413 1.00 90.19 203 ALA A C 1
ATOM 1649 O O . ALA A 1 203 ? 11.358 -0.940 9.207 1.00 90.19 203 ALA A O 1
ATOM 1650 N N . VAL A 1 204 ? 11.869 1.242 9.043 1.00 90.12 204 VAL A N 1
ATOM 1651 C CA . VAL A 1 204 ? 13.116 1.049 8.279 1.00 90.12 204 VAL A CA 1
ATOM 1652 C C . VAL A 1 204 ? 14.228 0.394 9.125 1.00 90.12 204 VAL A C 1
ATOM 1654 O O . VAL A 1 204 ? 14.709 -0.663 8.708 1.00 90.12 204 VAL A O 1
ATOM 1657 N N . PRO A 1 205 ? 14.607 0.900 10.322 1.00 91.56 205 PRO A N 1
ATOM 1658 C CA . PRO A 1 205 ? 15.555 0.208 11.203 1.00 91.56 205 PRO A CA 1
ATOM 1659 C C . PRO A 1 205 ? 15.135 -1.221 11.566 1.00 91.56 205 PRO A C 1
ATOM 1661 O O . PRO A 1 205 ? 15.964 -2.131 11.551 1.00 91.56 205 PRO A O 1
ATOM 1664 N N . PHE A 1 206 ? 13.845 -1.446 11.842 1.00 93.31 206 PHE A N 1
ATOM 1665 C CA . PHE A 1 206 ? 13.319 -2.775 12.152 1.00 93.31 206 PHE A CA 1
ATOM 1666 C C . PHE A 1 206 ? 13.437 -3.730 10.956 1.00 93.31 206 PHE A C 1
ATOM 1668 O O . PHE A 1 206 ? 13.859 -4.876 11.123 1.00 93.31 206 PHE A O 1
ATOM 1675 N N . ALA A 1 207 ? 13.137 -3.258 9.741 1.00 92.25 207 ALA A N 1
ATOM 1676 C CA . ALA A 1 207 ? 13.308 -4.053 8.531 1.00 92.25 207 ALA A CA 1
ATOM 1677 C C . ALA A 1 207 ? 14.776 -4.445 8.294 1.00 92.25 207 ALA A C 1
ATOM 1679 O O . ALA A 1 207 ? 15.054 -5.608 8.011 1.00 92.25 207 ALA A O 1
ATOM 1680 N N . VAL A 1 208 ? 15.724 -3.520 8.486 1.00 92.75 208 VAL A N 1
ATOM 1681 C CA . VAL A 1 208 ? 17.169 -3.801 8.374 1.00 92.75 208 VAL A CA 1
ATOM 1682 C C . VAL A 1 208 ? 17.630 -4.835 9.410 1.00 92.75 208 VAL A C 1
ATOM 1684 O O . VAL A 1 208 ? 18.381 -5.756 9.069 1.00 92.75 208 VAL A O 1
ATOM 1687 N N . ALA A 1 209 ? 17.156 -4.718 10.655 1.00 93.94 209 ALA A N 1
ATOM 1688 C CA . ALA A 1 209 ? 17.504 -5.614 11.758 1.00 93.94 209 ALA A CA 1
ATOM 1689 C C . ALA A 1 209 ? 16.919 -7.034 11.616 1.00 93.94 209 ALA A C 1
ATOM 1691 O O . ALA A 1 209 ? 17.520 -7.994 12.099 1.00 93.94 209 ALA A O 1
ATOM 1692 N N . HIS A 1 210 ? 15.768 -7.184 10.951 1.00 94.25 210 HIS A N 1
ATOM 1693 C CA . HIS A 1 210 ? 15.031 -8.453 10.866 1.00 94.25 210 HIS A CA 1
ATOM 1694 C C . HIS A 1 210 ? 14.868 -9.017 9.444 1.00 94.25 210 HIS A C 1
ATOM 1696 O O . HIS A 1 210 ? 14.147 -9.996 9.258 1.00 94.25 210 HIS A O 1
ATOM 1702 N N . ARG A 1 211 ? 15.598 -8.484 8.454 1.00 92.38 211 ARG A N 1
ATOM 1703 C CA . ARG A 1 211 ? 15.631 -8.974 7.057 1.00 92.38 211 ARG A CA 1
ATOM 1704 C C . ARG A 1 211 ? 15.989 -10.458 6.880 1.00 92.38 211 ARG A C 1
ATOM 1706 O O . ARG A 1 211 ? 15.762 -11.017 5.814 1.00 92.38 211 ARG A O 1
ATOM 1713 N N . ASN A 1 212 ? 16.483 -11.131 7.924 1.00 91.94 212 ASN A N 1
ATOM 1714 C CA . ASN A 1 212 ? 16.656 -12.587 7.926 1.00 91.94 212 ASN A CA 1
ATOM 1715 C C . ASN A 1 212 ? 15.329 -13.379 7.885 1.00 91.94 212 ASN A C 1
ATOM 1717 O O . ASN A 1 212 ? 15.369 -14.595 7.730 1.00 91.94 212 ASN A O 1
ATOM 1721 N N . LEU A 1 213 ? 14.172 -12.714 8.000 1.00 91.50 213 LEU A N 1
ATOM 1722 C CA . LEU A 1 213 ? 12.850 -13.288 7.700 1.00 91.50 213 LEU A CA 1
ATOM 1723 C C . LEU A 1 213 ? 12.477 -13.246 6.208 1.00 91.50 213 LEU A C 1
ATOM 1725 O O . LEU A 1 213 ? 11.432 -13.767 5.825 1.00 91.50 213 LEU A O 1
ATOM 1729 N N . GLY A 1 214 ? 13.299 -12.605 5.375 1.00 89.50 214 GLY A N 1
ATOM 1730 C CA . GLY A 1 214 ? 12.943 -12.184 4.023 1.00 89.50 214 GLY A CA 1
ATOM 1731 C C . GLY A 1 214 ? 12.661 -10.681 3.953 1.00 89.50 214 GLY A C 1
ATOM 1732 O O . GLY A 1 214 ? 12.930 -9.925 4.890 1.00 89.50 214 GLY A O 1
ATOM 1733 N N . PHE A 1 215 ? 12.132 -10.224 2.817 1.00 90.00 215 PHE A N 1
ATOM 1734 C CA . PHE A 1 215 ? 11.917 -8.799 2.573 1.00 90.00 215 PHE A CA 1
ATOM 1735 C C . PHE A 1 215 ? 10.693 -8.282 3.349 1.00 90.00 215 PHE A C 1
ATOM 1737 O O . PHE A 1 215 ? 9.547 -8.433 2.932 1.00 90.00 215 PHE A O 1
ATOM 1744 N N . ILE A 1 216 ? 10.963 -7.673 4.506 1.00 90.88 216 ILE A N 1
ATOM 1745 C CA . ILE A 1 216 ? 9.970 -7.216 5.492 1.00 90.88 216 ILE A CA 1
ATOM 1746 C C . ILE A 1 216 ? 8.821 -6.376 4.886 1.00 90.88 216 ILE A C 1
ATOM 1748 O O . ILE A 1 216 ? 7.681 -6.628 5.277 1.00 90.88 216 ILE A O 1
ATOM 1752 N N . PRO A 1 217 ? 9.032 -5.458 3.916 1.00 87.88 217 PRO A N 1
ATOM 1753 C CA . PRO A 1 217 ? 7.927 -4.719 3.296 1.00 87.88 217 PRO A CA 1
ATOM 1754 C C . PRO A 1 217 ? 6.895 -5.606 2.581 1.00 87.88 217 PRO A C 1
ATOM 1756 O O . PRO A 1 217 ? 5.703 -5.328 2.683 1.00 87.88 217 PRO A O 1
ATOM 1759 N N . ASP A 1 218 ? 7.312 -6.705 1.934 1.00 86.19 218 ASP A N 1
ATOM 1760 C CA . ASP A 1 218 ? 6.379 -7.659 1.305 1.00 86.19 218 ASP A CA 1
ATOM 1761 C C . ASP A 1 218 ? 5.560 -8.410 2.372 1.00 86.19 218 ASP A C 1
ATOM 1763 O O . ASP A 1 218 ? 4.359 -8.635 2.205 1.00 86.19 218 ASP A O 1
ATOM 1767 N N . LEU A 1 219 ? 6.191 -8.765 3.500 1.00 89.44 219 LEU A N 1
ATOM 1768 C CA . LEU A 1 219 ? 5.519 -9.433 4.619 1.00 89.44 219 LEU A CA 1
ATOM 1769 C C . LEU A 1 219 ? 4.478 -8.514 5.280 1.00 89.44 219 LEU A C 1
ATOM 1771 O O . LEU A 1 219 ? 3.349 -8.943 5.525 1.00 89.44 219 LEU A O 1
ATOM 1775 N N . VAL A 1 220 ? 4.823 -7.239 5.501 1.00 89.44 220 VAL A N 1
ATOM 1776 C CA . VAL A 1 220 ? 3.894 -6.210 6.003 1.00 89.44 220 VAL A CA 1
ATOM 1777 C C . VAL A 1 220 ? 2.740 -5.998 5.018 1.00 89.44 220 VAL A C 1
ATOM 1779 O O . VAL A 1 220 ? 1.580 -6.045 5.425 1.00 89.44 220 VAL A O 1
ATOM 1782 N N . ALA A 1 221 ? 3.021 -5.870 3.718 1.00 85.88 221 ALA A N 1
ATOM 1783 C CA . ALA A 1 221 ? 2.001 -5.638 2.693 1.00 85.88 221 ALA A CA 1
ATOM 1784 C C . ALA A 1 221 ? 0.958 -6.771 2.577 1.00 85.88 221 ALA A C 1
ATOM 1786 O O . ALA A 1 221 ? -0.177 -6.515 2.162 1.00 85.88 221 ALA A O 1
ATOM 1787 N N . ARG A 1 222 ? 1.287 -8.012 2.967 1.00 86.38 222 ARG A N 1
ATOM 1788 C CA . ARG A 1 222 ? 0.321 -9.131 3.028 1.00 86.38 222 ARG A CA 1
ATOM 1789 C C . ARG A 1 222 ? -0.456 -9.222 4.350 1.00 86.38 222 ARG A C 1
ATOM 1791 O O . ARG A 1 222 ? -1.505 -9.867 4.361 1.00 86.38 222 ARG A O 1
ATOM 1798 N N . LEU A 1 223 ? 0.024 -8.573 5.416 1.00 89.00 223 LEU A N 1
ATOM 1799 C CA . LEU A 1 223 ? -0.592 -8.520 6.754 1.00 89.00 223 LEU A CA 1
ATOM 1800 C C . LEU A 1 223 ? -1.444 -7.260 6.998 1.00 89.00 223 LEU A C 1
ATOM 1802 O O . LEU A 1 223 ? -2.356 -7.285 7.824 1.00 89.00 223 LEU A O 1
ATOM 1806 N N . GLU A 1 224 ? -1.169 -6.162 6.295 1.00 85.88 224 GLU A N 1
ATOM 1807 C CA . GLU A 1 224 ? -1.943 -4.915 6.362 1.00 85.88 224 GLU A CA 1
ATOM 1808 C C . GLU A 1 224 ? -3.301 -5.048 5.636 1.00 85.88 224 GLU A C 1
ATOM 1810 O O . GLU A 1 224 ? -3.346 -5.651 4.558 1.00 85.88 224 GLU A O 1
ATOM 1815 N N . PRO A 1 225 ? -4.422 -4.484 6.134 1.00 80.75 225 PRO A N 1
ATOM 1816 C CA . PRO A 1 225 ? -4.610 -3.765 7.399 1.00 80.75 225 PRO A CA 1
ATOM 1817 C C . PRO A 1 225 ? -5.102 -4.670 8.548 1.00 80.75 225 PRO A C 1
ATOM 1819 O O . PRO A 1 225 ? -5.540 -4.164 9.580 1.00 80.75 225 PRO A O 1
ATOM 1822 N N . GLU A 1 226 ? -5.113 -5.993 8.343 1.00 85.12 226 GLU A N 1
ATOM 1823 C CA . GLU A 1 226 ? -5.700 -6.979 9.259 1.00 85.12 226 GLU A CA 1
ATOM 1824 C C . GLU A 1 226 ? -4.904 -7.079 10.566 1.00 85.12 226 GLU A C 1
ATOM 1826 O O . GLU A 1 226 ? -5.470 -6.895 11.641 1.00 85.12 226 GLU A O 1
ATOM 1831 N N . PHE A 1 227 ? -3.596 -7.339 10.476 1.00 90.25 227 PHE A N 1
ATOM 1832 C CA . PHE A 1 227 ? -2.711 -7.618 11.619 1.00 90.25 227 PHE A CA 1
ATOM 1833 C C . PHE A 1 227 ? -1.711 -6.493 11.912 1.00 90.25 227 PHE A C 1
ATOM 1835 O O . PHE A 1 227 ? -1.230 -6.368 13.038 1.00 90.25 227 PHE A O 1
ATOM 1842 N N . ILE A 1 228 ? -1.406 -5.668 10.906 1.00 89.69 228 ILE A N 1
ATOM 1843 C CA . ILE A 1 228 ? -0.515 -4.504 10.996 1.00 89.69 228 ILE A CA 1
ATOM 1844 C C . ILE A 1 228 ? -1.242 -3.298 10.387 1.00 89.69 228 ILE A C 1
ATOM 1846 O O . ILE A 1 228 ? -1.940 -3.444 9.385 1.00 89.69 228 ILE A O 1
ATOM 1850 N N . ARG A 1 229 ? -1.070 -2.109 10.967 1.00 81.56 229 ARG A N 1
ATOM 1851 C CA . ARG A 1 229 ? -1.458 -0.811 10.399 1.00 81.56 229 ARG A CA 1
ATOM 1852 C C . ARG A 1 229 ? -0.291 0.176 10.433 1.00 81.56 229 ARG A C 1
ATOM 1854 O O . ARG A 1 229 ? 0.674 0.013 11.181 1.00 81.56 229 ARG A O 1
ATOM 1861 N N . GLY A 1 230 ? -0.441 1.232 9.638 1.00 66.50 230 GLY A N 1
ATOM 1862 C CA . GLY A 1 230 ? 0.615 2.182 9.313 1.00 66.50 230 GLY A CA 1
ATOM 1863 C C . GLY A 1 230 ? 1.237 1.777 7.985 1.00 66.50 230 GLY A C 1
ATOM 1864 O O . GLY A 1 230 ? 2.042 0.849 7.939 1.00 66.50 230 GLY A O 1
ATOM 1865 N N . ALA A 1 231 ? 0.836 2.463 6.914 1.00 57.34 231 ALA A N 1
ATOM 1866 C CA . ALA A 1 231 ? 1.283 2.150 5.563 1.00 57.34 231 ALA A CA 1
ATOM 1867 C C . ALA A 1 231 ? 2.815 2.182 5.463 1.00 57.34 231 ALA A C 1
ATOM 1869 O O . ALA A 1 231 ? 3.473 3.030 6.076 1.00 57.34 231 ALA A O 1
ATOM 1870 N N . TRP A 1 232 ? 3.393 1.301 4.642 1.00 73.06 232 TRP A N 1
ATOM 1871 C CA . TRP A 1 232 ? 4.836 1.296 4.384 1.00 73.06 232 TRP A CA 1
ATOM 1872 C C . TRP A 1 232 ? 5.261 2.521 3.542 1.00 73.06 232 TRP A C 1
ATOM 1874 O O . TRP A 1 232 ? 5.463 2.458 2.327 1.00 73.06 232 TRP A O 1
ATOM 1884 N N . THR A 1 233 ? 5.401 3.675 4.198 1.00 66.75 233 THR A N 1
ATOM 1885 C CA . THR A 1 233 ? 5.888 4.920 3.583 1.00 66.75 233 THR A CA 1
ATOM 1886 C C . THR A 1 233 ? 7.406 4.923 3.413 1.00 66.75 233 THR A C 1
ATOM 1888 O O . THR A 1 233 ? 7.911 5.567 2.498 1.00 66.75 233 THR A O 1
ATOM 1891 N N . GLY A 1 234 ? 8.140 4.203 4.270 1.00 69.94 234 GLY A N 1
ATOM 1892 C CA . GLY A 1 234 ? 9.606 4.162 4.287 1.00 69.94 234 GLY A CA 1
ATOM 1893 C C . GLY A 1 234 ? 10.286 5.431 4.826 1.00 69.94 234 GLY A C 1
ATOM 1894 O O . GLY A 1 234 ? 11.494 5.575 4.660 1.00 69.94 234 GLY A O 1
ATOM 1895 N N . THR A 1 235 ? 9.546 6.361 5.438 1.00 78.44 235 THR A N 1
ATOM 1896 C CA . THR A 1 235 ? 10.096 7.567 6.093 1.00 78.44 235 THR A CA 1
ATOM 1897 C C . THR A 1 235 ? 10.509 7.273 7.544 1.00 78.44 235 THR A C 1
ATOM 1899 O O . THR A 1 235 ? 10.107 6.247 8.095 1.00 78.44 235 THR A O 1
ATOM 1902 N N . ARG A 1 236 ? 11.279 8.156 8.208 1.00 77.94 236 ARG A N 1
ATOM 1903 C CA . ARG A 1 236 ? 11.631 7.989 9.642 1.00 77.94 236 ARG A CA 1
ATOM 1904 C C . ARG A 1 236 ? 10.424 7.806 10.556 1.00 77.94 236 ARG A C 1
ATOM 1906 O O . ARG A 1 236 ? 10.472 6.998 11.476 1.00 77.94 236 ARG A O 1
ATOM 1913 N N . ASN A 1 237 ? 9.336 8.519 10.274 1.00 76.81 237 ASN A N 1
ATOM 1914 C CA . ASN A 1 237 ? 8.128 8.506 11.100 1.00 76.81 237 ASN A CA 1
ATOM 1915 C C . ASN A 1 237 ? 7.261 7.253 10.862 1.00 76.81 237 ASN A C 1
ATOM 1917 O O . ASN A 1 237 ? 6.242 7.077 11.526 1.00 76.81 237 ASN A O 1
ATOM 1921 N N . ALA A 1 238 ? 7.644 6.363 9.938 1.00 83.50 238 ALA A N 1
ATOM 1922 C CA . ALA A 1 238 ? 6.966 5.089 9.743 1.00 83.50 238 ALA A CA 1
ATOM 1923 C C . ALA A 1 238 ? 7.117 4.194 10.988 1.00 83.50 238 ALA A C 1
ATOM 1925 O O . ALA A 1 238 ? 8.217 4.006 11.523 1.00 83.50 238 ALA A O 1
ATOM 1926 N N . ARG A 1 239 ? 6.002 3.613 11.436 1.00 87.50 239 ARG A N 1
ATOM 1927 C CA . ARG A 1 239 ? 5.908 2.733 12.609 1.00 87.50 239 ARG A CA 1
ATOM 1928 C C . ARG A 1 239 ? 5.099 1.497 12.250 1.00 87.50 239 ARG A C 1
ATOM 1930 O O . ARG A 1 239 ? 4.023 1.634 11.676 1.00 87.50 239 ARG A O 1
ATOM 1937 N N . LEU A 1 240 ? 5.583 0.312 12.614 1.00 91.38 240 LEU A N 1
ATOM 1938 C CA . LEU A 1 240 ? 4.822 -0.929 12.431 1.00 91.38 240 LEU A CA 1
ATOM 1939 C C . LEU A 1 240 ? 3.891 -1.118 13.637 1.00 91.38 240 LEU A C 1
ATOM 1941 O O . LEU A 1 240 ? 4.304 -1.671 14.658 1.00 91.38 240 LEU A O 1
ATOM 1945 N N . LYS A 1 241 ? 2.653 -0.613 13.543 1.00 91.19 241 LYS A N 1
ATOM 1946 C CA . LYS A 1 241 ? 1.656 -0.724 14.618 1.00 91.19 241 LYS A CA 1
ATOM 1947 C C . LYS A 1 241 ? 0.883 -2.036 14.459 1.00 91.19 241 LYS A C 1
ATOM 1949 O O . LYS A 1 241 ? 0.241 -2.240 13.433 1.00 91.19 241 LYS A O 1
ATOM 1954 N N . LEU A 1 242 ? 0.914 -2.926 15.448 1.00 92.56 242 LEU A N 1
ATOM 1955 C CA . LEU A 1 242 ? 0.072 -4.130 15.424 1.00 92.56 242 LEU A CA 1
ATOM 1956 C C . LEU A 1 242 ? -1.386 -3.771 15.733 1.00 92.56 242 LEU A C 1
ATOM 1958 O O . LEU A 1 242 ? -1.660 -2.834 16.485 1.00 92.56 242 LEU A O 1
ATOM 1962 N N . THR A 1 243 ? -2.326 -4.517 15.158 1.00 88.50 243 THR A N 1
ATOM 1963 C CA . THR A 1 243 ? -3.759 -4.368 15.454 1.00 88.50 243 THR A CA 1
ATOM 1964 C C . THR A 1 243 ? -4.176 -5.283 16.605 1.00 88.50 243 THR A C 1
ATOM 1966 O O . THR A 1 243 ? -3.501 -6.262 16.930 1.00 88.50 243 THR A O 1
ATOM 1969 N N . PHE A 1 244 ? -5.357 -5.043 17.179 1.00 84.81 244 PHE A N 1
ATOM 1970 C CA . PHE A 1 244 ? -5.935 -5.958 18.166 1.00 84.81 244 PHE A CA 1
ATOM 1971 C C . PHE A 1 244 ? -6.180 -7.383 17.619 1.00 84.81 244 PHE A C 1
ATOM 1973 O O . PHE A 1 244 ? -6.220 -8.323 18.408 1.00 84.81 244 PHE A O 1
ATOM 1980 N N . LYS A 1 245 ? -6.283 -7.584 16.291 1.00 85.06 245 LYS A N 1
ATOM 1981 C CA . LYS A 1 245 ? -6.400 -8.926 15.683 1.00 85.06 245 LYS A CA 1
ATOM 1982 C C . LYS A 1 245 ? -5.128 -9.766 15.821 1.00 85.06 245 LYS A C 1
ATOM 1984 O O . LYS A 1 245 ? -5.214 -10.989 15.776 1.00 85.06 245 LYS A O 1
ATOM 1989 N N . SER A 1 246 ? -3.947 -9.159 15.985 1.00 90.81 246 SER A N 1
ATOM 1990 C CA . SER A 1 246 ? -2.717 -9.939 16.183 1.00 90.81 246 SER A CA 1
ATOM 1991 C C . SER A 1 246 ? -2.568 -10.465 17.611 1.00 90.81 246 SER A C 1
ATOM 1993 O O . SER A 1 246 ? -1.709 -11.314 17.840 1.00 90.81 246 SER A O 1
ATOM 1995 N N . LEU A 1 247 ? -3.368 -9.983 18.572 1.00 89.00 247 LEU A N 1
ATOM 1996 C CA . LEU A 1 247 ? -3.220 -10.322 19.990 1.00 89.00 247 LEU A CA 1
ATOM 1997 C C . LEU A 1 247 ? -3.314 -11.827 20.237 1.00 89.00 247 LEU A C 1
ATOM 1999 O O . LEU A 1 247 ? -2.464 -12.368 20.942 1.00 89.00 247 LEU A O 1
ATOM 2003 N N . ASP A 1 248 ? -4.279 -12.511 19.628 1.00 88.38 248 ASP A N 1
ATOM 2004 C CA . ASP A 1 248 ? -4.484 -13.953 19.824 1.00 88.38 248 ASP A CA 1
ATOM 2005 C C . ASP A 1 248 ? -3.302 -14.803 19.324 1.00 88.38 248 ASP A C 1
ATOM 2007 O O . ASP A 1 248 ? -3.085 -15.907 19.822 1.00 88.38 248 ASP A O 1
ATOM 2011 N N . TRP A 1 249 ? -2.501 -14.247 18.407 1.00 92.12 249 TRP A N 1
ATOM 2012 C CA . TRP A 1 249 ? -1.321 -14.868 17.807 1.00 92.12 249 TRP A CA 1
ATOM 2013 C C . TRP A 1 249 ? -0.035 -14.565 18.583 1.00 92.12 249 TRP A C 1
ATOM 2015 O O . TRP A 1 249 ? 0.792 -15.453 18.768 1.00 92.12 249 TRP A O 1
ATOM 2025 N N . VAL A 1 250 ? 0.146 -13.322 19.048 1.00 92.81 250 VAL A N 1
ATOM 2026 C CA . VAL A 1 250 ? 1.420 -12.883 19.653 1.00 92.81 250 VAL A CA 1
ATOM 2027 C C . VAL A 1 250 ? 1.446 -12.885 21.178 1.00 92.81 250 VAL A C 1
ATOM 2029 O O . VAL A 1 250 ? 2.536 -12.932 21.743 1.00 92.81 250 VAL A O 1
ATOM 2032 N N . THR A 1 251 ? 0.290 -12.824 21.847 1.00 89.75 251 THR A N 1
ATOM 2033 C CA . THR A 1 251 ? 0.212 -12.664 23.311 1.00 89.75 251 THR A CA 1
ATOM 2034 C C . THR A 1 251 ? -0.125 -13.958 24.047 1.00 89.75 251 THR A C 1
ATOM 2036 O O . THR A 1 251 ? -0.810 -14.849 23.537 1.00 89.75 251 THR A O 1
ATOM 2039 N N . SER A 1 252 ? 0.294 -14.038 25.307 1.00 92.25 252 SER A N 1
ATOM 2040 C CA . SER A 1 252 ? -0.168 -15.053 26.250 1.00 92.25 252 SER A CA 1
ATOM 2041 C C . SER A 1 252 ? -1.579 -14.757 26.780 1.00 92.25 252 SER A C 1
ATOM 2043 O O . SER A 1 252 ? -2.047 -13.617 26.800 1.00 92.25 252 SER A O 1
ATOM 2045 N N . ALA A 1 253 ? -2.236 -15.783 27.329 1.00 90.44 253 ALA A N 1
ATOM 2046 C CA . ALA A 1 253 ? -3.501 -15.616 28.049 1.00 90.44 253 ALA A CA 1
ATOM 2047 C C . ALA A 1 253 ? -3.388 -14.653 29.255 1.00 90.44 253 ALA A C 1
ATOM 2049 O O . ALA A 1 253 ? -4.362 -13.984 29.596 1.00 90.44 253 ALA A O 1
ATOM 2050 N N . ARG A 1 254 ? -2.197 -14.524 29.871 1.00 92.25 254 ARG A N 1
ATOM 2051 C CA . ARG A 1 254 ? -1.943 -13.531 30.931 1.00 92.25 254 ARG A CA 1
ATOM 2052 C C . ARG A 1 254 ? -2.035 -12.110 30.378 1.00 92.25 254 ARG A C 1
ATOM 2054 O O . ARG A 1 254 ? -2.701 -11.279 30.980 1.00 92.25 254 ARG A O 1
ATOM 2061 N N . GLU A 1 255 ? -1.402 -11.835 29.242 1.00 93.00 255 GLU A N 1
ATOM 2062 C CA . GLU A 1 255 ? -1.410 -10.508 28.610 1.00 93.00 255 GLU A CA 1
ATOM 2063 C C . GLU A 1 255 ? -2.813 -10.124 28.105 1.00 93.00 255 GLU A C 1
ATOM 2065 O O . GLU A 1 255 ? -3.239 -8.992 28.327 1.00 93.00 255 GLU A O 1
ATOM 2070 N N . ARG A 1 256 ? -3.593 -11.071 27.555 1.00 91.88 256 ARG A N 1
ATOM 2071 C CA . ARG A 1 256 ? -5.019 -10.842 27.231 1.00 91.88 256 ARG A CA 1
ATOM 2072 C C . ARG A 1 256 ? -5.878 -10.548 28.463 1.00 91.88 256 ARG A C 1
ATOM 2074 O O . ARG A 1 256 ? -6.716 -9.650 28.421 1.00 91.88 256 ARG A O 1
ATOM 2081 N N . HIS A 1 257 ? -5.646 -11.239 29.580 1.00 91.69 257 HIS A N 1
ATOM 2082 C CA . HIS A 1 257 ? -6.358 -10.953 30.828 1.00 91.69 257 HIS A CA 1
ATOM 2083 C C . HIS A 1 257 ? -5.961 -9.593 31.432 1.00 91.69 257 HIS A C 1
ATOM 2085 O O . HIS A 1 257 ? -6.830 -8.853 31.889 1.00 91.69 257 HIS A O 1
ATOM 2091 N N . LEU A 1 258 ? -4.675 -9.220 31.377 1.00 92.88 258 LEU A N 1
ATOM 2092 C CA . LEU A 1 258 ? -4.211 -7.881 31.764 1.00 92.88 258 LEU A CA 1
ATOM 2093 C C . LEU A 1 258 ? -4.874 -6.796 30.903 1.00 92.88 258 LEU A C 1
ATOM 2095 O O . LEU A 1 258 ? -5.327 -5.798 31.453 1.00 92.88 258 LEU A O 1
ATOM 2099 N N . LEU A 1 259 ? -5.010 -7.009 29.588 1.00 92.38 259 LEU A N 1
ATOM 2100 C CA . LEU A 1 259 ? -5.733 -6.106 28.684 1.00 92.38 259 LEU A CA 1
ATOM 2101 C C . LEU A 1 259 ? -7.219 -5.969 29.036 1.00 92.38 259 LEU A C 1
ATOM 2103 O O . LEU A 1 259 ? -7.711 -4.846 29.116 1.00 92.38 259 LEU A O 1
ATOM 2107 N N . ALA A 1 260 ? -7.921 -7.073 29.306 1.00 92.56 260 ALA A N 1
ATOM 2108 C CA . ALA A 1 260 ? -9.320 -7.041 29.741 1.00 92.56 260 ALA A CA 1
ATOM 2109 C C . ALA A 1 260 ? -9.496 -6.243 31.052 1.00 92.56 260 ALA A C 1
ATOM 2111 O O . ALA A 1 260 ? -10.364 -5.371 31.146 1.00 92.56 260 ALA A O 1
ATOM 2112 N N . GLN A 1 261 ? -8.613 -6.461 32.036 1.00 93.56 261 GLN A N 1
ATOM 2113 C CA . GLN A 1 261 ? -8.587 -5.670 33.272 1.00 93.56 261 GLN A CA 1
ATOM 2114 C C . GLN A 1 261 ? -8.288 -4.183 33.016 1.00 93.56 261 GLN A C 1
ATOM 2116 O O . GLN A 1 261 ? -8.918 -3.326 33.640 1.00 93.56 261 GLN A O 1
ATOM 2121 N N . ALA A 1 262 ? -7.360 -3.870 32.103 1.00 93.06 262 ALA A N 1
ATOM 2122 C CA . ALA A 1 262 ? -7.002 -2.499 31.742 1.00 93.06 262 ALA A CA 1
ATOM 2123 C C . ALA A 1 262 ? -8.179 -1.768 31.075 1.00 93.06 262 ALA A C 1
ATOM 2125 O O . ALA A 1 262 ? -8.539 -0.680 31.513 1.00 93.06 262 ALA A O 1
ATOM 2126 N N . VAL A 1 263 ? -8.833 -2.390 30.087 1.00 93.56 263 VAL A N 1
ATOM 2127 C CA . VAL A 1 263 ? -10.029 -1.850 29.416 1.00 93.56 263 VAL A CA 1
ATOM 2128 C C . VAL A 1 263 ? -11.138 -1.552 30.426 1.00 93.56 263 VAL A C 1
ATOM 2130 O O . VAL A 1 263 ? -11.684 -0.448 30.434 1.00 93.56 263 VAL A O 1
ATOM 2133 N N . ARG A 1 264 ? -11.439 -2.495 31.329 1.00 94.56 264 ARG A N 1
ATOM 2134 C CA . ARG A 1 264 ? -12.435 -2.282 32.388 1.00 94.56 264 ARG A CA 1
ATOM 2135 C C . ARG A 1 264 ? -12.052 -1.118 33.306 1.00 94.56 264 ARG A C 1
ATOM 2137 O O . ARG A 1 264 ? -12.913 -0.318 33.666 1.00 94.56 264 ARG A O 1
ATOM 2144 N N . ALA A 1 265 ? -10.774 -0.992 33.664 1.00 94.44 265 ALA A N 1
ATOM 2145 C CA . ALA A 1 265 ? -10.281 0.127 34.462 1.00 94.44 265 ALA A CA 1
ATOM 2146 C C . ALA A 1 265 ? -10.398 1.472 33.718 1.00 94.44 265 ALA A C 1
ATOM 2148 O O . ALA A 1 265 ? -10.802 2.456 34.330 1.00 94.44 265 ALA A O 1
ATOM 2149 N N . MET A 1 266 ? -10.131 1.518 32.408 1.00 93.56 266 MET A N 1
ATOM 2150 C CA . MET A 1 266 ? -10.335 2.712 31.572 1.00 93.56 266 MET A CA 1
ATOM 2151 C C . MET A 1 266 ? -11.813 3.124 31.514 1.00 93.56 266 MET A C 1
ATOM 2153 O O . MET A 1 266 ? -12.133 4.293 31.716 1.00 93.56 266 MET A O 1
ATOM 2157 N N . ALA A 1 267 ? -12.722 2.164 31.321 1.00 92.88 267 ALA A N 1
ATOM 2158 C CA . ALA A 1 267 ? -14.161 2.419 31.349 1.00 92.88 267 ALA A CA 1
ATOM 2159 C C . ALA A 1 267 ? -14.636 2.945 32.718 1.00 92.88 267 ALA A C 1
ATOM 2161 O O . ALA A 1 267 ? -15.471 3.843 32.774 1.00 92.88 267 ALA A O 1
ATOM 2162 N N . GLN A 1 268 ? -14.081 2.435 33.825 1.00 93.00 268 GLN A N 1
ATOM 2163 C CA . GLN A 1 268 ? -14.371 2.940 35.173 1.00 93.00 268 GLN A CA 1
ATOM 2164 C C . GLN A 1 268 ? -13.800 4.345 35.419 1.00 93.00 268 GLN A C 1
ATOM 2166 O O . GLN A 1 268 ? -14.489 5.165 36.008 1.00 93.00 268 GLN A O 1
ATOM 2171 N N . ILE A 1 269 ? -12.582 4.644 34.950 1.00 92.50 269 ILE A N 1
ATOM 2172 C CA . ILE A 1 269 ? -11.991 5.996 35.012 1.00 92.50 269 ILE A CA 1
ATOM 2173 C C . ILE A 1 269 ? -12.897 7.007 34.304 1.00 92.50 269 ILE A C 1
ATOM 2175 O O . ILE A 1 269 ? -13.181 8.067 34.856 1.00 92.50 269 ILE A O 1
ATOM 2179 N N . TRP A 1 270 ? -13.377 6.670 33.104 1.00 90.69 270 TRP A N 1
ATOM 2180 C CA . TRP A 1 270 ? -14.275 7.539 32.347 1.00 90.69 270 TRP A CA 1
ATOM 2181 C C . TRP A 1 270 ? -15.626 7.738 33.057 1.00 90.69 270 TRP A C 1
ATOM 2183 O O . TRP A 1 270 ? -16.079 8.868 33.192 1.00 90.69 270 TRP A O 1
ATOM 2193 N N . LEU A 1 271 ? -16.229 6.667 33.593 1.00 89.38 271 LEU A N 1
ATOM 2194 C CA . LEU A 1 271 ? -17.498 6.729 34.341 1.00 89.38 271 LEU A CA 1
ATOM 2195 C C . LEU A 1 271 ? -17.415 7.460 35.694 1.00 89.38 271 LEU A C 1
ATOM 2197 O O . LEU A 1 271 ? -18.451 7.831 36.238 1.00 89.38 271 LEU A O 1
ATOM 2201 N N . GLU A 1 272 ? -16.216 7.626 36.252 1.00 90.19 272 GLU A N 1
ATOM 2202 C CA . GLU A 1 272 ? -15.956 8.341 37.512 1.00 90.19 272 GLU A CA 1
ATOM 2203 C C . GLU A 1 272 ? -15.428 9.771 37.289 1.00 90.19 272 GLU A C 1
ATOM 2205 O O . GLU A 1 272 ? -15.089 10.457 38.252 1.00 90.19 272 GLU A O 1
ATOM 2210 N N . THR A 1 273 ? -15.345 10.226 36.033 1.00 86.25 273 THR A N 1
ATOM 2211 C CA . THR A 1 273 ? -14.928 11.590 35.682 1.00 86.25 273 THR A CA 1
ATOM 2212 C C . THR A 1 273 ? -16.157 12.461 35.421 1.00 86.25 273 THR A C 1
ATOM 2214 O O . THR A 1 273 ? -16.770 12.370 34.358 1.00 86.25 273 THR A O 1
ATOM 2217 N N . ASP A 1 274 ? -16.494 13.336 36.371 1.00 74.00 274 ASP A N 1
ATOM 2218 C CA . ASP A 1 274 ? -17.490 14.392 36.157 1.00 74.00 274 ASP A CA 1
ATOM 2219 C C . ASP A 1 274 ? -16.995 15.388 35.088 1.00 74.00 274 ASP A C 1
ATOM 2221 O O . ASP A 1 274 ? -15.871 15.881 35.174 1.00 74.00 274 ASP A O 1
ATOM 2225 N N . GLU A 1 275 ? -17.841 15.666 34.088 1.00 62.47 275 GLU A N 1
ATOM 2226 C CA . GLU A 1 275 ? -17.619 16.604 32.966 1.00 62.47 275 GLU A CA 1
ATOM 2227 C C . GLU A 1 275 ? -16.177 16.619 32.396 1.00 62.47 275 GLU A C 1
ATOM 2229 O O . GLU A 1 275 ? -15.435 17.590 32.582 1.00 62.47 275 GLU A O 1
ATOM 2234 N N . PRO A 1 276 ? -15.756 15.564 31.660 1.00 61.53 276 PRO A N 1
ATOM 2235 C CA . PRO A 1 276 ? -14.442 15.528 31.022 1.00 61.53 276 PRO A CA 1
ATOM 2236 C C . PRO A 1 276 ? -14.242 16.730 30.088 1.00 61.53 276 PRO A C 1
ATOM 2238 O O . PRO A 1 276 ? -15.002 16.941 29.140 1.00 61.53 276 PRO A O 1
ATOM 2241 N N . ASN A 1 277 ? -13.194 17.516 30.349 1.00 61.72 277 ASN A N 1
ATOM 2242 C CA . ASN A 1 277 ? -12.836 18.664 29.519 1.00 61.72 277 ASN A CA 1
ATOM 2243 C C . ASN A 1 277 ? -12.332 18.224 28.126 1.00 61.72 277 ASN A C 1
ATOM 2245 O O . ASN A 1 277 ? -12.056 17.051 27.879 1.00 61.72 277 ASN A O 1
ATOM 2249 N N . SER A 1 278 ? -12.162 19.173 27.201 1.00 59.44 278 SER A N 1
ATOM 2250 C CA . SER A 1 278 ? -11.720 18.880 25.825 1.00 59.44 278 SER A CA 1
ATOM 2251 C C . SER A 1 278 ? -10.272 18.371 25.699 1.00 59.44 278 SER A C 1
ATOM 2253 O O . SER A 1 278 ? -9.849 18.040 24.598 1.00 59.44 278 SER A O 1
ATOM 2255 N N . ASP A 1 279 ? -9.523 18.298 26.805 1.00 63.53 279 ASP A N 1
ATOM 2256 C CA . ASP A 1 279 ? -8.200 17.664 26.910 1.00 63.53 279 ASP A CA 1
ATOM 2257 C C . ASP A 1 279 ? -8.249 16.397 27.802 1.00 63.53 279 ASP A C 1
ATOM 2259 O O . ASP A 1 279 ? -7.224 15.894 28.265 1.00 63.53 279 ASP A O 1
ATOM 2263 N N . PHE A 1 280 ? -9.430 15.835 28.079 1.00 75.56 280 PHE A N 1
ATOM 2264 C CA . PHE A 1 280 ? -9.514 14.620 28.879 1.00 75.56 280 PHE A CA 1
ATOM 2265 C C . PHE A 1 280 ? -9.009 13.411 28.083 1.00 75.56 280 PHE A C 1
ATOM 2267 O O . PHE A 1 280 ? -9.516 13.063 27.016 1.00 75.56 280 PHE A O 1
ATOM 2274 N N . GLY A 1 281 ? -8.011 12.731 28.640 1.00 83.50 281 GLY A N 1
ATOM 2275 C CA . GLY A 1 281 ? -7.459 11.507 28.080 1.00 83.50 281 GLY A CA 1
ATOM 2276 C C . GLY A 1 281 ? -6.857 10.648 29.178 1.00 83.50 281 GLY A C 1
ATOM 2277 O O . GLY A 1 281 ? -6.248 11.157 30.119 1.00 83.50 281 GLY A O 1
ATOM 2278 N N . ILE A 1 282 ? -7.037 9.338 29.058 1.00 88.81 282 ILE A N 1
ATOM 2279 C CA . ILE A 1 282 ? -6.642 8.373 30.078 1.00 88.81 282 ILE A CA 1
ATOM 2280 C C . ILE A 1 282 ? -5.156 8.049 29.903 1.00 88.81 282 ILE A C 1
ATOM 2282 O O . ILE A 1 282 ? -4.736 7.636 28.823 1.00 88.81 282 ILE A O 1
ATOM 2286 N N . THR A 1 283 ? -4.351 8.223 30.954 1.00 89.69 283 THR A N 1
ATOM 2287 C CA . THR A 1 283 ? -2.913 7.905 30.929 1.00 89.69 283 THR A CA 1
ATOM 2288 C C . THR A 1 283 ? -2.634 6.476 31.396 1.00 89.69 283 THR A C 1
ATOM 2290 O O . THR A 1 283 ? -3.419 5.874 32.133 1.00 89.69 283 THR A O 1
ATOM 2293 N N . ALA A 1 284 ? -1.474 5.929 31.022 1.00 88.62 284 ALA A N 1
ATOM 2294 C CA . ALA A 1 284 ? -1.071 4.582 31.436 1.00 88.62 284 ALA A CA 1
ATOM 2295 C C . ALA A 1 284 ? -0.902 4.460 32.966 1.00 88.62 284 ALA A C 1
ATOM 2297 O O . ALA A 1 284 ? -1.109 3.386 33.527 1.00 88.62 284 ALA A O 1
ATOM 2298 N N . GLU A 1 285 ? -0.566 5.564 33.641 1.00 89.75 285 GLU A N 1
ATOM 2299 C CA . GLU A 1 285 ? -0.482 5.656 35.102 1.00 89.75 285 GLU A CA 1
ATOM 2300 C C . GLU A 1 285 ? -1.869 5.552 35.754 1.00 89.75 285 GLU A C 1
ATOM 2302 O O . GLU A 1 285 ? -2.051 4.746 36.666 1.00 89.75 285 GLU A O 1
ATOM 2307 N N . MET A 1 286 ? -2.872 6.275 35.235 1.00 91.88 286 MET A N 1
ATOM 2308 C CA . MET A 1 286 ? -4.257 6.189 35.725 1.00 91.88 286 MET A CA 1
ATOM 2309 C C . MET A 1 286 ? -4.794 4.756 35.606 1.00 91.88 286 MET A C 1
ATOM 2311 O O . MET A 1 286 ? -5.371 4.226 36.558 1.00 91.88 286 MET A O 1
ATOM 2315 N N . VAL A 1 287 ? -4.556 4.092 34.466 1.00 92.81 287 VAL A N 1
ATOM 2316 C CA . VAL A 1 287 ? -4.966 2.690 34.262 1.00 92.81 287 VAL A CA 1
ATOM 2317 C C . VAL A 1 287 ? -4.252 1.758 35.235 1.00 92.81 287 VAL A C 1
ATOM 2319 O O . VAL A 1 287 ? -4.912 0.931 35.866 1.00 92.81 287 VAL A O 1
ATOM 2322 N N . ALA A 1 288 ? -2.934 1.894 35.397 1.00 92.12 288 ALA A N 1
ATOM 2323 C CA . ALA A 1 288 ? -2.144 1.096 36.334 1.00 92.12 288 ALA A CA 1
ATOM 2324 C C . ALA A 1 288 ? -2.644 1.257 37.782 1.00 92.12 288 ALA A C 1
ATOM 2326 O O . ALA A 1 288 ? -2.906 0.264 38.461 1.00 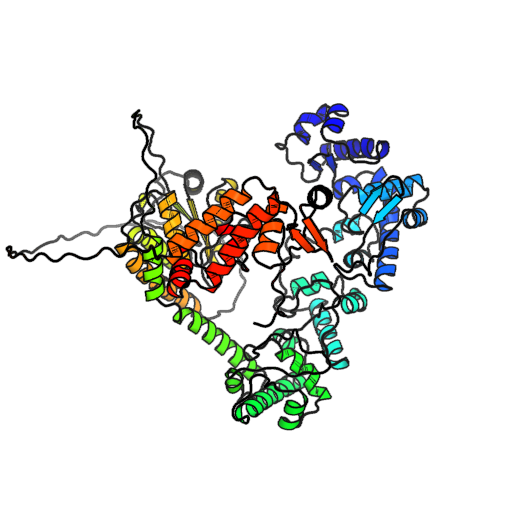92.12 288 ALA A O 1
ATOM 2327 N N . GLN A 1 289 ? -2.884 2.495 38.225 1.00 93.06 289 GLN A N 1
ATOM 2328 C CA . GLN A 1 289 ? -3.413 2.804 39.554 1.00 93.06 289 GLN A CA 1
ATOM 2329 C C . GLN A 1 289 ? -4.813 2.208 39.773 1.00 93.06 289 GLN A C 1
ATOM 2331 O O . GLN A 1 289 ? -5.057 1.560 40.794 1.00 93.06 289 GLN A O 1
ATOM 2336 N N . LYS A 1 290 ? -5.729 2.385 38.810 1.00 94.44 290 LYS A N 1
ATOM 2337 C CA . LYS A 1 290 ? -7.119 1.911 38.902 1.00 94.44 290 LYS A CA 1
ATOM 2338 C C . LYS A 1 290 ? -7.221 0.383 38.881 1.00 94.44 290 LYS A C 1
ATOM 2340 O O . LYS A 1 290 ? -7.951 -0.193 39.686 1.00 94.44 290 LYS A O 1
ATOM 2345 N N . SER A 1 291 ? -6.473 -0.269 37.991 1.00 91.50 291 SER A N 1
ATOM 2346 C CA . SER A 1 291 ? -6.419 -1.736 37.871 1.00 91.50 291 SER A CA 1
ATOM 2347 C C . SER A 1 291 ? -5.556 -2.413 38.945 1.00 91.50 291 SER A C 1
ATOM 2349 O O . SER A 1 291 ? -5.698 -3.613 39.164 1.00 91.50 291 SER A O 1
ATOM 2351 N N . ARG A 1 292 ? -4.702 -1.649 39.646 1.00 91.88 292 ARG A N 1
ATOM 2352 C CA . ARG A 1 292 ? -3.655 -2.126 40.573 1.00 91.88 292 ARG A CA 1
ATOM 2353 C C . ARG A 1 292 ? -2.591 -2.997 39.892 1.00 91.88 292 ARG A C 1
ATOM 2355 O O . ARG A 1 292 ? -2.047 -3.915 40.506 1.00 91.88 292 ARG A O 1
ATOM 2362 N N . LEU A 1 293 ? -2.301 -2.705 38.627 1.00 89.75 293 LEU A N 1
ATOM 2363 C CA . LEU A 1 293 ? -1.316 -3.406 37.804 1.00 89.75 293 LEU A CA 1
ATOM 2364 C C . LEU A 1 293 ? -0.024 -2.593 37.660 1.00 89.75 293 LEU A C 1
ATOM 2366 O O . LEU A 1 293 ? 0.005 -1.386 37.889 1.00 89.75 293 LEU A O 1
ATOM 2370 N N . SER A 1 294 ? 1.061 -3.250 37.248 1.00 90.06 294 SER A N 1
ATOM 2371 C CA . SER A 1 294 ? 2.313 -2.561 36.929 1.00 90.06 294 SER A CA 1
ATOM 2372 C C . SER A 1 294 ? 2.176 -1.757 35.633 1.00 90.06 294 SER A C 1
ATOM 2374 O O . SER A 1 294 ? 1.881 -2.320 34.577 1.00 90.06 294 SER A O 1
ATOM 2376 N N . GLN A 1 295 ? 2.474 -0.455 35.682 1.00 87.50 295 GLN A N 1
ATOM 2377 C CA . GLN A 1 295 ? 2.529 0.405 34.491 1.00 87.50 295 GLN A CA 1
ATOM 2378 C C . GLN A 1 295 ? 3.533 -0.119 33.448 1.00 87.50 295 GLN A C 1
ATOM 2380 O O . GLN A 1 295 ? 3.299 0.029 32.253 1.00 87.50 295 GLN A O 1
ATOM 2385 N N . ALA A 1 296 ? 4.611 -0.784 33.880 1.00 86.50 296 ALA A N 1
ATOM 2386 C CA . ALA A 1 296 ? 5.594 -1.389 32.982 1.00 86.50 296 ALA A CA 1
ATOM 2387 C C . ALA A 1 296 ? 5.094 -2.685 32.310 1.00 86.50 296 ALA A C 1
ATOM 2389 O O . ALA A 1 296 ? 5.532 -2.997 31.208 1.00 86.50 296 ALA A O 1
ATOM 2390 N N . GLU A 1 297 ? 4.169 -3.426 32.935 1.00 85.44 297 GLU A N 1
ATOM 2391 C CA . GLU A 1 297 ? 3.546 -4.609 32.314 1.00 85.44 297 GLU A CA 1
ATOM 2392 C C . GLU A 1 297 ? 2.375 -4.222 31.395 1.00 85.44 297 GLU A C 1
ATOM 2394 O O . GLU A 1 297 ? 2.185 -4.830 30.345 1.00 85.44 297 GLU A O 1
ATOM 2399 N N . VAL A 1 298 ? 1.589 -3.209 31.777 1.00 87.25 298 VAL A N 1
ATOM 2400 C CA . VAL A 1 298 ? 0.353 -2.822 31.074 1.00 87.25 298 VAL A CA 1
ATOM 2401 C C . VAL A 1 298 ? 0.588 -1.752 30.005 1.00 87.25 298 VAL A C 1
ATOM 2403 O O . VAL A 1 298 ? -0.020 -1.822 28.942 1.00 87.25 298 VAL A O 1
ATOM 2406 N N . GLY A 1 299 ? 1.490 -0.795 30.236 1.00 88.62 299 GLY A N 1
ATOM 2407 C CA . GLY A 1 299 ? 1.773 0.321 29.324 1.00 88.62 299 GLY A CA 1
ATOM 2408 C C . GLY A 1 299 ? 2.076 -0.092 27.875 1.00 88.62 299 GLY A C 1
ATOM 2409 O O . GLY A 1 299 ? 1.464 0.471 26.967 1.00 88.62 299 GLY A O 1
ATOM 2410 N N . PRO A 1 300 ? 2.934 -1.102 27.622 1.00 89.50 300 PRO A N 1
ATOM 2411 C CA . PRO A 1 300 ? 3.151 -1.617 26.272 1.00 89.50 300 PRO A CA 1
ATOM 2412 C C . PRO A 1 300 ? 1.885 -2.230 25.659 1.00 89.50 300 PRO A C 1
ATOM 2414 O O . PRO A 1 300 ? 1.617 -2.036 24.479 1.00 89.50 300 PRO A O 1
ATOM 2417 N N . LEU A 1 301 ? 1.071 -2.940 26.448 1.00 89.88 301 LEU A N 1
ATOM 2418 C CA . LEU A 1 301 ? -0.153 -3.579 25.958 1.00 89.88 301 LEU A CA 1
ATOM 2419 C C . LEU A 1 301 ? -1.231 -2.551 25.577 1.00 89.88 301 LEU A C 1
ATOM 2421 O O . LEU A 1 301 ? -1.932 -2.743 24.586 1.00 89.88 301 LEU A O 1
ATOM 2425 N N . LEU A 1 302 ? -1.324 -1.425 26.293 1.00 90.44 302 LEU A N 1
ATOM 2426 C CA . LEU A 1 302 ? -2.275 -0.348 25.982 1.00 90.44 302 LEU A CA 1
ATOM 2427 C C . LEU A 1 302 ? -2.108 0.231 24.565 1.00 90.44 302 LEU A C 1
ATOM 2429 O O . LEU A 1 302 ? -3.077 0.740 24.003 1.00 90.44 302 LEU A O 1
ATOM 2433 N N . ARG A 1 303 ? -0.930 0.083 23.939 1.00 88.62 303 ARG A N 1
ATOM 2434 C CA . ARG A 1 303 ? -0.692 0.475 22.539 1.00 88.62 303 ARG A CA 1
ATOM 2435 C C . ARG A 1 303 ? -1.632 -0.217 21.547 1.00 88.62 303 ARG A C 1
ATOM 2437 O O . ARG A 1 303 ? -2.031 0.400 20.566 1.00 88.62 303 ARG A O 1
ATOM 2444 N N . TYR A 1 304 ? -2.054 -1.456 21.811 1.00 89.06 304 TYR A N 1
ATOM 2445 C CA . TYR A 1 304 ? -3.022 -2.166 20.959 1.00 89.06 304 TYR A CA 1
ATOM 2446 C C . TYR A 1 304 ? -4.418 -1.520 20.944 1.00 89.06 304 TYR A C 1
ATOM 2448 O O . TYR A 1 304 ? -5.211 -1.803 20.047 1.00 89.06 304 TYR A O 1
ATOM 2456 N N . LEU A 1 305 ? -4.721 -0.657 21.921 1.00 87.31 305 LEU A N 1
ATOM 2457 C CA . LEU A 1 305 ? -5.998 0.048 22.042 1.00 87.31 305 LEU A CA 1
ATOM 2458 C C . LEU A 1 305 ? -5.992 1.424 21.348 1.00 87.31 305 LEU A C 1
ATOM 2460 O O . LEU A 1 305 ? -7.036 2.061 21.272 1.00 87.31 305 LEU A O 1
ATOM 2464 N N . GLU A 1 306 ? -4.855 1.868 20.792 1.00 83.31 306 GLU A N 1
ATOM 2465 C CA . GLU A 1 306 ? -4.713 3.143 20.057 1.00 83.31 306 GLU A CA 1
ATOM 2466 C C . GLU A 1 306 ? -5.588 3.239 18.788 1.00 83.31 306 GLU A C 1
ATOM 2468 O O . GLU A 1 306 ? -5.693 4.311 18.200 1.00 83.31 306 GLU A O 1
ATOM 2473 N N . GLN A 1 307 ? -6.188 2.127 18.349 1.00 76.38 307 GLN A N 1
ATOM 2474 C CA . GLN A 1 307 ? -6.980 2.000 17.114 1.00 76.38 307 GLN A CA 1
ATOM 2475 C C . GLN A 1 307 ? -8.441 1.582 17.386 1.00 76.38 307 GLN A C 1
ATOM 2477 O O . GLN A 1 307 ? -9.139 1.113 16.483 1.00 76.38 307 GLN A O 1
ATOM 2482 N N . SER A 1 308 ? -8.896 1.672 18.637 1.00 83.62 308 SER A N 1
ATOM 2483 C CA . SER A 1 308 ? -10.222 1.207 19.051 1.00 83.62 308 SER A CA 1
ATOM 2484 C C . SER A 1 308 ? -11.331 2.214 18.723 1.00 83.62 308 SER A C 1
ATOM 2486 O O . SER A 1 308 ? -11.125 3.420 18.789 1.00 83.62 308 SER A O 1
ATOM 2488 N N . PHE A 1 309 ? -12.550 1.728 18.460 1.00 80.12 309 PHE A N 1
ATOM 2489 C CA . PHE A 1 309 ? -13.723 2.544 18.080 1.00 80.12 309 PHE A CA 1
ATOM 2490 C C . PHE A 1 309 ? -14.151 3.619 19.104 1.00 80.12 309 PHE A C 1
ATOM 2492 O O . PHE A 1 309 ? -14.970 4.487 18.797 1.00 80.12 309 PHE A O 1
ATOM 2499 N N . TRP A 1 310 ? -13.644 3.526 20.333 1.00 82.44 310 TRP A N 1
ATOM 2500 C CA . TRP A 1 310 ? -13.900 4.448 21.439 1.00 82.44 310 TRP A CA 1
ATOM 2501 C C . TRP A 1 310 ? -12.774 5.477 21.655 1.00 82.44 310 TRP A C 1
ATOM 2503 O O . TRP A 1 310 ? -12.850 6.277 22.583 1.00 82.44 310 TRP A O 1
ATOM 2513 N N . VAL A 1 311 ? -11.745 5.482 20.802 1.00 81.81 311 VAL A N 1
ATOM 2514 C CA . VAL A 1 311 ? -10.711 6.529 20.730 1.00 81.81 311 VAL A CA 1
ATOM 2515 C C . VAL A 1 311 ? -11.194 7.644 19.800 1.00 81.81 311 VAL A C 1
ATOM 2517 O O . VAL A 1 311 ? -11.807 7.368 18.771 1.00 81.81 311 VAL A O 1
ATOM 2520 N N . THR A 1 312 ? -10.956 8.908 20.157 1.00 66.56 312 THR A N 1
ATOM 2521 C CA . THR A 1 312 ? -11.469 10.066 19.391 1.00 66.56 312 THR A CA 1
ATOM 2522 C C . THR A 1 312 ? -10.508 10.623 18.343 1.00 66.56 312 THR A C 1
ATOM 2524 O O . THR A 1 312 ? -10.966 11.264 17.401 1.00 66.56 312 THR A O 1
ATOM 2527 N N . ILE A 1 313 ? -9.201 10.397 18.493 1.00 63.69 313 ILE A N 1
ATOM 2528 C CA . ILE A 1 313 ? -8.144 10.913 17.609 1.00 63.69 313 ILE A CA 1
ATOM 2529 C C . ILE A 1 313 ? -7.114 9.792 17.407 1.00 63.69 313 ILE A C 1
ATOM 2531 O O . ILE A 1 313 ? -6.578 9.284 18.395 1.00 63.69 313 ILE A O 1
ATOM 2535 N N . GLU A 1 314 ? -6.820 9.390 16.161 1.00 52.12 314 GLU A N 1
ATOM 2536 C CA . GLU A 1 314 ? -5.690 8.476 15.910 1.00 52.12 314 GLU A CA 1
ATOM 2537 C C . GLU A 1 314 ? -4.375 9.189 16.290 1.00 52.12 314 GLU A C 1
ATOM 2539 O O . GLU A 1 314 ? -4.166 10.330 15.883 1.00 52.12 314 GLU A O 1
ATOM 2544 N N . PRO A 1 315 ? -3.469 8.565 17.067 1.00 50.91 315 PRO A N 1
ATOM 2545 C CA . PRO A 1 315 ? -2.340 9.279 17.655 1.00 50.91 315 PRO A CA 1
ATOM 2546 C C . PRO A 1 315 ? -1.257 9.647 16.624 1.00 50.91 315 PRO A C 1
ATOM 2548 O O . PRO A 1 315 ? -0.361 8.842 16.333 1.00 50.91 315 PRO A O 1
ATOM 2551 N N . SER A 1 316 ? -1.341 10.885 16.125 1.00 42.78 316 SER A N 1
ATOM 2552 C CA . SER A 1 316 ? -0.289 11.652 15.438 1.00 42.78 316 SER A CA 1
ATOM 2553 C C . SER A 1 316 ? 0.566 12.468 16.415 1.00 42.78 316 SER A C 1
ATOM 2555 O O . SER A 1 316 ? 1.791 12.459 16.316 1.00 42.78 316 SER A O 1
ATOM 2557 N N . ASP A 1 317 ? -0.078 13.128 17.383 1.00 40.88 317 ASP A N 1
ATOM 2558 C CA . ASP A 1 317 ? 0.524 14.248 18.133 1.00 40.88 317 ASP A CA 1
ATOM 2559 C C . ASP A 1 317 ? 1.159 13.825 19.469 1.00 40.88 317 ASP A C 1
ATOM 2561 O O . ASP A 1 317 ? 1.901 14.577 20.105 1.00 40.88 317 ASP A O 1
ATOM 2565 N N . TRP A 1 318 ? 0.880 12.599 19.913 1.00 48.62 318 TRP A N 1
ATOM 2566 C CA . TRP A 1 318 ? 1.383 12.069 21.175 1.00 48.62 318 TRP A CA 1
ATOM 2567 C C . TRP A 1 318 ? 2.837 11.632 21.034 1.00 48.62 318 TRP A C 1
ATOM 2569 O O . TRP A 1 318 ? 3.132 10.595 20.432 1.00 48.62 318 TRP A O 1
ATOM 2579 N N . THR A 1 319 ? 3.756 12.380 21.654 1.00 49.59 319 THR A N 1
ATOM 2580 C CA . THR A 1 319 ? 5.145 11.921 21.787 1.00 49.59 319 THR A CA 1
ATOM 2581 C C . THR A 1 319 ? 5.162 10.543 22.450 1.00 49.59 319 THR A C 1
ATOM 2583 O O . THR A 1 319 ? 4.431 10.297 23.412 1.00 49.59 319 THR A O 1
ATOM 2586 N N . GLU A 1 320 ? 6.000 9.625 21.958 1.00 55.94 320 GLU A N 1
ATOM 2587 C CA . GLU A 1 320 ? 5.993 8.229 22.422 1.00 55.94 320 GLU A CA 1
ATOM 2588 C C . GLU A 1 320 ? 6.223 8.090 23.944 1.00 55.94 320 GLU A C 1
ATOM 2590 O O . GLU A 1 320 ? 5.815 7.088 24.530 1.00 55.94 320 GLU A O 1
ATOM 2595 N N . GLN A 1 321 ? 6.819 9.110 24.572 1.00 52.31 321 GLN A N 1
ATOM 2596 C CA . GLN A 1 321 ? 7.137 9.208 26.000 1.00 52.31 321 GLN A CA 1
ATOM 2597 C C . GLN A 1 321 ? 5.930 9.569 26.891 1.00 52.31 321 GLN A C 1
ATOM 2599 O O . GLN A 1 321 ? 5.991 9.362 28.101 1.00 52.31 321 GLN A O 1
ATOM 2604 N N . SER A 1 322 ? 4.835 10.085 26.324 1.00 62.69 322 SER A N 1
ATOM 2605 C CA . SER A 1 322 ? 3.666 10.589 27.059 1.00 62.69 322 SER A CA 1
ATOM 2606 C C . SER A 1 322 ? 2.368 9.922 26.583 1.00 62.69 322 SER A C 1
ATOM 2608 O O . SER A 1 322 ? 1.543 10.554 25.922 1.00 62.69 322 SER A O 1
ATOM 2610 N N . TRP A 1 323 ? 2.176 8.634 26.896 1.00 78.38 323 TRP A N 1
ATOM 2611 C CA . TRP A 1 323 ? 0.941 7.928 26.524 1.00 78.38 323 TRP A CA 1
ATOM 2612 C C . TRP A 1 323 ? -0.260 8.427 27.339 1.00 78.38 323 TRP A C 1
ATOM 2614 O O . TRP A 1 323 ? -0.387 8.157 28.540 1.00 78.38 323 TRP A O 1
ATOM 2624 N N . LYS A 1 324 ? -1.148 9.131 26.640 1.00 83.31 324 LYS A N 1
ATOM 2625 C CA . LYS A 1 324 ? -2.459 9.610 27.073 1.00 83.31 324 LYS A CA 1
ATOM 2626 C C . LYS A 1 324 ? -3.404 9.380 25.896 1.00 83.31 324 LYS A C 1
ATOM 2628 O O . LYS A 1 324 ? -3.097 9.793 24.784 1.00 83.31 324 LYS A O 1
ATOM 2633 N N . LEU A 1 325 ? -4.513 8.682 26.123 1.00 85.25 325 LEU A N 1
ATOM 2634 C CA . LEU A 1 325 ? -5.447 8.296 25.065 1.00 85.25 325 LEU A CA 1
ATOM 2635 C C . LEU A 1 325 ? -6.769 9.063 25.228 1.00 85.25 325 LEU A C 1
ATOM 2637 O O . LEU A 1 325 ? -7.419 8.895 26.265 1.00 85.25 325 LEU A O 1
ATOM 2641 N N . PRO A 1 326 ? -7.179 9.905 24.262 1.00 84.06 326 PRO A N 1
ATOM 2642 C CA . PRO A 1 326 ? -8.459 10.602 24.319 1.00 84.06 326 PRO A CA 1
ATOM 2643 C C . PRO A 1 326 ? -9.590 9.640 23.916 1.00 84.06 326 PRO A C 1
ATOM 2645 O O . PRO A 1 326 ? -9.459 8.873 22.958 1.00 84.06 326 PRO A O 1
ATOM 2648 N N . VAL A 1 327 ? -10.687 9.635 24.679 1.00 85.69 327 VAL A N 1
ATOM 2649 C CA . VAL A 1 327 ? -11.745 8.610 24.582 1.00 85.69 327 VAL A CA 1
ATOM 2650 C C . VAL A 1 327 ? -13.146 9.218 24.529 1.00 85.69 327 VAL A C 1
ATOM 2652 O O . VAL A 1 327 ? -13.386 10.282 25.096 1.00 85.69 327 VAL A O 1
ATOM 2655 N N . ASN A 1 328 ? -14.073 8.527 23.865 1.00 84.81 328 ASN A N 1
ATOM 2656 C CA . ASN A 1 328 ? -15.493 8.878 23.816 1.00 84.81 328 ASN A CA 1
ATOM 2657 C C . ASN A 1 328 ? -16.346 8.009 24.759 1.00 84.81 328 ASN A C 1
ATOM 2659 O O . ASN A 1 328 ? -15.882 7.041 25.363 1.00 84.81 328 ASN A O 1
ATOM 2663 N N . ASP A 1 329 ? -17.624 8.367 24.850 1.00 84.69 329 ASP A N 1
ATOM 2664 C CA . ASP A 1 329 ? -18.665 7.738 25.664 1.00 84.69 329 ASP A CA 1
ATOM 2665 C C . ASP A 1 329 ? -18.839 6.231 25.439 1.00 84.69 329 ASP A C 1
ATOM 2667 O O . ASP A 1 329 ? -19.208 5.496 26.362 1.00 84.69 329 ASP A O 1
ATOM 2671 N N . LYS A 1 330 ? -18.496 5.733 24.248 1.00 87.00 330 LYS A N 1
ATOM 2672 C CA . LYS A 1 330 ? -18.594 4.309 23.907 1.00 87.00 330 LYS A CA 1
ATOM 2673 C C . LYS A 1 330 ? -17.655 3.431 24.735 1.00 87.00 330 LYS A C 1
ATOM 2675 O O . LYS A 1 330 ? -17.907 2.232 24.850 1.00 87.00 330 LYS A O 1
ATOM 2680 N N . ILE A 1 331 ? -16.633 3.995 25.390 1.00 88.88 331 ILE A N 1
ATOM 2681 C CA . ILE A 1 331 ? -15.829 3.250 26.371 1.00 88.88 331 ILE A CA 1
ATOM 2682 C C . ILE A 1 331 ? -16.680 2.760 27.558 1.00 88.88 331 ILE A C 1
ATOM 2684 O O . ILE A 1 331 ? -16.410 1.698 28.119 1.00 88.88 331 ILE A O 1
ATOM 2688 N N . GLY A 1 332 ? -17.771 3.463 27.891 1.00 85.88 332 GLY A N 1
ATOM 2689 C CA . GLY A 1 332 ? -18.725 3.073 28.932 1.00 85.88 332 GLY A CA 1
ATOM 2690 C C . GLY A 1 332 ? -19.460 1.752 28.654 1.00 85.88 332 GLY A C 1
ATOM 2691 O O . GLY A 1 332 ? -19.965 1.130 29.592 1.00 85.88 332 GLY A O 1
ATOM 2692 N N . LEU A 1 333 ? -19.471 1.273 27.402 1.00 86.19 333 LEU A N 1
ATOM 2693 C CA . LEU A 1 333 ? -19.965 -0.063 27.037 1.00 86.19 333 LEU A CA 1
ATOM 2694 C C . LEU A 1 333 ? -19.080 -1.178 27.625 1.00 86.19 333 LEU A C 1
ATOM 2696 O O . LEU A 1 333 ? -19.567 -2.258 27.952 1.00 86.19 333 LEU A O 1
ATOM 2700 N N . LEU A 1 334 ? -17.785 -0.907 27.813 1.00 90.69 334 LEU A N 1
ATOM 2701 C CA . LEU A 1 334 ? -16.761 -1.894 28.171 1.00 90.69 334 LEU A CA 1
ATOM 2702 C C . LEU A 1 334 ? -16.563 -2.064 29.689 1.00 90.69 334 LEU A C 1
ATOM 2704 O O . LEU A 1 334 ? -15.721 -2.843 30.134 1.00 90.69 334 LEU A O 1
ATOM 2708 N N . LYS A 1 335 ? -17.377 -1.386 30.507 1.00 87.56 335 LYS A N 1
ATOM 2709 C CA . LYS A 1 335 ? -17.335 -1.430 31.984 1.00 87.56 335 LYS A CA 1
ATOM 2710 C C . LYS A 1 335 ? -17.518 -2.826 32.604 1.00 87.56 335 LYS A C 1
ATOM 2712 O O . LYS A 1 335 ? -17.139 -3.026 33.755 1.00 87.56 335 LYS A O 1
ATOM 2717 N N . ASN A 1 336 ? -18.086 -3.767 31.845 1.00 88.56 336 ASN A N 1
ATOM 2718 C CA . ASN A 1 336 ? -18.376 -5.143 32.264 1.00 88.56 336 ASN A CA 1
ATOM 2719 C C . ASN A 1 336 ? -17.420 -6.192 31.653 1.00 88.56 336 ASN A C 1
ATOM 2721 O O . ASN A 1 336 ? -17.665 -7.380 31.817 1.00 88.56 336 ASN A O 1
ATOM 2725 N N . VAL A 1 337 ? -16.360 -5.786 30.942 1.00 91.31 337 VAL A N 1
ATOM 2726 C CA . VAL A 1 337 ? -15.374 -6.716 30.356 1.00 91.31 337 VAL A CA 1
ATOM 2727 C C . VAL A 1 337 ? -14.621 -7.462 31.466 1.00 91.31 337 VAL A C 1
ATOM 2729 O O . VAL A 1 337 ? -13.996 -6.831 32.322 1.00 91.31 337 VAL A O 1
ATOM 2732 N N . GLU A 1 338 ? -14.650 -8.798 31.454 1.00 89.44 338 GLU A N 1
ATOM 2733 C CA . GLU A 1 338 ? -13.877 -9.638 32.385 1.00 89.44 338 GLU A CA 1
ATOM 2734 C C . GLU A 1 338 ? -12.779 -10.436 31.672 1.00 89.44 338 GLU A C 1
ATOM 2736 O O . GLU A 1 338 ? -11.676 -10.594 32.209 1.00 89.44 338 GLU A O 1
ATOM 2741 N N . VAL A 1 339 ? -13.057 -10.886 30.446 1.00 91.06 339 VAL A N 1
ATOM 2742 C CA . VAL A 1 339 ? -12.111 -11.573 29.558 1.00 91.06 339 VAL A CA 1
ATOM 2743 C C . VAL A 1 339 ? -12.006 -10.867 28.202 1.00 91.06 339 VAL A C 1
ATOM 2745 O O . VAL A 1 339 ? -12.818 -10.011 27.852 1.00 91.06 339 VAL A O 1
ATOM 2748 N N . TRP A 1 340 ? -10.970 -11.183 27.423 1.00 89.19 340 TRP A N 1
ATOM 2749 C CA . TRP A 1 340 ? -10.698 -10.487 26.157 1.00 89.19 340 TRP A CA 1
ATOM 2750 C C . TRP A 1 340 ? -11.785 -10.746 25.100 1.00 89.19 340 TRP A C 1
ATOM 2752 O O . TRP A 1 340 ? -12.123 -9.887 24.288 1.00 89.19 340 TRP A O 1
ATOM 2762 N N . GLU A 1 341 ? -12.407 -11.914 25.178 1.00 88.81 341 GLU A N 1
ATOM 2763 C CA . GLU A 1 341 ? -13.516 -12.359 24.348 1.00 88.81 341 GLU A CA 1
ATOM 2764 C C . GLU A 1 341 ? -14.774 -11.482 24.534 1.00 88.81 341 GLU A C 1
ATOM 2766 O O . GLU A 1 341 ? -15.549 -11.323 23.589 1.00 88.81 341 GLU A O 1
ATOM 2771 N N . ASP A 1 342 ? -14.956 -10.846 25.701 1.00 89.62 342 ASP A N 1
ATOM 2772 C CA . ASP A 1 342 ? -16.036 -9.875 25.941 1.00 89.62 342 ASP A CA 1
ATOM 2773 C C . ASP A 1 342 ? -15.787 -8.572 25.176 1.00 89.62 342 ASP A C 1
ATOM 2775 O O . ASP A 1 342 ? -16.695 -8.021 24.552 1.00 89.62 342 ASP A O 1
ATOM 2779 N N . TYR A 1 343 ? -14.537 -8.099 25.183 1.00 88.19 343 TYR A N 1
ATOM 2780 C CA . TYR A 1 343 ? -14.116 -6.914 24.439 1.00 88.19 343 TYR A CA 1
ATOM 2781 C C . TYR A 1 343 ? -14.269 -7.119 22.926 1.00 88.19 343 TYR A C 1
ATOM 2783 O O . TYR A 1 343 ? -14.809 -6.254 22.230 1.00 88.19 343 TYR A O 1
ATOM 2791 N N . LEU A 1 344 ? -13.844 -8.279 22.412 1.00 85.06 344 LEU A N 1
ATOM 2792 C CA . LEU A 1 344 ? -14.012 -8.634 21.001 1.00 85.06 344 LEU A CA 1
ATOM 2793 C C . LEU A 1 344 ? -15.496 -8.702 20.610 1.00 85.06 344 LEU A C 1
ATOM 2795 O O . LEU A 1 344 ? -15.869 -8.198 19.550 1.00 85.06 344 LEU A O 1
ATOM 2799 N N . ARG A 1 345 ? -16.355 -9.263 21.473 1.00 85.88 345 ARG A N 1
ATOM 2800 C CA . ARG A 1 345 ? -17.810 -9.304 21.266 1.00 85.88 345 ARG A CA 1
ATOM 2801 C C . ARG A 1 345 ? -18.414 -7.900 21.209 1.00 85.88 345 ARG A C 1
ATOM 2803 O O . ARG A 1 345 ? -19.063 -7.575 20.219 1.00 85.88 345 ARG A O 1
ATOM 2810 N N . ALA A 1 346 ? -18.138 -7.058 22.206 1.00 85.06 346 ALA A N 1
ATOM 2811 C CA . ALA A 1 346 ? -18.626 -5.679 22.256 1.00 85.06 346 ALA A CA 1
ATOM 2812 C C . ALA A 1 346 ? -18.150 -4.851 21.047 1.00 85.06 346 ALA A C 1
ATOM 2814 O O . ALA A 1 346 ? -18.924 -4.089 20.474 1.00 85.06 346 ALA A O 1
ATOM 2815 N N . THR A 1 347 ? -16.907 -5.061 20.597 1.00 80.81 347 THR A N 1
ATOM 2816 C CA . THR A 1 347 ? -16.361 -4.440 19.377 1.00 80.81 347 THR A CA 1
ATOM 2817 C C . THR A 1 347 ? -17.137 -4.863 18.125 1.00 80.81 347 THR A C 1
ATOM 2819 O O . THR A 1 347 ? -17.506 -4.019 17.313 1.00 80.81 347 THR A O 1
ATOM 2822 N N . GLN A 1 348 ? -17.435 -6.158 17.968 1.00 79.62 348 GLN A N 1
ATOM 2823 C CA . GLN A 1 348 ? -18.219 -6.659 16.831 1.00 79.62 348 GLN A CA 1
ATOM 2824 C C . GLN A 1 348 ? -19.690 -6.225 16.874 1.00 79.62 348 GLN A C 1
ATOM 2826 O O . GLN A 1 348 ? -20.306 -6.041 15.824 1.00 79.62 348 GLN A O 1
ATOM 2831 N N . GLU A 1 349 ? -20.275 -6.106 18.064 1.00 81.44 349 GLU A N 1
ATOM 2832 C CA . GLU A 1 349 ? -21.643 -5.621 18.258 1.00 81.44 349 GLU A CA 1
ATOM 2833 C C . GLU A 1 349 ? -21.745 -4.126 17.941 1.00 81.44 349 GLU A C 1
ATOM 2835 O O . GLU A 1 349 ? -22.649 -3.737 17.204 1.00 81.44 349 GLU A O 1
ATOM 2840 N N . GLU A 1 350 ? -20.771 -3.314 18.356 1.00 78.06 350 GLU A N 1
ATOM 2841 C CA . GLU A 1 350 ? -20.699 -1.896 17.992 1.00 78.06 350 GLU A CA 1
ATOM 2842 C C . GLU A 1 350 ? -20.377 -1.685 16.500 1.00 78.06 350 GLU A C 1
ATOM 2844 O O . GLU A 1 350 ? -20.988 -0.827 15.870 1.00 78.06 350 GLU A O 1
ATOM 2849 N N . GLU A 1 351 ? -19.519 -2.495 15.863 1.00 68.94 351 GLU A N 1
ATOM 2850 C CA . GLU A 1 351 ? -19.345 -2.446 14.397 1.00 68.94 351 GLU A CA 1
ATOM 2851 C C . GLU A 1 351 ? -20.661 -2.730 13.649 1.00 68.94 351 GLU A C 1
ATOM 2853 O O . GLU A 1 351 ? -20.971 -2.078 12.646 1.00 68.94 351 GLU A O 1
ATOM 2858 N N . LYS A 1 352 ? -21.455 -3.702 14.122 1.00 72.38 352 LYS A N 1
ATOM 2859 C CA . LYS A 1 352 ? -22.787 -3.996 13.568 1.00 72.38 352 LYS A CA 1
ATOM 2860 C C . LYS A 1 352 ? -23.755 -2.844 13.835 1.00 72.38 352 LYS A C 1
ATOM 2862 O O . LYS A 1 352 ? -24.471 -2.447 12.917 1.00 72.38 352 LYS A O 1
ATOM 2867 N N . ALA A 1 353 ? -23.749 -2.287 15.046 1.00 70.25 353 ALA A N 1
ATOM 2868 C CA . ALA A 1 353 ? -24.594 -1.164 15.435 1.00 70.25 353 ALA A CA 1
ATOM 2869 C C . ALA A 1 353 ? -24.274 0.096 14.622 1.00 70.25 353 ALA A C 1
ATOM 2871 O O . ALA A 1 353 ? -25.198 0.731 14.133 1.00 70.25 353 ALA A O 1
ATOM 2872 N N . GLN A 1 354 ? -22.999 0.411 14.373 1.00 60.88 354 GLN A N 1
ATOM 2873 C CA . GLN A 1 354 ? -22.584 1.526 13.515 1.00 60.88 354 GLN A CA 1
ATOM 2874 C C . GLN A 1 354 ? -22.995 1.315 12.056 1.00 60.88 354 GLN A C 1
ATOM 2876 O O . GLN A 1 354 ? -23.537 2.231 11.441 1.00 60.88 354 GLN A O 1
ATOM 2881 N N . ARG A 1 355 ? -22.812 0.108 11.499 1.00 54.59 355 ARG A N 1
ATOM 2882 C CA . ARG A 1 355 ? -23.292 -0.214 10.141 1.00 54.59 355 ARG A CA 1
ATOM 2883 C C . ARG A 1 355 ? -24.812 -0.073 10.043 1.00 54.59 355 ARG A C 1
ATOM 2885 O O . ARG A 1 355 ? -25.300 0.544 9.102 1.00 54.59 355 ARG A O 1
ATOM 2892 N N . HIS A 1 356 ? -25.556 -0.582 11.025 1.00 51.09 356 HIS A N 1
ATOM 2893 C CA . HIS A 1 356 ? -27.010 -0.432 11.086 1.00 51.09 356 HIS A CA 1
ATOM 2894 C C . HIS A 1 356 ? -27.431 1.034 11.274 1.00 51.09 356 HIS A C 1
ATOM 2896 O O . HIS A 1 356 ? -28.352 1.494 10.604 1.00 51.09 356 HIS A O 1
ATOM 2902 N N . ALA A 1 357 ? -26.735 1.788 12.130 1.00 47.81 357 ALA A N 1
ATOM 2903 C CA . ALA A 1 357 ? -26.972 3.207 12.365 1.00 47.81 357 ALA A CA 1
ATOM 2904 C C . ALA A 1 357 ? -26.809 3.997 11.064 1.00 47.81 357 ALA A C 1
ATOM 2906 O O . ALA A 1 357 ? -27.770 4.636 10.652 1.00 47.81 357 ALA A O 1
ATOM 2907 N N . VAL A 1 358 ? -25.679 3.849 10.361 1.00 42.09 358 VAL A N 1
ATOM 2908 C CA . VAL A 1 358 ? -25.437 4.465 9.043 1.00 42.09 358 VAL A CA 1
ATOM 2909 C C . VAL A 1 358 ? -26.511 4.064 8.026 1.00 42.09 358 VAL A C 1
ATOM 2911 O O . VAL A 1 358 ? -27.050 4.926 7.340 1.00 42.09 358 VAL A O 1
ATOM 2914 N N . LEU A 1 359 ? -26.893 2.784 7.960 1.00 37.34 359 LEU A N 1
ATOM 2915 C CA . LEU A 1 359 ? -27.966 2.312 7.071 1.00 37.34 359 LEU A CA 1
ATOM 2916 C C . LEU A 1 359 ? -29.355 2.880 7.428 1.00 37.34 359 LEU A C 1
ATOM 2918 O O . LEU A 1 359 ? -30.214 2.969 6.550 1.00 37.34 359 LEU A O 1
ATOM 2922 N N . SER A 1 360 ? -29.571 3.270 8.689 1.00 38.09 360 SER A N 1
ATOM 2923 C CA . SER A 1 360 ? -30.822 3.853 9.201 1.00 38.09 360 SER A CA 1
ATOM 2924 C C . SER A 1 360 ? -30.854 5.388 9.203 1.00 38.09 360 SER A C 1
ATOM 2926 O O . SER A 1 360 ? -31.931 5.967 9.102 1.00 38.09 360 SER A O 1
ATOM 2928 N N . SER A 1 361 ? -29.694 6.054 9.264 1.00 34.88 361 SER A N 1
ATOM 2929 C CA . SER A 1 361 ? -29.551 7.516 9.207 1.00 34.88 361 SER A CA 1
ATOM 2930 C C . SER A 1 361 ? -29.506 8.060 7.776 1.00 34.88 361 SER A C 1
ATOM 2932 O O . SER A 1 361 ? -29.413 9.270 7.576 1.00 34.88 361 SER A O 1
ATOM 2934 N N . ILE A 1 362 ? -29.566 7.177 6.773 1.00 43.19 362 ILE A N 1
ATOM 2935 C CA . ILE A 1 362 ? -29.838 7.534 5.379 1.00 43.19 362 ILE A CA 1
ATOM 2936 C C . ILE A 1 362 ? -31.303 7.981 5.284 1.00 43.19 362 ILE A C 1
ATOM 2938 O O . ILE A 1 362 ? -32.229 7.185 5.129 1.00 43.19 362 ILE A O 1
ATOM 2942 N N . ASP A 1 363 ? -31.484 9.291 5.413 1.00 42.56 363 ASP A N 1
ATOM 2943 C CA . ASP A 1 363 ? -32.763 9.989 5.372 1.00 42.56 363 ASP A CA 1
ATOM 2944 C C . ASP A 1 363 ? -33.443 9.824 3.996 1.00 42.56 363 ASP A C 1
ATOM 2946 O O . ASP A 1 363 ? -33.025 10.377 2.973 1.00 42.56 363 ASP A O 1
ATOM 2950 N N . LEU A 1 364 ? -34.521 9.035 3.984 1.00 40.19 364 LEU A N 1
ATOM 2951 C CA . LEU A 1 364 ? -35.299 8.681 2.795 1.00 40.19 364 LEU A CA 1
ATOM 2952 C C . LEU A 1 364 ? -36.153 9.839 2.243 1.00 40.19 364 LEU A C 1
ATOM 2954 O O . LEU A 1 364 ? -36.737 9.686 1.163 1.00 40.19 364 LEU A O 1
ATOM 2958 N N . GLU A 1 365 ? -36.241 10.973 2.943 1.00 37.22 365 GLU A N 1
ATOM 2959 C CA . GLU A 1 365 ? -36.862 12.207 2.452 1.00 37.22 365 GLU A CA 1
ATOM 2960 C C . GLU A 1 365 ? -35.811 13.150 1.854 1.00 37.22 365 GLU A C 1
ATOM 2962 O O . GLU A 1 365 ? -36.016 13.631 0.737 1.00 37.22 365 GLU A O 1
ATOM 2967 N N . ARG A 1 366 ? -34.630 13.297 2.477 1.00 36.03 366 ARG A N 1
ATOM 2968 C CA . ARG A 1 366 ? -33.480 13.983 1.842 1.00 36.03 366 ARG A CA 1
ATOM 2969 C C . ARG A 1 366 ? -33.072 13.316 0.527 1.00 36.03 366 ARG A C 1
ATOM 2971 O O . ARG A 1 366 ? -32.867 14.030 -0.451 1.00 36.03 366 ARG A O 1
ATOM 2978 N N . LEU A 1 367 ? -33.047 11.980 0.460 1.00 37.44 367 LEU A N 1
ATOM 2979 C CA . LEU A 1 367 ? -32.803 11.241 -0.791 1.00 37.44 367 LEU A CA 1
ATOM 2980 C C . LEU A 1 367 ? -33.852 11.528 -1.880 1.00 37.44 367 LEU A C 1
ATOM 2982 O O . LEU A 1 367 ? -33.515 11.600 -3.060 1.00 37.44 367 LEU A O 1
ATOM 2986 N N . ALA A 1 368 ? -35.126 11.687 -1.508 1.00 36.03 368 ALA A N 1
ATOM 2987 C CA . ALA A 1 368 ? -36.182 12.009 -2.469 1.00 36.03 368 ALA A CA 1
ATOM 2988 C C . ALA A 1 368 ? -36.015 13.437 -3.014 1.00 36.03 368 ALA A C 1
ATOM 2990 O O . ALA A 1 368 ? -36.039 13.640 -4.226 1.00 36.03 368 ALA A O 1
ATOM 2991 N N . TYR A 1 369 ? -35.754 14.399 -2.127 1.00 37.50 369 TYR A N 1
ATOM 2992 C CA . TYR A 1 369 ? -35.538 15.801 -2.481 1.00 37.50 369 TYR A CA 1
ATOM 2993 C C . TYR A 1 369 ? -34.271 16.007 -3.337 1.00 37.50 369 TYR A C 1
ATOM 2995 O O . TYR A 1 369 ? -34.283 16.767 -4.306 1.00 37.50 369 TYR A O 1
ATOM 3003 N N . ALA A 1 370 ? -33.186 15.282 -3.036 1.00 32.62 370 ALA A N 1
ATOM 3004 C CA . ALA A 1 370 ? -31.965 15.279 -3.843 1.00 32.62 370 ALA A CA 1
ATOM 3005 C C . ALA A 1 370 ? -32.199 14.695 -5.249 1.00 32.62 370 ALA A C 1
ATOM 3007 O O . ALA A 1 370 ? -31.735 15.263 -6.242 1.00 32.62 370 ALA A O 1
ATOM 3008 N N . ALA A 1 371 ? -32.968 13.604 -5.354 1.00 34.50 371 ALA A N 1
ATOM 3009 C CA . ALA A 1 371 ? -33.334 13.012 -6.639 1.00 34.50 371 ALA A CA 1
ATOM 3010 C C . ALA A 1 371 ? -34.214 13.946 -7.490 1.00 34.50 371 ALA A C 1
ATOM 3012 O O . ALA A 1 371 ? -33.995 14.046 -8.695 1.00 34.50 371 ALA A O 1
ATOM 3013 N N . GLU A 1 372 ? -35.171 14.660 -6.889 1.00 38.53 372 GLU A N 1
ATOM 3014 C CA . GLU A 1 372 ? -35.993 15.654 -7.596 1.00 38.53 372 GLU A CA 1
ATOM 3015 C C . GLU A 1 372 ? -35.149 16.828 -8.119 1.00 38.53 372 GLU A C 1
ATOM 3017 O O . GLU A 1 372 ? -35.272 17.194 -9.291 1.00 38.53 372 GLU A O 1
ATOM 3022 N N . GLY A 1 373 ? -34.224 17.356 -7.307 1.00 37.72 373 GLY A N 1
ATOM 3023 C CA . GLY A 1 373 ? -33.305 18.424 -7.720 1.00 37.72 373 GLY A CA 1
ATOM 3024 C C . GLY A 1 373 ? -32.367 18.028 -8.870 1.00 37.72 373 GLY A C 1
ATOM 3025 O O . GLY A 1 373 ? -32.168 18.808 -9.801 1.00 37.72 373 GLY A O 1
ATOM 3026 N N . LEU A 1 374 ? -31.838 16.799 -8.854 1.00 36.72 374 LEU A N 1
ATOM 3027 C CA . LEU A 1 374 ? -30.960 16.263 -9.908 1.00 36.72 374 LEU A CA 1
ATOM 3028 C C . LEU A 1 374 ? -31.686 15.902 -11.217 1.00 36.72 374 LEU A C 1
ATOM 3030 O O . LEU A 1 374 ? -31.026 15.664 -12.231 1.00 36.72 374 LEU A O 1
ATOM 3034 N N . LEU A 1 375 ? -33.021 15.843 -11.214 1.00 36.62 375 LEU A N 1
ATOM 3035 C CA . LEU A 1 375 ? -33.836 15.483 -12.379 1.00 36.62 375 LEU A CA 1
ATOM 3036 C C . LEU A 1 375 ? -34.524 16.687 -13.051 1.00 36.62 375 LEU A C 1
ATOM 3038 O O . LEU A 1 375 ? -35.204 16.506 -14.065 1.00 36.62 375 LEU A O 1
ATOM 3042 N N . ALA A 1 376 ? -34.317 17.908 -12.547 1.00 33.88 376 ALA A N 1
ATOM 3043 C CA . ALA A 1 376 ? -34.780 19.130 -13.200 1.00 33.88 376 ALA A CA 1
ATOM 3044 C C . ALA A 1 376 ? -34.157 19.291 -14.611 1.00 33.88 376 ALA A C 1
ATOM 3046 O O . ALA A 1 376 ? -32.951 19.088 -14.784 1.00 33.88 376 ALA A O 1
ATOM 3047 N N . PRO A 1 377 ? -34.940 19.658 -15.646 1.00 34.31 377 PRO A N 1
ATOM 3048 C CA . PRO A 1 377 ? -34.428 19.765 -17.009 1.00 34.31 377 PRO A CA 1
ATOM 3049 C C . PRO A 1 377 ? -33.474 20.957 -17.154 1.00 34.31 377 PRO A C 1
ATOM 3051 O O . PRO A 1 377 ? -33.858 22.109 -16.954 1.00 34.31 377 PRO A O 1
ATOM 3054 N N . ALA A 1 378 ? -32.231 20.687 -17.557 1.00 30.97 378 ALA A N 1
ATOM 3055 C CA . ALA A 1 378 ? -31.281 21.732 -17.926 1.00 30.97 378 ALA A CA 1
ATOM 3056 C C . ALA A 1 378 ? -31.773 22.505 -19.165 1.00 30.97 378 ALA A C 1
ATOM 3058 O O . ALA A 1 378 ? -32.246 21.897 -20.126 1.00 30.97 378 ALA A O 1
ATOM 3059 N N . CYS A 1 379 ? -31.634 23.835 -19.154 1.00 27.03 379 CYS A N 1
ATOM 3060 C CA . CYS A 1 379 ? -32.053 24.697 -20.261 1.00 27.03 379 CYS A CA 1
ATOM 3061 C C . CYS A 1 379 ? -31.418 24.274 -21.596 1.00 27.03 379 CYS A C 1
ATOM 3063 O O . CYS A 1 379 ? -30.195 24.155 -21.699 1.00 27.03 379 CYS A O 1
ATOM 3065 N N . GLU A 1 380 ? -32.240 24.108 -22.636 1.00 28.12 380 GLU A N 1
ATOM 3066 C CA . GLU A 1 380 ? -31.741 23.841 -23.986 1.00 28.12 380 GLU A CA 1
ATOM 3067 C C . GLU A 1 380 ? -30.961 25.054 -24.537 1.00 28.12 380 GLU A C 1
ATOM 3069 O O . GLU A 1 380 ? -31.419 26.194 -24.405 1.00 28.12 380 GLU A O 1
ATOM 3074 N N . PRO A 1 381 ? -29.808 24.849 -25.204 1.00 27.77 381 PRO A N 1
ATOM 3075 C CA . PRO A 1 381 ? -29.149 25.911 -25.956 1.00 27.77 381 PRO A CA 1
ATOM 3076 C C . PRO A 1 381 ? -29.982 26.297 -27.198 1.00 27.77 381 PRO A C 1
ATOM 3078 O O . PRO A 1 381 ? -30.668 25.446 -27.772 1.00 27.77 381 PRO A O 1
ATOM 3081 N N . PRO A 1 382 ? -29.921 27.560 -27.663 1.00 25.80 382 PRO A N 1
ATOM 3082 C CA . PRO A 1 382 ? -30.805 28.069 -28.712 1.00 25.80 382 PRO A CA 1
ATOM 3083 C C . PRO A 1 382 ? -30.673 27.296 -30.034 1.00 25.80 382 PRO A C 1
ATOM 3085 O O . PRO A 1 382 ? -29.592 27.158 -30.607 1.00 25.80 382 PRO A O 1
ATOM 3088 N N . SER A 1 383 ? -31.807 26.808 -30.543 1.00 28.25 383 SER A N 1
ATOM 3089 C CA . SER A 1 383 ? -31.857 25.882 -31.677 1.00 28.25 383 SER A CA 1
ATOM 3090 C C . SER A 1 383 ? -31.511 26.537 -33.022 1.00 28.25 383 SER A C 1
ATOM 3092 O O . SER A 1 383 ? -32.178 27.486 -33.441 1.00 28.25 383 SER A O 1
ATOM 3094 N N . VAL A 1 384 ? -30.563 25.961 -33.771 1.00 28.55 384 VAL A N 1
ATOM 3095 C CA . VAL A 1 384 ? -30.206 26.409 -35.130 1.00 28.55 384 VAL A CA 1
ATOM 3096 C C . VAL A 1 384 ? -30.748 25.451 -36.204 1.00 28.55 384 VAL A C 1
ATOM 3098 O O . VAL A 1 384 ? -30.364 24.290 -36.275 1.00 28.55 384 VAL A O 1
ATOM 3101 N N . GLY A 1 385 ? -31.614 25.970 -37.084 1.00 29.39 385 GLY A N 1
ATOM 3102 C CA . GLY A 1 385 ? -31.785 25.544 -38.487 1.00 29.39 385 GLY A CA 1
ATOM 3103 C C . GLY A 1 385 ? -32.016 24.056 -38.826 1.00 29.39 385 GLY A C 1
ATOM 3104 O O . GLY A 1 385 ? -31.104 23.366 -39.274 1.00 29.39 385 GLY A O 1
ATOM 3105 N N . LYS A 1 386 ? -33.275 23.590 -38.817 1.00 33.38 386 LYS A N 1
ATOM 3106 C CA . LYS A 1 386 ? -33.670 22.292 -39.417 1.00 33.38 386 LYS A CA 1
ATOM 3107 C C . LYS A 1 386 ? -33.537 22.278 -40.954 1.00 33.38 386 LYS A C 1
ATOM 3109 O O . LYS A 1 386 ? -34.273 23.009 -41.614 1.00 33.38 386 LYS A O 1
ATOM 3114 N N . LYS A 1 387 ? -32.786 21.325 -41.532 1.00 26.23 387 LYS A N 1
ATOM 3115 C CA . LYS A 1 387 ? -33.053 20.720 -42.865 1.00 26.23 387 LYS A CA 1
ATOM 3116 C C . LYS A 1 387 ? -32.578 19.256 -42.926 1.00 26.23 387 LYS A C 1
ATOM 3118 O O . LYS A 1 387 ? -31.615 18.898 -42.267 1.00 26.23 387 LYS A O 1
ATOM 3123 N N . GLY A 1 388 ? -33.232 18.441 -43.765 1.00 27.33 388 GLY A N 1
ATOM 3124 C CA . GLY A 1 388 ? -32.760 17.101 -44.167 1.00 27.33 388 GLY A CA 1
ATOM 3125 C C . GLY A 1 388 ? -33.352 15.910 -43.397 1.00 27.33 388 GLY A C 1
ATOM 3126 O O . GLY A 1 388 ? -32.766 15.428 -42.435 1.00 27.33 388 GLY A O 1
ATOM 3127 N N . ARG A 1 389 ? -34.485 15.361 -43.864 1.00 35.81 389 ARG A N 1
ATOM 3128 C CA . ARG A 1 389 ? -34.978 14.038 -43.424 1.00 35.81 389 ARG A CA 1
ATOM 3129 C C . ARG A 1 389 ? -34.261 12.925 -44.198 1.00 35.81 389 ARG A C 1
ATOM 3131 O O . ARG A 1 389 ? -34.395 12.859 -45.414 1.00 35.81 389 ARG A O 1
ATOM 3138 N N . GLY A 1 390 ? -33.625 11.995 -43.488 1.00 27.02 390 GLY A N 1
ATOM 3139 C CA . GLY A 1 390 ? -33.196 10.698 -44.021 1.00 27.02 390 GLY A CA 1
ATOM 3140 C C . GLY A 1 390 ? -33.498 9.588 -43.013 1.00 27.02 390 GLY A C 1
ATOM 3141 O O . GLY A 1 390 ? -33.135 9.708 -41.845 1.00 27.02 390 GLY A O 1
ATOM 3142 N N . ARG A 1 391 ? -34.184 8.513 -43.430 1.00 35.91 391 ARG A N 1
ATOM 3143 C CA . ARG A 1 391 ? -34.467 7.357 -42.556 1.00 35.91 391 ARG A CA 1
ATOM 3144 C C . ARG A 1 391 ? -33.183 6.542 -42.367 1.00 35.91 391 ARG A C 1
ATOM 3146 O O . ARG A 1 391 ? -32.874 5.689 -43.191 1.00 35.91 391 ARG A O 1
ATOM 3153 N N . ARG A 1 392 ? -32.447 6.791 -41.281 1.00 30.55 392 ARG A N 1
ATOM 3154 C CA . ARG A 1 392 ? -31.422 5.862 -40.774 1.00 30.55 392 ARG A CA 1
ATOM 3155 C C . ARG A 1 392 ? -32.100 4.835 -39.861 1.00 30.55 392 ARG A C 1
ATOM 3157 O O . ARG A 1 392 ? -33.038 5.183 -39.148 1.00 30.55 392 ARG A O 1
ATOM 3164 N N . ALA A 1 393 ? -31.667 3.577 -39.918 1.00 32.44 393 ALA A N 1
ATOM 3165 C CA . ALA A 1 393 ? -32.258 2.508 -39.113 1.00 32.44 393 ALA A CA 1
ATOM 3166 C C . ALA A 1 393 ? -32.076 2.771 -37.607 1.00 32.44 393 ALA A C 1
ATOM 3168 O O . ALA A 1 393 ? -31.038 3.288 -37.185 1.00 32.44 393 ALA A O 1
ATOM 3169 N N . LYS A 1 394 ? -33.076 2.389 -36.802 1.00 36.72 394 LYS A N 1
ATOM 3170 C CA . LYS A 1 394 ? -32.985 2.389 -35.338 1.00 36.72 394 LYS A CA 1
ATOM 3171 C C . LYS A 1 394 ? -31.936 1.331 -34.959 1.00 36.72 394 LYS A C 1
ATOM 3173 O O . LYS A 1 394 ? -32.215 0.143 -35.078 1.00 36.72 394 LYS A O 1
ATOM 3178 N N . LYS A 1 395 ? -30.733 1.738 -34.538 1.00 41.62 395 LYS A N 1
ATOM 3179 C CA . LYS A 1 395 ? -29.921 0.857 -33.685 1.00 41.62 395 LYS A CA 1
ATOM 3180 C C . LYS A 1 395 ? -30.663 0.764 -32.352 1.00 41.62 395 LYS A C 1
ATOM 3182 O O . LYS A 1 395 ? -30.983 1.811 -31.787 1.00 41.62 395 LYS A O 1
ATOM 3187 N N . ALA A 1 396 ? -30.980 -0.449 -31.904 1.00 46.50 396 ALA A N 1
ATOM 3188 C CA . ALA A 1 396 ? -31.501 -0.659 -30.556 1.00 46.50 396 ALA A CA 1
ATOM 3189 C C . ALA A 1 396 ? -30.469 -0.156 -29.535 1.00 46.50 396 ALA A C 1
ATOM 3191 O O . ALA A 1 396 ? -29.265 -0.186 -29.809 1.00 46.50 396 ALA A O 1
ATOM 3192 N N . LYS A 1 397 ? -30.932 0.352 -28.392 1.00 56.19 397 LYS A N 1
ATOM 3193 C CA . LYS A 1 397 ? -30.053 0.855 -27.328 1.00 56.19 397 LYS A CA 1
ATOM 3194 C C . LYS A 1 397 ? -30.124 -0.094 -26.143 1.00 56.19 397 LYS A C 1
ATOM 3196 O O . LYS A 1 397 ? -30.479 0.312 -25.041 1.00 56.19 397 LYS A O 1
ATOM 3201 N N . SER A 1 398 ? -29.784 -1.357 -26.380 1.00 73.19 398 SER A N 1
ATOM 3202 C CA . SER A 1 398 ? -29.925 -2.351 -25.331 1.00 73.19 398 SER A CA 1
ATOM 3203 C C . SER A 1 398 ? -28.948 -2.110 -24.176 1.00 73.19 398 SER A C 1
ATOM 3205 O O . SER A 1 398 ? -27.803 -1.674 -24.373 1.00 73.19 398 SER A O 1
ATOM 3207 N N . ILE A 1 399 ? -29.423 -2.387 -22.968 1.00 85.62 399 ILE A N 1
ATOM 3208 C CA . ILE A 1 399 ? -28.648 -2.542 -21.739 1.00 85.62 399 ILE A CA 1
ATOM 3209 C C . ILE A 1 399 ? -28.384 -4.038 -21.578 1.00 85.62 399 ILE A C 1
ATOM 3211 O O . ILE A 1 399 ? -29.326 -4.817 -21.634 1.00 85.62 399 ILE A O 1
ATOM 3215 N N . PHE A 1 400 ? -27.144 -4.456 -21.345 1.00 85.38 400 PHE A N 1
ATOM 3216 C CA . PHE A 1 400 ? -26.853 -5.815 -20.878 1.00 85.38 400 PHE A CA 1
ATOM 3217 C C . PHE A 1 400 ? -26.673 -5.803 -19.355 1.00 85.38 400 PHE A C 1
ATOM 3219 O O . PHE A 1 400 ? -26.021 -4.893 -18.848 1.00 85.38 400 PHE A O 1
ATOM 3226 N N . ILE A 1 401 ? -27.216 -6.782 -18.625 1.00 89.00 401 ILE A N 1
ATOM 3227 C CA . ILE A 1 401 ? -27.089 -6.895 -17.160 1.00 89.00 401 ILE A CA 1
ATOM 3228 C C . ILE A 1 401 ? -26.471 -8.249 -16.789 1.00 89.00 401 ILE A C 1
ATOM 3230 O O . ILE A 1 401 ? -27.157 -9.276 -16.744 1.00 89.00 401 ILE A O 1
ATOM 3234 N N . SER A 1 402 ? -25.169 -8.231 -16.493 1.00 86.69 402 SER A N 1
ATOM 3235 C CA . SER A 1 402 ? -24.417 -9.389 -16.002 1.00 86.69 402 SER A CA 1
ATOM 3236 C C . SER A 1 402 ? -24.441 -9.451 -14.473 1.00 86.69 402 SER A C 1
ATOM 3238 O O . SER A 1 402 ? -24.331 -8.433 -13.786 1.00 86.69 402 SER A O 1
ATOM 3240 N N . HIS A 1 403 ? -24.614 -10.657 -13.944 1.00 86.06 403 HIS A N 1
ATOM 3241 C CA . HIS A 1 403 ? -24.801 -10.968 -12.526 1.00 86.06 403 HIS A CA 1
ATOM 3242 C C . HIS A 1 403 ? -24.512 -12.466 -12.300 1.00 86.06 403 HIS A C 1
ATOM 3244 O O . HIS A 1 403 ? -24.380 -13.223 -13.268 1.00 86.06 403 HIS A O 1
ATOM 3250 N N . ALA A 1 404 ? -24.436 -12.939 -11.053 1.00 82.31 404 ALA A N 1
ATOM 3251 C CA . ALA A 1 404 ? -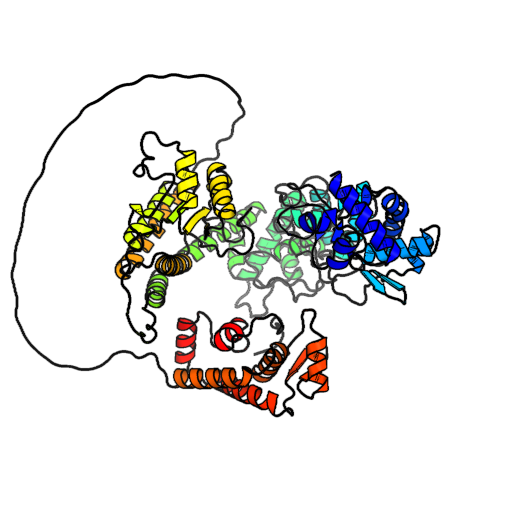24.433 -14.382 -10.798 1.00 82.31 404 ALA A CA 1
ATOM 3252 C C . ALA A 1 404 ? -25.858 -14.927 -10.675 1.00 82.31 404 ALA A C 1
ATOM 3254 O O . ALA A 1 404 ? -26.702 -14.313 -10.037 1.00 82.31 404 ALA A O 1
ATOM 3255 N N . ALA A 1 405 ? -26.108 -16.136 -11.184 1.00 74.31 405 ALA A N 1
ATOM 3256 C CA . ALA A 1 405 ? -27.436 -16.766 -11.162 1.00 74.31 405 ALA A CA 1
ATOM 3257 C C . ALA A 1 405 ? -28.021 -17.025 -9.752 1.00 74.31 405 ALA A C 1
ATOM 3259 O O . ALA A 1 405 ? -29.191 -17.378 -9.639 1.00 74.31 405 ALA A O 1
ATOM 3260 N N . LYS A 1 406 ? -27.221 -16.861 -8.687 1.00 76.94 406 LYS A N 1
ATOM 3261 C CA . LYS A 1 406 ? -27.689 -16.851 -7.290 1.00 76.94 406 LYS A CA 1
ATOM 3262 C C . LYS A 1 406 ? -28.347 -15.529 -6.895 1.00 76.94 406 LYS A C 1
ATOM 3264 O O . LYS A 1 406 ? -29.317 -15.542 -6.154 1.00 76.94 406 LYS A O 1
ATOM 3269 N N . ASP A 1 407 ? -27.885 -14.412 -7.452 1.00 83.25 407 ASP A N 1
ATOM 3270 C CA . ASP A 1 407 ? -28.348 -13.054 -7.134 1.00 83.25 407 ASP A CA 1
ATOM 3271 C C . ASP A 1 407 ? -29.707 -12.736 -7.799 1.00 83.25 407 ASP A C 1
ATOM 3273 O O . ASP A 1 407 ? -30.039 -11.573 -8.026 1.00 83.25 407 ASP A O 1
ATOM 3277 N N . LYS A 1 408 ? -30.477 -13.761 -8.194 1.00 82.25 408 LYS A N 1
ATOM 3278 C CA . LYS A 1 408 ? -31.593 -13.628 -9.137 1.00 82.25 408 LYS A CA 1
ATOM 3279 C C . LYS A 1 408 ? -32.667 -12.673 -8.628 1.00 82.25 408 LYS A C 1
ATOM 3281 O O . LYS A 1 408 ? -33.043 -11.756 -9.347 1.00 82.25 408 LYS A O 1
ATOM 3286 N N . ASP A 1 409 ? -33.122 -12.850 -7.394 1.00 84.56 409 ASP A N 1
ATOM 3287 C CA . ASP A 1 409 ? -34.246 -12.078 -6.847 1.00 84.56 409 ASP A CA 1
ATOM 3288 C C . ASP A 1 409 ? -33.871 -10.597 -6.641 1.00 84.56 409 ASP A C 1
ATOM 3290 O O . ASP A 1 409 ? -34.692 -9.694 -6.813 1.00 84.56 409 ASP A O 1
ATOM 3294 N N . LEU A 1 410 ? -32.588 -10.336 -6.364 1.00 87.56 410 LEU A N 1
ATOM 3295 C CA . LEU A 1 410 ? -32.004 -8.997 -6.297 1.00 87.56 410 LEU A CA 1
ATOM 3296 C C . LEU A 1 410 ? -31.933 -8.334 -7.684 1.00 87.56 410 LEU A C 1
ATOM 3298 O O . LEU A 1 410 ? -32.182 -7.135 -7.822 1.00 87.56 410 LEU A O 1
ATOM 3302 N N . VAL A 1 411 ? -31.610 -9.118 -8.715 1.00 88.06 411 VAL A N 1
ATOM 3303 C CA . VAL A 1 411 ? -31.488 -8.671 -10.110 1.00 88.06 411 VAL A CA 1
ATOM 3304 C C . VAL A 1 411 ? -32.859 -8.472 -10.758 1.00 88.06 411 VAL A C 1
ATOM 3306 O O . VAL A 1 411 ? -33.046 -7.471 -11.443 1.00 88.06 411 VAL A O 1
ATOM 3309 N N . ASP A 1 412 ? -33.841 -9.331 -10.482 1.00 84.88 412 ASP A N 1
ATOM 3310 C CA . ASP A 1 412 ? -35.242 -9.140 -10.876 1.00 84.88 412 ASP A CA 1
ATOM 3311 C C . ASP A 1 412 ? -35.789 -7.822 -10.299 1.00 84.88 412 ASP A C 1
ATOM 3313 O O . ASP A 1 412 ? -36.376 -7.015 -11.023 1.00 84.88 412 ASP A O 1
ATOM 3317 N N . ALA A 1 413 ? -35.532 -7.553 -9.012 1.00 88.75 413 ALA A N 1
ATOM 3318 C CA . ALA A 1 413 ? -35.905 -6.291 -8.373 1.00 88.75 413 ALA A CA 1
ATOM 3319 C C . ALA A 1 413 ? -35.188 -5.077 -9.003 1.00 88.75 413 ALA A C 1
ATOM 3321 O O . ALA A 1 413 ? -35.787 -4.009 -9.145 1.00 88.75 413 ALA A O 1
ATOM 3322 N N . PHE A 1 414 ? -33.925 -5.231 -9.412 1.00 90.19 414 PHE A N 1
ATOM 3323 C CA . PHE A 1 414 ? -33.158 -4.183 -10.092 1.00 90.19 414 PHE A CA 1
ATOM 3324 C C . PHE A 1 414 ? -33.652 -3.929 -11.529 1.00 90.19 414 PHE A C 1
ATOM 3326 O O . PHE A 1 414 ? -33.753 -2.778 -11.949 1.00 90.19 414 PHE A O 1
ATOM 3333 N N . VAL A 1 415 ? -34.037 -4.972 -12.273 1.00 87.19 415 VAL A N 1
ATOM 3334 C CA . VAL A 1 415 ? -34.691 -4.845 -13.587 1.00 87.19 415 VAL A CA 1
ATOM 3335 C C . VAL A 1 415 ? -36.027 -4.112 -13.449 1.00 87.19 415 VAL A C 1
ATOM 3337 O O . VAL A 1 415 ? -36.277 -3.165 -14.191 1.00 87.19 415 VAL A O 1
ATOM 3340 N N . GLU A 1 416 ? -36.847 -4.474 -12.461 1.00 87.56 416 GLU A N 1
ATOM 3341 C CA . GLU A 1 416 ? -38.106 -3.784 -12.146 1.00 87.56 416 GLU A CA 1
ATOM 3342 C C . GLU A 1 416 ? -37.888 -2.296 -11.797 1.00 87.56 416 GLU A C 1
ATOM 3344 O O . GLU A 1 416 ? -38.679 -1.446 -12.206 1.00 87.56 416 GLU A O 1
ATOM 3349 N N . LEU A 1 417 ? -36.787 -1.937 -11.124 1.00 87.50 417 LEU A N 1
ATOM 3350 C CA . LEU A 1 417 ? -36.416 -0.532 -10.904 1.00 87.50 417 LEU A CA 1
ATOM 3351 C C . LEU A 1 417 ? -36.107 0.207 -12.221 1.00 87.50 417 LEU A C 1
ATOM 3353 O O . LEU A 1 417 ? -36.531 1.352 -12.400 1.00 87.50 417 LEU A O 1
ATOM 3357 N N . LEU A 1 418 ? -35.392 -0.425 -13.156 1.00 85.19 418 LEU A N 1
ATOM 3358 C CA . LEU A 1 418 ? -35.078 0.176 -14.458 1.00 85.19 418 LEU A CA 1
ATOM 3359 C C . LEU A 1 418 ? -36.334 0.325 -15.335 1.00 85.19 418 LEU A C 1
ATOM 3361 O O . LEU A 1 418 ? -36.549 1.391 -15.916 1.00 85.19 418 LEU A O 1
ATOM 3365 N N . VAL A 1 419 ? -37.184 -0.704 -15.390 1.00 84.00 419 VAL A N 1
ATOM 3366 C CA . VAL A 1 419 ? -38.429 -0.701 -16.173 1.00 84.00 419 VAL A CA 1
ATOM 3367 C C . VAL A 1 419 ? -39.447 0.256 -15.553 1.00 84.00 419 VAL A C 1
ATOM 3369 O O . VAL A 1 419 ? -39.730 1.317 -16.113 1.00 84.00 419 VAL A O 1
ATOM 3372 N N . SER A 1 420 ? -39.952 -0.060 -14.359 1.00 80.56 420 SER A N 1
ATOM 3373 C CA . SER A 1 420 ? -41.052 0.678 -13.731 1.00 80.56 420 SER A CA 1
ATOM 3374 C C . SER A 1 420 ? -40.635 2.051 -13.185 1.00 80.56 420 SER A C 1
ATOM 3376 O O . SER A 1 420 ? -41.477 2.948 -13.092 1.00 80.56 420 SER A O 1
ATOM 3378 N N . GLY A 1 421 ? -39.358 2.236 -12.824 1.00 73.75 421 GLY A N 1
ATOM 3379 C CA . GLY A 1 421 ? -38.833 3.485 -12.259 1.00 73.75 421 GLY A CA 1
ATOM 3380 C C . GLY A 1 421 ? -38.243 4.464 -13.280 1.00 73.75 421 GLY A C 1
ATOM 3381 O O . GLY A 1 421 ? -38.383 5.674 -13.098 1.00 73.75 421 GLY A O 1
ATOM 3382 N N . MET A 1 422 ? -37.591 3.993 -14.353 1.00 73.00 422 MET A N 1
ATOM 3383 C CA . MET A 1 422 ? -37.023 4.888 -15.380 1.00 73.00 422 MET A CA 1
ATOM 3384 C C . MET A 1 422 ? -37.806 4.927 -16.695 1.00 73.00 422 MET A C 1
ATOM 3386 O O . MET A 1 422 ? -37.615 5.875 -17.459 1.00 73.00 422 MET A O 1
ATOM 3390 N N . GLY A 1 423 ? -38.662 3.939 -16.972 1.00 71.44 423 GLY A N 1
ATOM 3391 C CA . GLY A 1 423 ? -39.314 3.789 -18.274 1.00 71.44 423 GLY A CA 1
ATOM 3392 C C . GLY A 1 423 ? -38.374 3.235 -19.348 1.00 71.44 423 GLY A C 1
ATOM 3393 O O . GLY A 1 423 ? -38.364 3.740 -20.469 1.00 71.44 423 GLY A O 1
ATOM 3394 N N . VAL A 1 424 ? -37.546 2.243 -19.001 1.00 78.69 424 VAL A N 1
ATOM 3395 C CA . VAL A 1 424 ? -36.844 1.417 -19.997 1.00 78.69 424 VAL A CA 1
ATOM 3396 C C . VAL A 1 424 ? -37.788 0.300 -20.439 1.00 78.69 424 VAL A C 1
ATOM 3398 O O . VAL A 1 424 ? -38.331 -0.404 -19.592 1.00 78.69 424 VAL A O 1
ATOM 3401 N N . GLU A 1 425 ? -37.982 0.130 -21.746 1.00 76.88 425 GLU A N 1
ATOM 3402 C CA . GLU A 1 425 ? -38.773 -0.985 -22.283 1.00 76.88 425 GLU A CA 1
ATOM 3403 C C . GLU A 1 425 ? -38.078 -2.318 -21.954 1.00 76.88 425 GLU A C 1
ATOM 3405 O O . GLU A 1 425 ? -36.851 -2.425 -22.060 1.00 76.88 425 GLU A O 1
ATOM 3410 N N . ALA A 1 426 ? -38.836 -3.346 -21.566 1.00 73.88 426 ALA A N 1
ATOM 3411 C CA . ALA A 1 426 ? -38.264 -4.623 -21.128 1.00 73.88 426 ALA A CA 1
ATOM 3412 C C . ALA A 1 426 ? -37.466 -5.328 -22.245 1.00 73.88 426 ALA A C 1
ATOM 3414 O O . ALA A 1 426 ? -36.517 -6.060 -21.973 1.00 73.88 426 ALA A O 1
ATOM 3415 N N . GLU A 1 427 ? -37.810 -5.066 -23.505 1.00 74.12 427 GLU A N 1
ATOM 3416 C CA . GLU A 1 427 ? -37.140 -5.560 -24.708 1.00 74.12 427 GLU A CA 1
ATOM 3417 C C . GLU A 1 427 ? -35.788 -4.872 -24.991 1.00 74.12 427 GLU A C 1
ATOM 3419 O O . GLU A 1 427 ? -34.967 -5.429 -25.720 1.00 74.12 427 GLU A O 1
ATOM 3424 N N . ASP A 1 428 ? -35.531 -3.686 -24.421 1.00 76.81 428 ASP A N 1
ATOM 3425 C CA . ASP A 1 428 ? -34.227 -3.004 -24.479 1.00 76.81 428 ASP A CA 1
ATOM 3426 C C . ASP A 1 428 ? -33.304 -3.427 -23.301 1.00 76.81 428 ASP A C 1
ATOM 3428 O O . ASP A 1 428 ? -32.158 -2.985 -23.232 1.00 76.81 428 ASP A O 1
ATOM 3432 N N . ILE A 1 429 ? -33.725 -4.312 -22.386 1.00 80.00 429 ILE A N 1
ATOM 3433 C CA . ILE A 1 429 ? -32.856 -4.897 -21.342 1.00 80.00 429 ILE A CA 1
ATOM 3434 C C . ILE A 1 429 ? -32.562 -6.356 -21.686 1.00 80.00 429 ILE A C 1
ATOM 3436 O O . ILE A 1 429 ? -33.484 -7.148 -21.751 1.00 80.00 429 ILE A O 1
ATOM 3440 N N . VAL A 1 430 ? -31.296 -6.750 -21.830 1.00 77.38 430 VAL A N 1
ATOM 3441 C CA . VAL A 1 430 ? -30.874 -8.159 -21.908 1.00 77.38 430 VAL A CA 1
ATOM 3442 C C . VAL A 1 430 ? -30.317 -8.584 -20.553 1.00 77.38 430 VAL A C 1
ATOM 3444 O O . VAL A 1 430 ? -29.318 -8.029 -20.094 1.00 77.38 430 VAL A O 1
ATOM 3447 N N . CYS A 1 431 ? -30.927 -9.583 -19.916 1.00 71.56 431 CYS A N 1
ATOM 3448 C CA . CYS A 1 431 ? -30.453 -10.115 -18.637 1.00 71.56 431 CYS A CA 1
ATOM 3449 C C . CYS A 1 431 ? -30.512 -11.648 -18.605 1.00 71.56 431 CYS A C 1
ATOM 3451 O O . CYS A 1 431 ? -31.516 -12.262 -18.961 1.00 71.56 431 CYS A O 1
ATOM 3453 N N . THR A 1 432 ? -29.423 -12.272 -18.157 1.00 56.62 432 THR A N 1
ATOM 3454 C CA . THR A 1 432 ? -29.135 -13.706 -18.339 1.00 56.62 432 THR A CA 1
ATOM 3455 C C . THR A 1 432 ? -29.934 -14.670 -17.451 1.00 56.62 432 THR A C 1
ATOM 3457 O O . THR A 1 432 ? -29.772 -15.882 -17.585 1.00 56.62 432 THR A O 1
ATOM 3460 N N . SER A 1 433 ? -30.825 -14.164 -16.590 1.00 52.59 433 SER A N 1
ATOM 3461 C CA . SER A 1 433 ? -31.704 -14.961 -15.714 1.00 52.59 433 SER A CA 1
ATOM 3462 C C . SER A 1 433 ? -33.202 -14.648 -15.849 1.00 52.59 433 SER A C 1
ATOM 3464 O O . SER A 1 433 ? -34.027 -15.285 -15.184 1.00 52.59 433 SER A O 1
ATOM 3466 N N . LEU A 1 434 ? -33.584 -13.711 -16.727 1.00 50.28 434 LEU A N 1
ATOM 3467 C CA . LEU A 1 434 ? -34.989 -13.428 -17.012 1.00 50.28 434 LEU A CA 1
ATOM 3468 C C . LEU A 1 434 ? -35.587 -14.574 -17.834 1.00 50.28 434 LEU A C 1
ATOM 3470 O O . LEU A 1 434 ? -35.393 -14.668 -19.044 1.00 50.28 434 LEU A O 1
ATOM 3474 N N . SER A 1 435 ? -36.388 -15.416 -17.182 1.00 36.53 435 SER A N 1
ATOM 3475 C CA . SER A 1 435 ? -37.078 -16.567 -17.787 1.00 36.53 435 SER A CA 1
ATOM 3476 C C . SER A 1 435 ? -38.057 -16.211 -18.916 1.00 36.53 435 SER A C 1
ATOM 3478 O O . SER A 1 435 ? -38.544 -17.107 -19.601 1.00 36.53 435 SER A O 1
ATOM 3480 N N . GLN A 1 436 ? -38.334 -14.921 -19.129 1.00 38.19 436 GLN A N 1
ATOM 3481 C CA . GLN A 1 436 ? -39.178 -14.407 -20.212 1.00 38.19 436 GLN A CA 1
ATOM 3482 C C . GLN A 1 436 ? -38.385 -13.983 -21.464 1.00 38.19 436 GLN A C 1
ATOM 3484 O O . GLN A 1 436 ? -38.990 -13.696 -22.494 1.00 38.19 436 GLN A O 1
ATOM 3489 N N . GLN A 1 437 ? -37.045 -13.977 -21.421 1.00 48.22 437 GLN A N 1
ATOM 3490 C CA . GLN A 1 437 ? -36.192 -13.689 -22.581 1.00 48.22 437 GLN A CA 1
ATOM 3491 C C . GLN A 1 437 ? -35.590 -14.966 -23.161 1.00 48.22 437 GLN A C 1
ATOM 3493 O O . GLN A 1 437 ? -34.397 -15.254 -23.061 1.00 48.22 437 GLN A O 1
ATOM 3498 N N . THR A 1 438 ? -36.455 -15.756 -23.790 1.00 44.09 438 THR A N 1
ATOM 3499 C CA . THR A 1 438 ? -36.074 -16.997 -24.461 1.00 44.09 438 THR A CA 1
ATOM 3500 C C . THR A 1 438 ? -35.098 -16.712 -25.603 1.00 44.09 438 THR A C 1
ATOM 3502 O O . THR A 1 438 ? -35.447 -16.037 -26.574 1.00 44.09 438 THR A O 1
ATOM 3505 N N . VAL A 1 439 ? -33.894 -17.292 -25.545 1.00 50.25 439 VAL A N 1
ATOM 3506 C CA . VAL A 1 439 ? -33.018 -17.374 -26.725 1.00 50.25 439 VAL A CA 1
ATOM 3507 C C . VAL A 1 439 ? -33.807 -18.053 -27.854 1.00 50.25 439 VAL A C 1
ATOM 3509 O O . VAL A 1 439 ? -34.346 -19.138 -27.618 1.00 50.25 439 VAL A O 1
ATOM 3512 N N . PRO A 1 440 ? -33.911 -17.457 -29.061 1.00 50.75 440 PRO A N 1
ATOM 3513 C CA . PRO A 1 440 ? -34.751 -18.001 -30.124 1.00 50.75 440 PRO A CA 1
ATOM 3514 C C . PRO A 1 440 ? -34.421 -19.464 -30.432 1.00 50.75 440 PRO A C 1
ATOM 3516 O O . PRO A 1 440 ? -33.254 -19.816 -30.616 1.00 50.75 440 PRO A O 1
ATOM 3519 N N . LEU A 1 441 ? -35.452 -20.314 -30.483 1.00 43.09 441 LEU A N 1
ATOM 3520 C CA . LEU A 1 441 ? -35.302 -21.759 -30.668 1.00 43.09 441 LEU A CA 1
ATOM 3521 C C . LEU A 1 441 ? -34.509 -22.061 -31.951 1.00 43.09 441 LEU A C 1
ATOM 3523 O O . LEU A 1 441 ? -34.948 -21.741 -33.052 1.00 43.09 441 LEU A O 1
ATOM 3527 N N . GLY A 1 442 ? -33.333 -22.675 -31.787 1.00 46.62 442 GLY A N 1
ATOM 3528 C CA . GLY A 1 442 ? -32.373 -22.959 -32.861 1.00 46.62 442 GLY A CA 1
ATOM 3529 C C . GLY A 1 442 ? -31.067 -22.154 -32.783 1.00 46.62 442 GLY A C 1
ATOM 3530 O O . GLY A 1 442 ? -30.055 -22.601 -33.323 1.00 46.62 442 GLY A O 1
ATOM 3531 N N . ASN A 1 443 ? -31.033 -21.026 -32.066 1.00 51.34 443 ASN A N 1
ATOM 3532 C CA . ASN A 1 443 ? -29.803 -20.254 -31.857 1.00 51.34 443 ASN A CA 1
ATOM 3533 C C . ASN A 1 443 ? -28.922 -20.885 -30.765 1.00 51.34 443 ASN A C 1
ATOM 3535 O O . ASN A 1 443 ? -29.411 -21.303 -29.714 1.00 51.34 443 ASN A O 1
ATOM 3539 N N . LYS A 1 444 ? -27.593 -20.895 -30.955 1.00 51.94 444 LYS A N 1
ATOM 3540 C CA . LYS A 1 444 ? -26.671 -21.325 -29.893 1.00 51.94 444 LYS A CA 1
ATOM 3541 C C . LYS A 1 444 ? -26.597 -20.247 -28.808 1.00 51.94 444 LYS A C 1
ATOM 3543 O O . LYS A 1 444 ? -26.157 -19.133 -29.076 1.00 51.94 444 LYS A O 1
ATOM 3548 N N . PHE A 1 445 ? -26.926 -20.610 -27.568 1.00 54.59 445 PHE A N 1
ATOM 3549 C CA . PHE A 1 445 ? -26.909 -19.735 -26.382 1.00 54.59 445 PHE A CA 1
ATOM 3550 C C . PHE A 1 445 ? -25.651 -18.845 -26.266 1.00 54.59 445 PHE A C 1
ATOM 3552 O O . PHE A 1 445 ? -25.754 -17.640 -26.054 1.00 54.59 445 PHE A O 1
ATOM 3559 N N . ARG A 1 446 ? -24.455 -19.413 -26.493 1.00 57.19 446 ARG A N 1
ATOM 3560 C CA . ARG A 1 446 ? -23.175 -18.676 -26.435 1.00 57.19 446 ARG A CA 1
ATOM 3561 C C . ARG A 1 446 ? -22.972 -17.677 -27.580 1.00 57.19 446 ARG A C 1
ATOM 3563 O O . ARG A 1 446 ? -22.285 -16.682 -27.390 1.00 57.19 446 ARG A O 1
ATOM 3570 N N . GLU A 1 447 ? -23.531 -17.948 -28.757 1.00 59.75 447 GLU A N 1
ATOM 3571 C CA . GLU A 1 447 ? -23.458 -17.030 -29.902 1.00 59.75 447 GLU A CA 1
ATOM 3572 C C . GLU A 1 447 ? -24.434 -15.871 -29.685 1.00 59.75 447 GLU A C 1
ATOM 3574 O O . GLU A 1 447 ? -24.022 -14.721 -29.773 1.00 59.75 447 GLU A O 1
ATOM 3579 N N . TYR A 1 448 ? -25.664 -16.168 -29.246 1.00 64.00 448 TYR A N 1
ATOM 3580 C CA . TYR A 1 448 ? -26.649 -15.156 -28.851 1.00 64.00 448 TYR A CA 1
ATOM 3581 C C . TYR A 1 448 ? -26.117 -14.193 -27.778 1.00 64.00 448 TYR A C 1
ATOM 3583 O O . TYR A 1 448 ? -26.229 -12.985 -27.951 1.00 64.00 448 TYR A O 1
ATOM 3591 N N . LEU A 1 449 ? -25.493 -14.692 -26.703 1.00 65.88 449 LEU A N 1
ATOM 3592 C CA . LEU A 1 449 ? -24.958 -13.820 -25.648 1.00 65.88 449 LEU A CA 1
ATOM 3593 C C . LEU A 1 449 ? -23.744 -13.003 -26.103 1.00 65.88 449 LEU A C 1
ATOM 3595 O O . LEU A 1 449 ? -23.682 -11.812 -25.815 1.00 65.88 449 LEU A O 1
ATOM 3599 N N . ARG A 1 450 ? -22.815 -13.595 -26.868 1.00 66.38 450 ARG A N 1
ATOM 3600 C CA . ARG A 1 450 ? -21.713 -12.845 -27.499 1.00 66.38 450 ARG A CA 1
ATOM 3601 C C . ARG A 1 450 ? -22.260 -11.699 -28.353 1.00 66.38 450 ARG A C 1
ATOM 3603 O O . ARG A 1 450 ? -21.738 -10.588 -28.297 1.00 66.38 450 ARG A O 1
ATOM 3610 N N . ASP A 1 451 ? -23.302 -11.966 -29.131 1.00 68.56 451 ASP A N 1
ATOM 3611 C CA . ASP A 1 451 ? -23.870 -10.991 -30.056 1.00 68.56 451 ASP A CA 1
ATOM 3612 C C . ASP A 1 451 ? -24.696 -9.928 -29.312 1.00 68.56 451 ASP A C 1
ATOM 3614 O O . ASP A 1 451 ? -24.546 -8.745 -29.598 1.00 68.56 451 ASP A O 1
ATOM 3618 N N . ALA A 1 452 ? -25.414 -10.293 -28.244 1.00 68.62 452 ALA A N 1
ATOM 3619 C CA . ALA A 1 452 ? -26.058 -9.343 -27.335 1.00 68.62 452 ALA A CA 1
ATOM 3620 C C . ALA A 1 452 ? -25.050 -8.412 -26.630 1.00 68.62 452 ALA A C 1
ATOM 3622 O O . ALA A 1 452 ? -25.292 -7.208 -26.537 1.00 68.62 452 ALA A O 1
ATOM 3623 N N . VAL A 1 453 ? -23.892 -8.925 -26.191 1.00 73.94 453 VAL A N 1
ATOM 3624 C CA . VAL A 1 453 ? -22.798 -8.091 -25.658 1.00 73.94 453 VAL A CA 1
ATOM 3625 C C . VAL A 1 453 ? -22.182 -7.220 -26.757 1.00 73.94 453 VAL A C 1
ATOM 3627 O O . VAL A 1 453 ? -21.857 -6.064 -26.499 1.00 73.94 453 VAL A O 1
ATOM 3630 N N . ASN A 1 454 ? -22.073 -7.701 -28.000 1.00 75.69 454 ASN A N 1
ATOM 3631 C CA . ASN A 1 454 ? -21.595 -6.905 -29.140 1.00 75.69 454 ASN A CA 1
ATOM 3632 C C . ASN A 1 454 ? -22.580 -5.812 -29.586 1.00 75.69 454 ASN A C 1
ATOM 3634 O O . ASN A 1 454 ? -22.128 -4.741 -30.000 1.00 75.69 454 ASN A O 1
ATOM 3638 N N . ASP A 1 455 ? -23.886 -6.012 -29.420 1.00 76.38 455 ASP A N 1
ATOM 3639 C CA . ASP A 1 455 ? -24.917 -5.037 -29.786 1.00 76.38 455 ASP A CA 1
ATOM 3640 C C . ASP A 1 455 ? -25.305 -4.082 -28.646 1.00 76.38 455 ASP A C 1
ATOM 3642 O O . ASP A 1 455 ? -25.776 -2.978 -28.928 1.00 76.38 455 ASP A O 1
ATOM 3646 N N . CYS A 1 456 ? -25.045 -4.424 -27.373 1.00 79.38 456 CYS A N 1
ATOM 3647 C CA . CYS A 1 456 ? -25.428 -3.555 -26.257 1.00 79.38 456 CYS A CA 1
ATOM 3648 C C . CYS A 1 456 ? -24.770 -2.165 -26.313 1.00 79.38 456 CYS A C 1
ATOM 3650 O O . CYS A 1 456 ? -23.592 -1.992 -26.649 1.00 79.38 456 CYS A O 1
ATOM 3652 N N . SER A 1 457 ? -25.551 -1.146 -25.963 1.00 80.50 457 SER A N 1
ATOM 3653 C CA . SER A 1 457 ? -25.083 0.237 -25.827 1.00 80.50 457 SER A CA 1
ATOM 3654 C C . SER A 1 457 ? -24.436 0.503 -24.466 1.00 80.50 457 SER A C 1
ATOM 3656 O O . SER A 1 457 ? -23.635 1.428 -24.331 1.00 80.50 457 SER A O 1
ATOM 3658 N N . LEU A 1 458 ? -24.776 -0.320 -23.473 1.00 84.31 458 LEU A N 1
ATOM 3659 C CA . LEU A 1 458 ? -24.362 -0.226 -22.081 1.00 84.31 458 LEU A CA 1
ATOM 3660 C C . LEU A 1 458 ? -24.269 -1.636 -21.485 1.00 84.31 458 LEU A C 1
ATOM 3662 O O . LEU A 1 458 ? -25.056 -2.512 -21.849 1.00 84.31 458 LEU A O 1
ATOM 3666 N N . PHE A 1 459 ? -23.345 -1.843 -20.553 1.00 86.62 459 PHE A N 1
ATOM 3667 C CA . PHE A 1 459 ? -23.166 -3.102 -19.838 1.00 86.62 459 PHE A CA 1
ATOM 3668 C C . PHE A 1 459 ? -23.127 -2.838 -18.323 1.00 86.62 459 PHE A C 1
ATOM 3670 O O . PHE A 1 459 ? -22.229 -2.164 -17.829 1.00 86.62 459 PHE A O 1
ATOM 3677 N N . ILE A 1 460 ? -24.104 -3.341 -17.576 1.00 89.69 460 ILE A N 1
ATOM 3678 C CA . ILE A 1 460 ? -24.199 -3.210 -16.117 1.00 89.69 460 ILE A CA 1
ATOM 3679 C C . ILE A 1 460 ? -23.731 -4.521 -15.477 1.00 89.69 460 ILE A C 1
ATOM 3681 O O . ILE A 1 460 ? -24.103 -5.600 -15.938 1.00 89.69 460 ILE A O 1
ATOM 3685 N N . CYS A 1 461 ? -22.930 -4.430 -14.415 1.00 88.81 461 CYS A N 1
ATOM 3686 C CA . CYS A 1 461 ? -22.456 -5.585 -13.646 1.00 88.81 461 CYS A CA 1
ATOM 3687 C C . CYS A 1 461 ? -22.993 -5.484 -12.217 1.00 88.81 461 CYS A C 1
ATOM 3689 O O . CYS A 1 461 ? -22.616 -4.540 -11.530 1.00 88.81 461 CYS A O 1
ATOM 3691 N N . LEU A 1 462 ? -23.810 -6.426 -11.737 1.00 90.12 462 LEU A N 1
ATOM 3692 C CA . LEU A 1 462 ? -24.114 -6.506 -10.301 1.00 90.12 462 LEU A CA 1
ATOM 3693 C C . LEU A 1 462 ? -23.016 -7.321 -9.609 1.00 90.12 462 LEU A C 1
ATOM 3695 O O . LEU A 1 462 ? -23.011 -8.549 -9.641 1.00 90.12 462 LEU A O 1
ATOM 3699 N N . VAL A 1 463 ? -22.051 -6.609 -9.028 1.00 89.00 463 VAL A N 1
ATOM 3700 C CA . VAL A 1 463 ? -20.821 -7.160 -8.454 1.00 89.00 463 VAL A CA 1
ATOM 3701 C C . VAL A 1 463 ? -21.066 -7.569 -7.002 1.00 89.00 463 VAL A C 1
ATOM 3703 O O . VAL A 1 463 ? -20.951 -6.763 -6.078 1.00 89.00 463 VAL A O 1
ATOM 3706 N N . SER A 1 464 ? -21.427 -8.836 -6.816 1.00 87.94 464 SER A N 1
ATOM 3707 C CA . SER A 1 464 ? -21.598 -9.513 -5.526 1.00 87.94 464 SER A CA 1
ATOM 3708 C C . SER A 1 464 ? -20.437 -10.473 -5.217 1.00 87.94 464 SER A C 1
ATOM 3710 O O . SER A 1 464 ? -19.543 -10.699 -6.035 1.00 87.94 464 SER A O 1
ATOM 3712 N N . LYS A 1 465 ? -20.463 -11.123 -4.046 1.00 84.38 465 LYS A N 1
ATOM 3713 C CA . LYS A 1 465 ? -19.563 -12.263 -3.777 1.00 84.38 465 LYS A CA 1
ATOM 3714 C C . LYS A 1 465 ? -19.836 -13.441 -4.721 1.00 84.38 465 LYS A C 1
ATOM 3716 O O . LYS A 1 465 ? -18.902 -14.122 -5.140 1.00 84.38 465 LYS A O 1
ATOM 3721 N N . ASN A 1 466 ? -21.101 -13.665 -5.086 1.00 82.88 466 ASN A N 1
ATOM 3722 C CA . ASN A 1 466 ? -21.479 -14.694 -6.051 1.00 82.88 466 ASN A CA 1
ATOM 3723 C C . ASN A 1 466 ? -21.000 -14.331 -7.472 1.00 82.88 466 ASN A C 1
ATOM 3725 O O . ASN A 1 466 ? -20.652 -15.233 -8.230 1.00 82.88 466 ASN A O 1
ATOM 3729 N N . PHE A 1 467 ? -20.923 -13.039 -7.822 1.00 83.56 467 PHE A N 1
ATOM 3730 C CA . PHE A 1 467 ? -20.406 -12.541 -9.103 1.00 83.56 467 PHE A CA 1
ATOM 3731 C C . PHE A 1 467 ? -18.956 -12.969 -9.338 1.00 83.56 467 PHE A C 1
ATOM 3733 O O . PHE A 1 467 ? -18.663 -13.595 -10.353 1.00 83.56 467 PHE A O 1
ATOM 3740 N N . TYR A 1 468 ? -18.063 -12.727 -8.373 1.00 78.62 468 TYR A N 1
ATOM 3741 C CA . TYR A 1 468 ? -16.667 -13.171 -8.472 1.00 78.62 468 TYR A CA 1
ATOM 3742 C C . TYR A 1 468 ? -16.509 -14.701 -8.417 1.00 78.62 468 TYR A C 1
ATOM 3744 O O . TYR A 1 468 ? -15.571 -15.242 -8.995 1.00 78.62 468 TYR A O 1
ATOM 3752 N N . ALA A 1 469 ? -17.452 -15.421 -7.801 1.00 73.44 469 ALA A N 1
ATOM 3753 C CA . ALA A 1 469 ? -17.521 -16.883 -7.883 1.00 73.44 469 ALA A CA 1
ATOM 3754 C C . ALA A 1 469 ? -18.108 -17.404 -9.219 1.00 73.44 469 ALA A C 1
ATOM 3756 O O . ALA A 1 469 ? -18.022 -18.599 -9.510 1.00 73.44 469 ALA A O 1
ATOM 3757 N N . SER A 1 470 ? -18.706 -16.535 -10.043 1.00 70.88 470 SER A N 1
ATOM 3758 C CA . SER A 1 470 ? -19.346 -16.887 -11.312 1.00 70.88 470 SER A CA 1
ATOM 3759 C C . SER A 1 470 ? -18.364 -16.746 -12.473 1.00 70.88 470 SER A C 1
ATOM 3761 O O . SER A 1 470 ? -18.219 -15.685 -13.081 1.00 70.88 470 SER A O 1
ATOM 3763 N N . THR A 1 471 ? -17.733 -17.861 -12.852 1.00 59.19 471 THR A N 1
ATOM 3764 C CA . THR A 1 471 ? -16.887 -17.943 -14.060 1.00 59.19 471 THR A CA 1
ATOM 3765 C C . THR A 1 471 ? -17.607 -17.444 -15.316 1.00 59.19 471 THR A C 1
ATOM 3767 O O . THR A 1 471 ? -16.977 -16.873 -16.201 1.00 59.19 471 THR A O 1
ATOM 3770 N N . PHE A 1 472 ? -18.931 -17.605 -15.374 1.00 61.22 472 PHE A N 1
ATOM 3771 C CA . PHE A 1 472 ? -19.768 -17.117 -16.462 1.00 61.22 472 PHE A CA 1
ATOM 3772 C C . PHE A 1 472 ? -19.827 -15.583 -16.507 1.00 61.22 472 PHE A C 1
ATOM 3774 O O . PHE A 1 472 ? -19.506 -14.996 -17.538 1.00 61.22 472 PHE A O 1
ATOM 3781 N N . ALA A 1 473 ? -20.144 -14.931 -15.384 1.00 67.44 473 ALA A N 1
ATOM 3782 C CA . ALA A 1 473 ? -20.241 -13.472 -15.307 1.00 67.44 473 ALA A CA 1
ATOM 3783 C C . ALA A 1 473 ? -18.875 -12.789 -15.520 1.00 67.44 473 ALA A C 1
ATOM 3785 O O . ALA A 1 473 ? -18.778 -11.771 -16.206 1.00 67.44 473 ALA A O 1
ATOM 3786 N N . LEU A 1 474 ? -17.792 -13.407 -15.032 1.00 70.12 474 LEU A N 1
ATOM 3787 C CA . LEU A 1 474 ? -16.421 -12.970 -15.317 1.00 70.12 474 LEU A CA 1
ATOM 3788 C C . LEU A 1 474 ? -16.073 -13.055 -16.813 1.00 70.12 474 LEU A C 1
ATOM 3790 O O . LEU A 1 474 ? -15.433 -12.146 -17.345 1.00 70.12 474 LEU A O 1
ATOM 3794 N N . CYS A 1 475 ? -16.517 -14.101 -17.520 1.00 61.94 475 CYS A N 1
ATOM 3795 C CA . CYS A 1 475 ? -16.362 -14.183 -18.974 1.00 61.94 475 CYS A CA 1
ATOM 3796 C C . CYS A 1 475 ? -17.185 -13.118 -19.720 1.00 61.94 475 CYS A C 1
ATOM 3798 O O . CYS A 1 475 ? -16.691 -12.565 -20.703 1.00 61.94 475 CYS A O 1
ATOM 3800 N N . GLU A 1 476 ? -18.401 -12.799 -19.265 1.00 69.62 476 GLU A N 1
ATOM 3801 C CA . GLU A 1 476 ? -19.224 -11.733 -19.857 1.00 69.62 476 GLU A CA 1
ATOM 3802 C C . GLU A 1 476 ? -18.583 -10.348 -19.677 1.00 69.62 476 GLU A C 1
ATOM 3804 O O . GLU A 1 476 ? -18.455 -9.603 -20.650 1.00 69.62 476 GLU A O 1
ATOM 3809 N N . VAL A 1 477 ? -18.094 -10.028 -18.472 1.00 78.19 477 VAL A N 1
ATOM 3810 C CA . VAL A 1 477 ? -17.348 -8.785 -18.202 1.00 78.19 477 VAL A CA 1
ATOM 3811 C C . VAL A 1 477 ? -16.054 -8.706 -19.013 1.00 78.19 477 VAL A C 1
ATOM 3813 O O . VAL A 1 477 ? -15.767 -7.664 -19.603 1.00 78.19 477 VAL A O 1
ATOM 3816 N N . GLY A 1 478 ? -15.299 -9.804 -19.117 1.00 66.31 478 GLY A N 1
ATOM 3817 C CA . GLY A 1 478 ? -14.099 -9.864 -19.956 1.00 66.31 478 GLY A CA 1
ATOM 3818 C C . GLY A 1 478 ? -14.401 -9.610 -21.438 1.00 66.31 478 GLY A C 1
ATOM 3819 O O . GLY A 1 478 ? -13.664 -8.880 -22.106 1.00 66.31 478 GLY A O 1
ATOM 3820 N N . ALA A 1 479 ? -15.516 -10.146 -21.946 1.00 67.25 479 ALA A N 1
ATOM 3821 C CA . ALA A 1 479 ? -15.980 -9.897 -23.309 1.00 67.25 479 ALA A CA 1
ATOM 3822 C C . ALA A 1 479 ? -16.419 -8.436 -23.517 1.00 67.25 479 ALA A C 1
ATOM 3824 O O . ALA A 1 479 ? -16.022 -7.819 -24.506 1.00 67.25 479 ALA A O 1
ATOM 3825 N N . ALA A 1 480 ? -17.174 -7.855 -22.580 1.00 76.19 480 ALA A N 1
ATOM 3826 C CA . ALA A 1 480 ? -17.615 -6.461 -22.642 1.00 76.19 480 ALA A CA 1
ATOM 3827 C C . ALA A 1 480 ? -16.440 -5.468 -22.594 1.00 76.19 480 ALA A C 1
ATOM 3829 O O . ALA A 1 480 ? -16.405 -4.502 -23.363 1.00 76.19 480 ALA A O 1
ATOM 3830 N N . TRP A 1 481 ? -15.446 -5.735 -21.743 1.00 78.81 481 TRP A N 1
ATOM 3831 C CA . TRP A 1 481 ? -14.214 -4.951 -21.645 1.00 78.81 481 TRP A CA 1
ATOM 3832 C C . TRP A 1 481 ? -13.388 -5.047 -22.934 1.00 78.81 481 TRP A C 1
ATOM 3834 O O . TRP A 1 481 ? -13.012 -4.023 -23.508 1.00 78.81 481 TRP A O 1
ATOM 3844 N N . GLY A 1 482 ? -13.192 -6.261 -23.465 1.00 65.06 482 GLY A N 1
ATOM 3845 C CA . GLY A 1 482 ? -12.514 -6.481 -24.748 1.00 65.06 482 GLY A CA 1
ATOM 3846 C C . GLY A 1 482 ? -13.223 -5.809 -25.932 1.00 65.06 482 GLY A C 1
ATOM 3847 O O . GLY A 1 482 ? -12.568 -5.250 -26.813 1.00 65.06 482 GLY A O 1
ATOM 3848 N N . ALA A 1 483 ? -14.559 -5.782 -25.914 1.00 70.81 483 ALA A N 1
ATOM 3849 C CA . ALA A 1 483 ? -15.408 -5.077 -26.877 1.00 70.81 483 ALA A CA 1
ATOM 3850 C C . ALA A 1 483 ? -15.525 -3.555 -26.624 1.00 70.81 483 ALA A C 1
ATOM 3852 O O . ALA A 1 483 ? -16.280 -2.878 -27.326 1.00 70.81 483 ALA A O 1
ATOM 3853 N N . LYS A 1 484 ? -14.778 -3.004 -25.651 1.00 77.19 484 LYS A N 1
ATOM 3854 C CA . LYS A 1 484 ? -14.735 -1.576 -25.276 1.00 77.19 484 LYS A CA 1
ATOM 3855 C C . LYS A 1 484 ? -16.112 -0.973 -24.974 1.00 77.19 484 LYS A C 1
ATOM 3857 O O . LYS A 1 484 ? -16.433 0.134 -25.412 1.00 77.19 484 LYS A O 1
ATOM 3862 N N . LYS A 1 485 ? -16.940 -1.715 -24.241 1.00 80.44 485 LYS A N 1
ATOM 3863 C CA . LYS A 1 485 ? -18.282 -1.280 -23.843 1.00 80.44 485 LYS A CA 1
ATOM 3864 C C . LYS A 1 485 ? -18.240 -0.255 -22.715 1.00 80.44 485 LYS A C 1
ATOM 3866 O O . LYS A 1 485 ? -17.324 -0.243 -21.897 1.00 80.44 485 LYS A O 1
ATOM 3871 N N . THR A 1 486 ? -19.268 0.590 -22.653 1.00 83.00 486 THR A N 1
ATOM 3872 C CA . THR A 1 486 ? -19.536 1.421 -21.475 1.00 83.00 486 THR A CA 1
ATOM 3873 C C . THR A 1 486 ? -20.009 0.500 -20.353 1.00 83.00 486 THR A C 1
ATOM 3875 O O . THR A 1 486 ? -21.155 0.050 -20.373 1.00 83.00 486 THR A O 1
ATOM 3878 N N . ILE A 1 487 ? -19.108 0.179 -19.424 1.00 85.38 487 ILE A N 1
ATOM 3879 C CA . ILE A 1 487 ? -19.392 -0.673 -18.268 1.00 85.38 487 ILE A CA 1
ATOM 3880 C C . ILE A 1 487 ? -19.788 0.199 -17.067 1.00 85.38 487 ILE A C 1
ATOM 3882 O O . ILE A 1 487 ? -19.194 1.251 -16.838 1.00 85.38 487 ILE A O 1
ATOM 3886 N N . VAL A 1 488 ? -20.787 -0.244 -16.303 1.00 87.25 488 VAL A N 1
ATOM 3887 C CA . VAL A 1 488 ? -21.199 0.344 -15.020 1.00 87.25 488 VAL A CA 1
ATOM 3888 C C . VAL A 1 488 ? -21.164 -0.758 -13.953 1.00 87.25 488 VAL A C 1
ATOM 3890 O O . VAL A 1 488 ? -22.051 -1.618 -13.945 1.00 87.25 488 VAL A O 1
ATOM 3893 N N . PRO A 1 489 ? -20.149 -0.782 -13.071 1.00 89.44 489 PRO A N 1
ATOM 3894 C CA . PRO A 1 489 ? -20.128 -1.677 -11.919 1.00 89.44 489 PRO A CA 1
ATOM 3895 C C . PRO A 1 489 ? -21.125 -1.201 -10.859 1.00 89.44 489 PRO A C 1
ATOM 3897 O O . PRO A 1 489 ? -21.081 -0.046 -10.435 1.00 89.44 489 PRO A O 1
ATOM 3900 N N . VAL A 1 490 ? -21.999 -2.095 -10.408 1.00 91.06 490 VAL A N 1
ATOM 3901 C CA . VAL A 1 490 ? -22.969 -1.856 -9.336 1.00 91.06 490 VAL A CA 1
ATOM 3902 C C . VAL A 1 490 ? -22.638 -2.796 -8.176 1.00 91.06 490 VAL A C 1
ATOM 3904 O O . VAL A 1 490 ? -22.814 -4.007 -8.283 1.00 91.06 490 VAL A O 1
ATOM 3907 N N . MET A 1 491 ? -22.101 -2.256 -7.084 1.00 89.50 491 MET A N 1
ATOM 3908 C CA . MET A 1 491 ? -21.546 -3.029 -5.971 1.00 89.50 491 MET A CA 1
ATOM 3909 C C . MET A 1 491 ? -22.649 -3.521 -5.041 1.00 89.50 491 MET A C 1
ATOM 3911 O O . MET A 1 491 ? -23.406 -2.721 -4.485 1.00 89.50 491 MET A O 1
ATOM 3915 N N . VAL A 1 492 ? -22.718 -4.835 -4.845 1.00 88.00 492 VAL A N 1
ATOM 3916 C CA . VAL A 1 492 ? -23.650 -5.469 -3.912 1.00 88.00 492 VAL A CA 1
ATOM 3917 C C . VAL A 1 492 ? -22.973 -5.598 -2.540 1.00 88.00 492 VAL A C 1
ATOM 3919 O O . VAL A 1 492 ? -21.920 -6.240 -2.443 1.00 88.00 492 VAL A O 1
ATOM 3922 N N . PRO A 1 493 ? -23.544 -5.026 -1.461 1.00 78.75 493 PRO A N 1
ATOM 3923 C CA . PRO A 1 493 ? -22.983 -5.148 -0.118 1.00 78.75 493 PRO A CA 1
ATOM 3924 C C . PRO A 1 493 ? -22.747 -6.612 0.301 1.00 78.75 493 PRO A C 1
ATOM 3926 O O . PRO A 1 493 ? -23.522 -7.488 -0.076 1.00 78.75 493 PRO A O 1
ATOM 3929 N N . PRO A 1 494 ? -21.692 -6.909 1.085 1.00 72.38 494 PRO A N 1
ATOM 3930 C CA . PRO A 1 494 ? -20.780 -5.971 1.742 1.00 72.38 494 PRO A CA 1
ATOM 3931 C C . PRO A 1 494 ? -19.613 -5.484 0.860 1.00 72.38 494 PRO A C 1
ATOM 3933 O O . PRO A 1 494 ? -18.653 -4.937 1.397 1.00 72.38 494 PRO A O 1
ATOM 3936 N N . LEU A 1 495 ? -19.646 -5.695 -0.462 1.00 75.50 495 LEU A N 1
ATOM 3937 C CA . LEU A 1 495 ? -18.626 -5.155 -1.363 1.00 75.50 495 LEU A CA 1
ATOM 3938 C C . LEU A 1 495 ? -18.870 -3.659 -1.610 1.00 75.50 495 LEU A C 1
ATOM 3940 O O . LEU A 1 495 ? -19.998 -3.248 -1.878 1.00 75.50 495 LEU A O 1
ATOM 3944 N N . GLY A 1 496 ? -17.807 -2.858 -1.546 1.00 76.50 496 GLY A N 1
ATOM 3945 C CA . GLY A 1 496 ? -17.799 -1.443 -1.937 1.00 76.50 496 GLY A CA 1
ATOM 3946 C C . GLY A 1 496 ? -16.793 -1.174 -3.064 1.00 76.50 496 GLY A C 1
ATOM 3947 O O . GLY A 1 496 ? -16.139 -2.107 -3.528 1.00 76.50 496 GLY A O 1
ATOM 3948 N N . PRO A 1 497 ? -16.594 0.085 -3.500 1.00 72.75 497 PRO A N 1
ATOM 3949 C CA . PRO A 1 497 ? -15.733 0.409 -4.648 1.00 72.75 497 PRO A CA 1
ATOM 3950 C C . PRO A 1 497 ? -14.280 -0.097 -4.543 1.00 72.75 497 PRO A C 1
ATOM 3952 O O . PRO A 1 497 ? -13.656 -0.397 -5.554 1.00 72.75 497 PRO A O 1
ATOM 3955 N N . LYS A 1 498 ? -13.750 -0.265 -3.320 1.00 76.38 498 LYS A N 1
ATOM 3956 C CA . LYS A 1 498 ? -12.417 -0.851 -3.052 1.00 76.38 498 LYS A CA 1
ATOM 3957 C C . LYS A 1 498 ? -12.335 -2.372 -3.288 1.00 76.38 498 LYS A C 1
ATOM 3959 O O . LYS A 1 498 ? -11.260 -2.943 -3.147 1.00 76.38 498 LYS A O 1
ATOM 3964 N N . ASN A 1 499 ? -13.452 -3.022 -3.617 1.00 77.19 499 ASN A N 1
ATOM 3965 C CA . ASN A 1 499 ? -13.564 -4.445 -3.948 1.00 77.19 499 ASN A CA 1
ATOM 3966 C C . ASN A 1 499 ? -13.838 -4.666 -5.449 1.00 77.19 499 ASN A C 1
ATOM 3968 O O . ASN A 1 499 ? -14.452 -5.664 -5.830 1.00 77.19 499 ASN A O 1
ATOM 3972 N N . LEU A 1 500 ? -13.440 -3.717 -6.300 1.00 79.75 500 LEU A N 1
ATOM 3973 C CA . LEU A 1 500 ? -13.344 -3.931 -7.739 1.00 79.75 500 LEU A CA 1
ATOM 3974 C C . LEU A 1 500 ? -12.052 -4.689 -8.068 1.00 79.75 500 LEU A C 1
ATOM 3976 O O . LEU A 1 500 ? -10.961 -4.264 -7.697 1.00 79.75 500 LEU A O 1
ATOM 3980 N N . GLU A 1 501 ? -12.187 -5.810 -8.771 1.00 71.06 501 GLU A N 1
ATOM 3981 C CA . GLU A 1 501 ? -11.091 -6.717 -9.119 1.00 71.06 501 GLU A CA 1
ATOM 3982 C C . GLU A 1 501 ? -11.034 -6.970 -10.638 1.00 71.06 501 GLU A C 1
ATOM 3984 O O . GLU A 1 501 ? -11.950 -6.629 -11.396 1.00 71.06 501 GLU A O 1
ATOM 3989 N N . ALA A 1 502 ? -9.941 -7.590 -11.094 1.00 67.69 502 ALA A N 1
ATOM 3990 C CA . ALA A 1 502 ? -9.688 -7.910 -12.500 1.00 67.69 502 ALA A CA 1
ATOM 3991 C C . ALA A 1 502 ? -9.846 -6.678 -13.422 1.00 67.69 502 ALA A C 1
ATOM 3993 O O . ALA A 1 502 ? -9.304 -5.612 -13.141 1.00 67.69 502 ALA A O 1
ATOM 3994 N N . VAL A 1 503 ? -10.578 -6.793 -14.537 1.00 63.66 503 VAL A N 1
ATOM 3995 C CA . VAL A 1 503 ? -10.724 -5.710 -15.536 1.00 63.66 503 VAL A CA 1
ATOM 3996 C C . VAL A 1 503 ? -11.511 -4.483 -15.043 1.00 63.66 503 VAL A C 1
ATOM 3998 O O . VAL A 1 503 ? -11.620 -3.495 -15.774 1.00 63.66 503 VAL A O 1
ATOM 4001 N N . LEU A 1 504 ? -12.061 -4.538 -13.825 1.00 67.94 504 LEU A N 1
ATOM 4002 C CA . LEU A 1 504 ? -12.788 -3.440 -13.188 1.00 67.94 504 LEU A CA 1
ATOM 4003 C C . LEU A 1 504 ? -11.938 -2.675 -12.154 1.00 67.94 504 LEU A C 1
ATOM 4005 O O . LEU A 1 504 ? -12.403 -1.669 -11.632 1.00 67.94 504 LEU A O 1
ATOM 4009 N N . GLN A 1 505 ? -10.717 -3.129 -11.853 1.00 56.97 505 GLN A N 1
ATOM 4010 C CA . GLN A 1 505 ? -9.932 -2.663 -10.703 1.00 56.97 505 GLN A CA 1
ATOM 4011 C C . GLN A 1 505 ? -9.480 -1.191 -10.778 1.00 56.97 505 GLN A C 1
ATOM 4013 O O . GLN A 1 505 ? -9.444 -0.518 -9.750 1.00 56.97 505 GLN A O 1
ATOM 4018 N N . ASP A 1 506 ? -9.185 -0.673 -11.976 1.00 52.44 506 ASP A N 1
ATOM 4019 C CA . ASP A 1 506 ? -8.664 0.686 -12.176 1.00 52.44 506 ASP A CA 1
ATOM 4020 C C . ASP A 1 506 ? -9.655 1.603 -12.913 1.00 52.44 506 ASP A C 1
ATOM 4022 O O . ASP A 1 506 ? -10.168 1.269 -13.982 1.00 52.44 506 ASP A O 1
ATOM 4026 N N . GLY A 1 507 ? -9.865 2.813 -12.382 1.00 54.00 507 GLY A N 1
ATOM 4027 C CA . GLY A 1 507 ? -10.478 3.944 -13.098 1.00 54.00 507 GLY A CA 1
ATOM 4028 C C . GLY A 1 507 ? -12.006 3.948 -13.255 1.00 54.00 507 GLY A C 1
ATOM 4029 O O . GLY A 1 507 ? -12.545 4.919 -13.790 1.00 54.00 507 GLY A O 1
ATOM 4030 N N . TRP A 1 508 ? -12.725 2.923 -12.791 1.00 62.06 508 TRP A N 1
ATOM 4031 C CA . TRP A 1 508 ? -14.189 2.862 -12.890 1.00 62.06 508 TRP A CA 1
ATOM 4032 C C . TRP A 1 508 ? -14.892 3.545 -11.709 1.00 62.06 508 TRP A C 1
ATOM 4034 O O . TRP A 1 508 ? -14.571 3.300 -10.548 1.00 62.06 508 TRP A O 1
ATOM 4044 N N . GLN A 1 509 ? -15.917 4.354 -11.996 1.00 68.12 509 GLN A N 1
ATOM 4045 C CA . GLN A 1 509 ? -16.861 4.823 -10.977 1.00 68.12 509 GLN A CA 1
ATOM 4046 C C . GLN A 1 509 ? -17.908 3.732 -10.722 1.00 68.12 509 GLN A C 1
ATOM 4048 O O . GLN A 1 509 ? -18.736 3.447 -11.587 1.00 68.12 509 GLN A O 1
ATOM 4053 N N . ALA A 1 510 ? -17.843 3.111 -9.545 1.00 78.62 510 ALA A N 1
ATOM 4054 C CA . ALA A 1 510 ? -18.813 2.118 -9.099 1.00 78.62 510 ALA A CA 1
ATOM 4055 C C . ALA A 1 510 ? -20.060 2.777 -8.483 1.00 78.62 510 ALA A C 1
ATOM 4057 O O . ALA A 1 510 ? -19.989 3.896 -7.978 1.00 78.62 510 ALA A O 1
ATOM 4058 N N . VAL A 1 511 ? -21.180 2.053 -8.488 1.00 83.12 511 VAL A N 1
ATOM 4059 C CA . VAL A 1 511 ? -22.464 2.458 -7.893 1.00 83.12 511 VAL A CA 1
ATOM 4060 C C . VAL A 1 511 ? -22.839 1.472 -6.788 1.00 83.12 511 VAL A C 1
ATOM 4062 O O . VAL A 1 511 ? -23.092 0.307 -7.059 1.00 83.12 511 VAL A O 1
ATOM 4065 N N . GLU A 1 512 ? -22.894 1.888 -5.534 1.00 84.88 512 GLU A N 1
ATOM 4066 C CA . GLU A 1 512 ? -23.300 1.031 -4.416 1.00 84.88 512 GLU A CA 1
ATOM 4067 C C . GLU A 1 512 ? -24.817 0.768 -4.445 1.00 84.88 512 GLU A C 1
ATOM 4069 O O . GLU A 1 512 ? -25.622 1.697 -4.394 1.00 84.88 512 GLU A O 1
ATOM 4074 N N . LEU A 1 513 ? -25.231 -0.505 -4.488 1.00 84.38 513 LEU A N 1
ATOM 4075 C CA . LEU A 1 513 ? -26.625 -0.910 -4.736 1.00 84.38 513 LEU A CA 1
ATOM 4076 C C . LEU A 1 513 ? -27.625 -0.429 -3.665 1.00 84.38 513 LEU A C 1
ATOM 4078 O O . LEU A 1 513 ? -28.816 -0.319 -3.940 1.00 84.38 513 LEU A O 1
ATOM 4082 N N . LEU A 1 514 ? -27.169 -0.143 -2.441 1.00 80.56 514 LEU A N 1
ATOM 4083 C CA . LEU A 1 514 ? -28.018 0.400 -1.369 1.00 80.56 514 LEU A CA 1
ATOM 4084 C C . LEU A 1 514 ? -27.864 1.919 -1.167 1.00 80.56 514 LEU A C 1
ATOM 4086 O O . LEU A 1 514 ? -28.502 2.476 -0.270 1.00 80.56 514 LEU A O 1
ATOM 4090 N N . ASN A 1 515 ? -27.057 2.592 -1.994 1.00 76.69 515 ASN A N 1
ATOM 4091 C CA . ASN A 1 515 ? -26.853 4.036 -1.954 1.00 76.69 515 ASN A CA 1
ATOM 4092 C C . ASN A 1 515 ? -27.821 4.739 -2.926 1.00 76.69 515 ASN A C 1
ATOM 4094 O O . ASN A 1 515 ? -27.664 4.686 -4.148 1.00 76.69 515 ASN A O 1
ATOM 4098 N N . GLY A 1 516 ? -28.839 5.404 -2.370 1.00 68.81 516 GLY A N 1
ATOM 4099 C CA . GLY A 1 516 ? -29.887 6.071 -3.149 1.00 68.81 516 GLY A CA 1
ATOM 4100 C C . GLY A 1 516 ? -29.372 7.193 -4.057 1.00 68.81 516 GLY A C 1
ATOM 4101 O O . GLY A 1 516 ? -29.846 7.312 -5.186 1.00 68.81 516 GLY A O 1
ATOM 4102 N N . ASP A 1 517 ? -28.374 7.963 -3.610 1.00 65.00 517 ASP A N 1
ATOM 4103 C CA . ASP A 1 517 ? -27.779 9.055 -4.390 1.00 65.00 517 ASP A CA 1
ATOM 4104 C C . ASP A 1 517 ? -26.986 8.520 -5.585 1.00 65.00 517 ASP A C 1
ATOM 4106 O O . ASP A 1 517 ? -27.138 9.006 -6.708 1.00 65.00 517 ASP A O 1
ATOM 4110 N N . GLN A 1 518 ? -26.181 7.472 -5.379 1.00 76.12 518 GLN A N 1
ATOM 4111 C CA . GLN A 1 518 ? -25.426 6.842 -6.465 1.00 76.12 518 GLN A CA 1
ATOM 4112 C C . GLN A 1 518 ? -26.363 6.157 -7.475 1.00 76.12 518 GLN A C 1
ATOM 4114 O O . GLN A 1 518 ? -26.134 6.264 -8.681 1.00 76.12 518 GLN A O 1
ATOM 4119 N N . LEU A 1 519 ? -27.465 5.537 -7.029 1.00 78.81 519 LEU A N 1
ATOM 4120 C CA . LEU A 1 519 ? -28.506 5.018 -7.926 1.00 78.81 519 LEU A CA 1
ATOM 4121 C C . LEU A 1 519 ? -29.241 6.131 -8.695 1.00 78.81 519 LEU A C 1
ATOM 4123 O O . LEU A 1 519 ? -29.557 5.944 -9.870 1.00 78.81 519 LEU A O 1
ATOM 4127 N N . ALA A 1 520 ? -29.494 7.293 -8.085 1.00 70.88 520 ALA A N 1
ATOM 4128 C CA . ALA A 1 520 ? -30.093 8.442 -8.770 1.00 70.88 520 ALA A CA 1
ATOM 4129 C C . ALA A 1 520 ? -29.131 9.064 -9.804 1.00 70.88 520 ALA A C 1
ATOM 4131 O O . ALA A 1 520 ? -29.534 9.344 -10.937 1.00 70.88 520 ALA A O 1
ATOM 4132 N N . LEU A 1 521 ? -27.844 9.200 -9.466 1.00 69.75 521 LEU A N 1
ATOM 4133 C CA . LEU A 1 521 ? -26.783 9.635 -10.383 1.00 69.75 521 LEU A CA 1
ATOM 4134 C C . LEU A 1 521 ? -26.601 8.651 -11.550 1.00 69.75 521 LEU A C 1
ATOM 4136 O O . LEU A 1 521 ? -26.448 9.064 -12.707 1.00 69.75 521 LEU A O 1
ATOM 4140 N N . MET A 1 522 ? -26.678 7.347 -11.265 1.00 78.69 522 MET A N 1
ATOM 4141 C CA . MET A 1 522 ? -26.733 6.302 -12.280 1.00 78.69 522 MET A CA 1
ATOM 4142 C C . MET A 1 522 ? -27.954 6.520 -13.179 1.00 78.69 522 MET A C 1
ATOM 4144 O O . MET A 1 522 ? -27.775 6.689 -14.380 1.00 78.69 522 MET A O 1
ATOM 4148 N N . ALA A 1 523 ? -29.170 6.633 -12.637 1.00 74.12 523 ALA A N 1
ATOM 4149 C CA . ALA A 1 523 ? -30.391 6.851 -13.419 1.00 74.12 523 ALA A CA 1
ATOM 4150 C C . ALA A 1 523 ? -30.334 8.111 -14.308 1.00 74.12 523 ALA A C 1
ATOM 4152 O O . ALA A 1 523 ? -30.699 8.052 -15.485 1.00 74.12 523 ALA A O 1
ATOM 4153 N N . GLY A 1 524 ? -29.799 9.231 -13.810 1.00 68.69 524 GLY A N 1
ATOM 4154 C CA . GLY A 1 524 ? -29.547 10.442 -14.606 1.00 68.69 524 GLY A CA 1
ATOM 4155 C C . GLY A 1 524 ? -28.505 10.247 -15.720 1.00 68.69 524 GLY A C 1
ATOM 4156 O O . GLY A 1 524 ? -28.523 10.935 -16.743 1.00 68.69 524 GLY A O 1
ATOM 4157 N N . THR A 1 525 ? -27.606 9.276 -15.577 1.00 68.38 525 THR A N 1
ATOM 4158 C CA . THR A 1 525 ? -26.624 8.883 -16.601 1.00 68.38 525 THR A CA 1
ATOM 4159 C C . THR A 1 525 ? -27.226 7.910 -17.617 1.00 68.38 525 THR A C 1
ATOM 4161 O O . THR A 1 525 ? -27.093 8.131 -18.822 1.00 68.38 525 THR A O 1
ATOM 4164 N N . LEU A 1 526 ? -27.995 6.919 -17.156 1.00 71.19 526 LEU A N 1
ATOM 4165 C CA . LEU A 1 526 ? -28.768 5.995 -17.990 1.00 71.19 526 LEU A CA 1
ATOM 4166 C C . LEU A 1 526 ? -29.754 6.758 -18.888 1.00 71.19 526 LEU A C 1
ATOM 4168 O O . LEU A 1 526 ? -29.762 6.554 -20.100 1.00 71.19 526 LEU A O 1
ATOM 4172 N N . ARG A 1 527 ? -30.509 7.717 -18.331 1.00 70.25 527 ARG A N 1
ATOM 4173 C CA . ARG A 1 527 ? -31.431 8.592 -19.082 1.00 70.25 527 ARG A CA 1
ATOM 4174 C C . ARG A 1 527 ? -30.734 9.347 -20.217 1.00 70.25 527 ARG A C 1
ATOM 4176 O O . ARG A 1 527 ? -31.261 9.370 -21.327 1.00 70.25 527 ARG A O 1
ATOM 4183 N N . ARG A 1 528 ? -29.536 9.904 -19.986 1.00 67.00 528 ARG A N 1
ATOM 4184 C CA . ARG A 1 528 ? -28.735 10.596 -21.020 1.00 67.00 528 ARG A CA 1
ATOM 4185 C C . ARG A 1 528 ? -28.250 9.645 -22.120 1.00 67.00 528 ARG A C 1
ATOM 4187 O O . ARG A 1 528 ? -28.311 9.994 -23.296 1.00 67.00 528 ARG A O 1
ATOM 4194 N N . HIS A 1 529 ? -27.807 8.441 -21.755 1.00 67.00 529 HIS A N 1
ATOM 4195 C CA . HIS A 1 529 ? -27.295 7.441 -22.701 1.00 67.00 529 HIS A CA 1
ATOM 4196 C C . HIS A 1 529 ? -28.413 6.851 -23.576 1.00 67.00 529 HIS A C 1
ATOM 4198 O O . HIS A 1 529 ? -28.297 6.771 -24.803 1.00 67.00 529 HIS A O 1
ATOM 4204 N N . LEU A 1 530 ? -29.545 6.510 -22.957 1.00 66.31 530 LEU A N 1
ATOM 4205 C CA . LEU A 1 530 ? -30.719 5.917 -23.604 1.00 66.31 530 LEU A CA 1
ATOM 4206 C C . LEU A 1 530 ? -31.557 6.970 -24.352 1.00 66.31 530 LEU A C 1
ATOM 4208 O O . LEU A 1 530 ? -32.029 6.710 -25.458 1.00 66.31 530 LEU A O 1
ATOM 4212 N N . GLY A 1 531 ? -31.621 8.206 -23.855 1.00 59.38 531 GLY A N 1
ATOM 4213 C CA . GLY A 1 531 ? -32.375 9.311 -24.460 1.00 59.38 531 GLY A CA 1
ATOM 4214 C C . GLY A 1 531 ? -33.880 9.258 -24.175 1.00 59.38 531 GLY A C 1
ATOM 4215 O O . GLY A 1 531 ? -34.668 9.691 -25.013 1.00 59.38 531 GLY A O 1
ATOM 4216 N N . GLY A 1 532 ? -34.273 8.682 -23.035 1.00 58.44 532 GLY A N 1
ATOM 4217 C CA . GLY A 1 532 ? -35.668 8.522 -22.616 1.00 58.44 532 GLY A CA 1
ATOM 4218 C C . GLY A 1 532 ? -36.142 9.625 -21.664 1.00 58.44 532 GLY A C 1
ATOM 4219 O O . GLY A 1 532 ? -35.441 9.997 -20.723 1.00 58.44 532 GLY A O 1
ATOM 4220 N N . THR A 1 533 ? -37.363 10.116 -21.878 1.00 48.94 533 THR A N 1
ATOM 4221 C CA . THR A 1 533 ? -38.036 11.118 -21.033 1.00 48.94 533 THR A CA 1
ATOM 4222 C C . THR A 1 533 ? -38.885 10.442 -19.951 1.00 48.94 533 THR A C 1
ATOM 4224 O O . THR A 1 533 ? -40.114 10.506 -19.983 1.00 48.94 533 THR A O 1
ATOM 4227 N N . GLY A 1 534 ? -38.235 9.738 -19.021 1.00 51.19 534 GLY A N 1
ATOM 4228 C CA . GLY A 1 534 ? -38.920 9.043 -17.927 1.00 51.19 534 GLY A CA 1
ATOM 4229 C C . GLY A 1 534 ? -39.579 10.005 -16.931 1.00 51.19 534 GLY A C 1
ATOM 4230 O O . GLY A 1 534 ? -38.974 10.995 -16.516 1.00 51.19 534 GLY A O 1
ATOM 4231 N N . ASP A 1 535 ? -40.795 9.691 -16.496 1.00 51.97 535 ASP A N 1
ATOM 4232 C CA . ASP A 1 535 ? -41.524 10.444 -15.468 1.00 51.97 535 ASP A CA 1
ATOM 4233 C C . ASP A 1 535 ? -40.770 10.410 -14.121 1.00 51.97 535 ASP A C 1
ATOM 4235 O O . ASP A 1 535 ? -40.370 9.346 -13.642 1.00 51.97 535 ASP A O 1
ATOM 4239 N N . ILE A 1 536 ? -40.524 11.580 -13.526 1.00 47.81 536 ILE A N 1
ATOM 4240 C CA . ILE A 1 536 ? -39.781 11.729 -12.262 1.00 47.81 536 ILE A CA 1
ATOM 4241 C C . ILE A 1 536 ? -40.595 11.153 -11.096 1.00 47.81 536 ILE A C 1
ATOM 4243 O O . ILE A 1 536 ? -40.038 10.459 -10.243 1.00 47.81 536 ILE A O 1
ATOM 4247 N N . GLY A 1 537 ? -41.921 11.338 -11.114 1.00 51.66 537 GLY A N 1
ATOM 4248 C CA . GLY A 1 537 ? -42.823 10.876 -10.055 1.00 51.66 537 GLY A CA 1
ATOM 4249 C C . GLY A 1 537 ? -42.901 9.351 -9.919 1.00 51.66 537 GLY A C 1
ATOM 4250 O O . GLY A 1 537 ? -43.404 8.850 -8.916 1.00 51.66 537 GLY A O 1
ATOM 4251 N N . ARG A 1 538 ? -42.377 8.598 -10.897 1.00 62.72 538 ARG A N 1
ATOM 4252 C CA . ARG A 1 538 ? -42.292 7.127 -10.859 1.00 62.72 538 ARG A CA 1
ATOM 4253 C C . ARG A 1 538 ? -40.970 6.608 -10.303 1.00 62.72 538 ARG A C 1
ATOM 4255 O O . ARG A 1 538 ? -40.958 5.532 -9.712 1.00 62.72 538 ARG A O 1
ATOM 4262 N N . TRP A 1 539 ? -39.880 7.365 -10.442 1.00 74.94 539 TRP A N 1
ATOM 4263 C CA . TRP A 1 539 ? -38.557 6.929 -9.988 1.00 74.94 539 TRP A CA 1
ATOM 4264 C C . TRP A 1 539 ? -38.511 6.758 -8.468 1.00 74.94 539 TRP A C 1
ATOM 4266 O O . TRP A 1 539 ? -38.173 5.681 -7.986 1.00 74.94 539 TRP A O 1
ATOM 4276 N N . VAL A 1 540 ? -38.908 7.780 -7.701 1.00 69.00 540 VAL A N 1
ATOM 4277 C CA . VAL A 1 540 ? -38.778 7.769 -6.231 1.00 69.00 540 VAL A CA 1
ATOM 4278 C C . VAL A 1 540 ? -39.605 6.653 -5.557 1.00 69.00 540 VAL A C 1
ATOM 4280 O O . VAL A 1 540 ? -39.044 5.949 -4.713 1.00 69.00 540 VAL A O 1
ATOM 4283 N N . PRO A 1 541 ? -40.884 6.395 -5.915 1.00 72.44 541 PRO A N 1
ATOM 4284 C CA . PRO A 1 541 ? -41.633 5.264 -5.359 1.00 72.44 541 PRO A CA 1
ATOM 4285 C C . PRO A 1 541 ? -41.016 3.898 -5.686 1.00 72.44 541 PRO A C 1
ATOM 4287 O O . PRO A 1 541 ? -40.953 3.035 -4.811 1.00 72.44 541 PRO A O 1
ATOM 4290 N N . GLN A 1 542 ? -40.525 3.702 -6.915 1.00 78.50 542 GLN A N 1
ATOM 4291 C CA . GLN A 1 542 ? -39.935 2.424 -7.325 1.00 78.50 542 GLN A CA 1
ATOM 4292 C C . GLN A 1 542 ? -38.530 2.227 -6.742 1.00 78.50 542 GLN A C 1
ATOM 4294 O O . GLN A 1 542 ? -38.194 1.114 -6.354 1.00 78.50 542 GLN A O 1
ATOM 4299 N N . LEU A 1 543 ? -37.745 3.295 -6.564 1.00 80.50 543 LEU A N 1
ATOM 4300 C CA . LEU A 1 543 ? -36.474 3.260 -5.835 1.00 80.50 543 LEU A CA 1
ATOM 4301 C C . LEU A 1 543 ? -36.691 2.902 -4.357 1.00 80.50 543 LEU A C 1
ATOM 4303 O O . LEU A 1 543 ? -35.963 2.075 -3.816 1.00 80.50 543 LEU A O 1
ATOM 4307 N N . ARG A 1 544 ? -37.730 3.452 -3.711 1.00 76.19 544 ARG A N 1
ATOM 4308 C CA . ARG A 1 544 ? -38.120 3.082 -2.337 1.00 76.19 544 ARG A CA 1
ATOM 4309 C C . ARG A 1 544 ? -38.566 1.614 -2.241 1.00 76.19 544 ARG A C 1
ATOM 4311 O O . ARG A 1 544 ? -38.135 0.919 -1.322 1.00 76.19 544 ARG A O 1
ATOM 4318 N N . LYS A 1 545 ? -39.367 1.124 -3.199 1.00 83.62 545 LYS A N 1
ATOM 4319 C CA . LYS A 1 545 ? -39.746 -0.299 -3.328 1.00 83.62 545 LYS A CA 1
ATOM 4320 C C . LYS A 1 545 ? -38.505 -1.186 -3.488 1.00 83.62 545 LYS A C 1
ATOM 4322 O O . LYS A 1 545 ? -38.327 -2.115 -2.707 1.00 83.62 545 LYS A O 1
ATOM 4327 N N . PHE A 1 546 ? -37.631 -0.860 -4.440 1.00 88.50 546 PHE A N 1
ATOM 4328 C CA . PHE A 1 546 ? -36.393 -1.590 -4.707 1.00 88.50 546 PHE A CA 1
ATOM 4329 C C . PHE A 1 546 ? -35.481 -1.649 -3.482 1.00 88.50 546 PHE A C 1
ATOM 4331 O O . PHE A 1 546 ? -35.105 -2.738 -3.066 1.00 88.50 546 PHE A O 1
ATOM 4338 N N . LEU A 1 547 ? -35.160 -0.506 -2.865 1.00 84.06 547 LEU A N 1
ATOM 4339 C CA . LEU A 1 547 ? -34.270 -0.457 -1.701 1.00 84.06 547 LEU A CA 1
ATOM 4340 C C . LEU A 1 547 ? -34.828 -1.250 -0.514 1.00 84.06 547 LEU A C 1
ATOM 4342 O O . LEU A 1 547 ? -34.046 -1.806 0.253 1.00 84.06 547 LEU A O 1
ATOM 4346 N N . LYS A 1 548 ? -36.157 -1.345 -0.368 1.00 83.62 548 LYS A N 1
ATOM 4347 C CA . LYS A 1 548 ? -36.779 -2.258 0.596 1.00 83.62 548 LYS A CA 1
ATOM 4348 C C . LYS A 1 548 ? -36.532 -3.723 0.206 1.00 83.62 548 LYS A C 1
ATOM 4350 O O . LYS A 1 548 ? -35.921 -4.448 0.985 1.00 83.62 548 LYS A O 1
ATOM 4355 N N . THR A 1 549 ? -36.946 -4.142 -0.991 1.00 83.56 549 THR A N 1
ATOM 4356 C CA . THR A 1 549 ? -36.823 -5.540 -1.448 1.00 83.56 549 THR A CA 1
ATOM 4357 C C . THR A 1 549 ? -35.368 -6.021 -1.476 1.00 83.56 549 THR A C 1
ATOM 4359 O O . THR A 1 549 ? -35.078 -7.120 -1.019 1.00 83.56 549 THR A O 1
ATOM 4362 N N . ALA A 1 550 ? -34.429 -5.184 -1.921 1.00 85.56 550 ALA A N 1
ATOM 4363 C CA . ALA A 1 550 ? -33.001 -5.488 -1.928 1.00 85.56 550 ALA A CA 1
ATOM 4364 C C . ALA A 1 550 ? -32.446 -5.731 -0.514 1.00 85.56 550 ALA A C 1
ATOM 4366 O O . ALA A 1 550 ? -31.646 -6.643 -0.321 1.00 85.56 550 ALA A O 1
ATOM 4367 N N . ARG A 1 551 ? -32.892 -4.961 0.489 1.00 82.38 551 ARG A N 1
ATOM 4368 C CA . ARG A 1 551 ? -32.524 -5.181 1.900 1.00 82.38 551 ARG A CA 1
ATOM 4369 C C . ARG A 1 551 ? -33.138 -6.467 2.457 1.00 82.38 551 ARG A C 1
ATOM 4371 O O . ARG A 1 551 ? -32.467 -7.165 3.207 1.00 82.38 551 ARG A O 1
ATOM 4378 N N . GLU A 1 552 ? -34.372 -6.796 2.077 1.00 82.06 552 GLU A N 1
ATOM 4379 C CA . GLU A 1 552 ? -35.048 -8.035 2.490 1.00 82.06 552 GLU A CA 1
ATOM 4380 C C . GLU A 1 552 ? -34.357 -9.284 1.906 1.00 82.06 552 GLU A C 1
ATOM 4382 O O . GLU A 1 552 ? -34.098 -10.230 2.648 1.00 82.06 552 GLU A O 1
ATOM 4387 N N . VAL A 1 553 ? -33.969 -9.262 0.624 1.00 82.25 553 VAL A N 1
ATOM 4388 C CA . VAL A 1 553 ? -33.205 -10.346 -0.030 1.00 82.25 553 VAL A CA 1
ATOM 4389 C C . VAL A 1 553 ? -31.806 -10.498 0.584 1.00 82.25 553 VAL A C 1
ATOM 4391 O O . VAL A 1 553 ? -31.425 -11.596 0.986 1.00 82.25 553 VAL A O 1
ATOM 4394 N N . LEU A 1 554 ? -31.053 -9.399 0.730 1.00 81.31 554 LEU A N 1
ATOM 4395 C CA . LEU A 1 554 ? -29.690 -9.428 1.285 1.00 81.31 554 LEU A CA 1
ATOM 4396 C C . LEU A 1 554 ? -29.641 -9.804 2.778 1.00 81.31 554 LEU A C 1
ATOM 4398 O O . LEU A 1 554 ? -28.606 -10.268 3.254 1.00 81.31 554 LEU A O 1
ATOM 4402 N N . ALA A 1 555 ? -30.737 -9.630 3.523 1.00 73.94 555 ALA A N 1
ATOM 4403 C CA . ALA A 1 555 ? -30.853 -10.141 4.888 1.00 73.94 555 ALA A CA 1
ATOM 4404 C C . ALA A 1 555 ? -31.036 -11.671 4.915 1.00 73.94 555 ALA A C 1
ATOM 4406 O O . ALA A 1 555 ? -30.414 -12.346 5.733 1.00 73.94 555 ALA A O 1
ATOM 4407 N N . GLN A 1 556 ? -31.838 -12.227 4.001 1.00 63.78 556 GLN A N 1
ATOM 4408 C CA . GLN A 1 556 ? -32.141 -13.664 3.959 1.00 63.78 556 GLN A CA 1
ATOM 4409 C C . GLN A 1 556 ? -30.933 -14.522 3.550 1.00 63.78 556 GLN A C 1
ATOM 4411 O O . GLN A 1 556 ? -30.762 -15.616 4.087 1.00 63.78 556 GLN A O 1
ATOM 4416 N N . GLU A 1 557 ? -30.036 -14.021 2.689 1.00 57.03 557 GLU A N 1
ATOM 4417 C CA . GLU A 1 557 ? -28.763 -14.707 2.389 1.00 57.03 557 GLU A CA 1
ATOM 4418 C C . GLU A 1 557 ? -27.846 -14.867 3.623 1.00 57.03 557 GLU A C 1
ATOM 4420 O O . GLU A 1 557 ? -26.942 -15.706 3.616 1.00 57.03 557 GLU A O 1
ATOM 4425 N N . HIS A 1 558 ? -28.063 -14.088 4.690 1.00 49.50 558 HIS A N 1
ATOM 4426 C CA . HIS A 1 558 ? -27.184 -14.039 5.859 1.00 49.50 558 HIS A CA 1
ATOM 4427 C C . HIS A 1 558 ? -27.583 -14.961 7.031 1.00 49.50 558 HIS A C 1
ATOM 4429 O O . HIS A 1 558 ? -26.776 -15.116 7.948 1.00 49.50 558 HIS A O 1
ATOM 4435 N N . GLU A 1 559 ? -28.756 -15.608 7.003 1.00 29.91 559 GLU A N 1
ATOM 4436 C CA . GLU A 1 559 ? -29.229 -16.509 8.082 1.00 29.91 559 GLU A CA 1
ATOM 4437 C C . GLU A 1 559 ? -29.002 -18.015 7.809 1.00 29.91 559 GLU A C 1
ATOM 4439 O O . GLU A 1 559 ? -29.389 -18.870 8.608 1.00 29.91 559 GLU A O 1
ATOM 4444 N N . GLY A 1 560 ? -28.339 -18.374 6.703 1.00 26.94 560 GLY A N 1
ATOM 4445 C CA . GLY A 1 560 ? -28.004 -19.768 6.383 1.00 26.94 560 GLY A CA 1
ATOM 4446 C C . GLY A 1 560 ? -26.966 -20.379 7.350 1.00 26.94 560 GLY A C 1
ATOM 4447 O O . GLY A 1 560 ? -25.886 -19.807 7.515 1.00 26.94 560 GLY A O 1
ATOM 4448 N N . PRO A 1 561 ? -27.223 -21.549 7.974 1.00 29.94 561 PRO A N 1
ATOM 4449 C CA . PRO A 1 561 ? -26.305 -22.140 8.949 1.00 29.94 561 PRO A CA 1
ATOM 4450 C C . PRO A 1 561 ? -25.023 -22.699 8.309 1.00 29.94 561 PRO A C 1
ATOM 4452 O O . PRO A 1 561 ? -25.052 -23.334 7.253 1.00 29.94 561 PRO A O 1
ATOM 4455 N N . LEU A 1 562 ? -23.891 -22.527 9.000 1.00 31.48 562 LEU A N 1
ATOM 4456 C CA . LEU A 1 562 ? -22.576 -23.045 8.600 1.00 31.48 562 LEU A CA 1
ATOM 4457 C C . LEU A 1 562 ? -22.512 -24.583 8.695 1.00 31.48 562 LEU A C 1
ATOM 4459 O O . LEU A 1 562 ? -22.161 -25.148 9.731 1.00 31.48 562 LEU A O 1
ATOM 4463 N N . GLY A 1 563 ? -22.836 -25.264 7.595 1.00 25.41 563 GLY A N 1
ATOM 4464 C CA . GLY A 1 563 ? -22.695 -26.715 7.450 1.00 25.41 563 GLY A CA 1
ATOM 4465 C C . GLY A 1 563 ? -21.290 -27.135 7.002 1.00 25.41 563 GLY A C 1
ATOM 4466 O O . GLY A 1 563 ? -20.864 -26.812 5.896 1.00 25.41 563 GLY A O 1
ATOM 4467 N N . HIS A 1 564 ? -20.581 -27.895 7.841 1.00 26.77 564 HIS A N 1
ATOM 4468 C CA . HIS A 1 564 ? -19.348 -28.595 7.454 1.00 26.77 564 HIS A CA 1
ATOM 4469 C C . HIS A 1 564 ? -19.626 -29.823 6.562 1.00 26.77 564 HIS A C 1
ATOM 4471 O O . HIS A 1 564 ? -20.742 -30.333 6.515 1.00 26.77 564 HIS A O 1
ATOM 4477 N N . THR A 1 565 ? -18.542 -30.373 5.991 1.00 22.50 565 THR A N 1
ATOM 4478 C CA . THR A 1 565 ? -18.438 -31.617 5.188 1.00 22.50 565 THR A CA 1
ATOM 4479 C C . THR A 1 565 ? -18.907 -31.510 3.729 1.00 22.50 565 THR A C 1
ATOM 4481 O O . THR A 1 565 ? -19.860 -30.807 3.429 1.00 22.50 565 THR A O 1
ATOM 4484 N N . SER A 1 566 ? -18.290 -32.191 2.758 1.00 23.81 566 SER A N 1
ATOM 4485 C CA . SER A 1 566 ? -16.928 -32.756 2.649 1.00 23.81 566 SER A CA 1
ATOM 4486 C C . SER A 1 566 ? -16.664 -33.121 1.176 1.00 23.81 566 SER A C 1
ATOM 4488 O O . SER A 1 566 ? -17.556 -33.069 0.332 1.00 23.81 566 SER A O 1
ATOM 4490 N N . THR A 1 567 ? -15.424 -33.490 0.853 1.00 24.84 567 THR A N 1
ATOM 4491 C CA . THR A 1 567 ? -15.016 -34.072 -0.436 1.00 24.84 567 THR A CA 1
ATOM 4492 C C . THR A 1 567 ? -15.961 -35.155 -0.967 1.00 24.84 567 THR A C 1
ATOM 4494 O O . THR A 1 567 ? -16.203 -36.127 -0.259 1.00 24.84 567 THR A O 1
ATOM 4497 N N . HIS A 1 568 ? -16.304 -35.104 -2.258 1.00 25.50 568 HIS A N 1
ATOM 4498 C CA . HIS A 1 568 ? -16.163 -36.260 -3.158 1.00 25.50 568 HIS A CA 1
ATOM 4499 C C . HIS A 1 568 ? -16.133 -35.824 -4.633 1.00 25.50 568 HIS A C 1
ATOM 4501 O O . HIS A 1 568 ? -16.642 -34.766 -4.993 1.00 25.50 568 HIS A O 1
ATOM 4507 N N . ALA A 1 569 ? -15.505 -36.640 -5.482 1.00 23.39 569 ALA A N 1
ATOM 4508 C CA . ALA A 1 569 ? -15.358 -36.399 -6.917 1.00 23.39 569 ALA A CA 1
ATOM 4509 C C . ALA A 1 569 ? -16.022 -37.508 -7.752 1.00 23.39 569 ALA A C 1
ATOM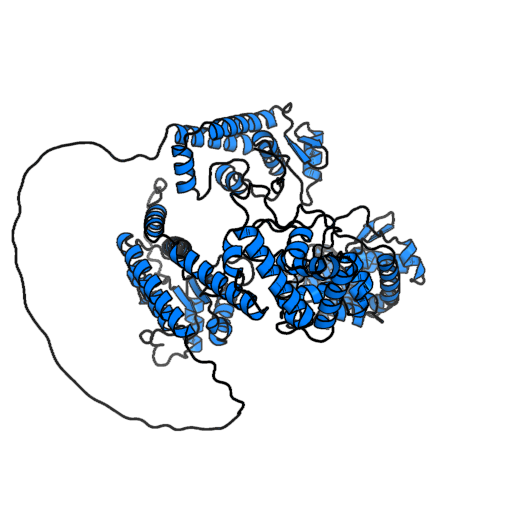 4511 O O . ALA A 1 569 ? -16.097 -38.650 -7.305 1.00 23.39 569 ALA A O 1
ATOM 4512 N N . SER A 1 570 ? -16.388 -37.155 -8.989 1.00 26.30 570 SER A N 1
ATOM 4513 C CA . SER A 1 570 ? -16.594 -38.040 -10.152 1.00 26.30 570 SER A CA 1
ATOM 4514 C C . SER A 1 570 ? -17.610 -39.191 -10.048 1.00 26.30 570 SER A C 1
ATOM 4516 O O . SER A 1 570 ? -17.286 -40.240 -9.501 1.00 26.30 570 SER A O 1
ATOM 4518 N N . ARG A 1 571 ? -18.757 -39.047 -10.743 1.00 23.59 571 ARG A N 1
ATOM 4519 C CA . ARG A 1 571 ? -19.449 -40.062 -11.590 1.00 23.59 571 ARG A CA 1
ATOM 4520 C C . ARG A 1 571 ? -20.723 -39.444 -12.205 1.00 23.59 571 ARG A C 1
ATOM 4522 O O . ARG A 1 571 ? -21.430 -38.730 -11.513 1.00 23.59 571 ARG A O 1
ATOM 4529 N N . GLU A 1 572 ? -20.885 -39.382 -13.530 1.00 23.59 572 GLU A N 1
ATOM 4530 C CA . GLU A 1 572 ? -21.276 -40.404 -14.538 1.00 23.59 572 GLU A CA 1
ATOM 4531 C C . GLU A 1 572 ? -22.783 -40.366 -14.908 1.00 23.59 572 GLU A C 1
ATOM 4533 O O . GLU A 1 572 ? -23.650 -40.619 -14.086 1.00 23.59 572 GLU A O 1
ATOM 4538 N N . ALA A 1 573 ? -23.039 -40.062 -16.188 1.00 23.16 573 ALA A N 1
ATOM 4539 C CA . ALA A 1 573 ? -24.149 -40.487 -17.058 1.00 23.16 573 ALA A CA 1
ATOM 4540 C C . ALA A 1 573 ? -25.614 -40.599 -16.542 1.00 23.16 573 ALA A C 1
ATOM 4542 O O . ALA A 1 573 ? -26.043 -41.656 -16.098 1.00 23.16 573 ALA A O 1
ATOM 4543 N N . GLY A 1 574 ? -26.425 -39.593 -16.908 1.00 23.78 574 GLY A N 1
ATOM 4544 C CA . GLY A 1 574 ? -27.607 -39.779 -17.775 1.00 23.78 574 GLY A CA 1
ATOM 4545 C C . GLY A 1 574 ? -28.968 -40.173 -17.172 1.00 23.78 574 GLY A C 1
ATOM 4546 O O . GLY A 1 574 ? -29.081 -41.161 -16.460 1.00 23.78 574 GLY A O 1
ATOM 4547 N N . GLN A 1 575 ? -30.027 -39.481 -17.623 1.00 26.39 575 GLN A N 1
ATOM 4548 C CA . GLN A 1 575 ? -31.231 -40.105 -18.206 1.00 26.39 575 GLN A CA 1
ATOM 4549 C C . GLN A 1 575 ? -32.146 -39.073 -18.898 1.00 26.39 575 GLN A C 1
ATOM 4551 O O . GLN A 1 575 ? -32.378 -37.985 -18.379 1.00 26.39 575 GLN A O 1
ATOM 4556 N N . ASP A 1 576 ? -32.677 -39.448 -20.064 1.00 23.69 576 ASP A N 1
ATOM 4557 C CA . ASP A 1 576 ? -33.878 -38.859 -20.673 1.00 23.69 576 ASP A CA 1
ATOM 4558 C C . ASP A 1 576 ? -35.132 -39.474 -20.031 1.00 23.69 576 ASP A C 1
ATOM 4560 O O . ASP A 1 576 ? -35.157 -40.691 -19.852 1.00 23.69 576 ASP A O 1
ATOM 4564 N N . SER A 1 577 ? -36.202 -38.688 -19.831 1.00 25.25 577 SER A N 1
ATOM 4565 C CA . SER A 1 577 ? -37.540 -39.038 -20.360 1.00 25.25 577 SER A CA 1
ATOM 4566 C C . SER A 1 577 ? -38.628 -37.987 -20.065 1.00 25.25 577 SER A C 1
ATOM 4568 O O . SER A 1 577 ? -39.026 -37.782 -18.922 1.00 25.25 577 SER A O 1
ATOM 4570 N N . SER A 1 578 ? -39.160 -37.413 -21.147 1.00 26.09 578 SER A N 1
ATOM 4571 C CA . SER A 1 578 ? -40.520 -36.875 -21.377 1.00 26.09 578 SER A CA 1
ATOM 4572 C C . SER A 1 578 ? -41.652 -37.141 -20.358 1.00 26.09 578 SER A C 1
ATOM 4574 O O . SER A 1 578 ? -41.811 -38.284 -19.925 1.00 26.09 578 SER A O 1
ATOM 4576 N N . ARG A 1 579 ? -42.564 -36.159 -20.191 1.00 25.47 579 ARG A N 1
ATOM 4577 C CA . ARG A 1 579 ? -44.009 -36.148 -20.598 1.00 25.47 579 ARG A CA 1
ATOM 4578 C C . ARG A 1 579 ? -44.739 -34.929 -19.975 1.00 25.47 579 ARG A C 1
ATOM 4580 O O . ARG A 1 579 ? -44.385 -34.519 -18.879 1.00 25.47 579 ARG A O 1
ATOM 4587 N N . ASP A 1 580 ? -45.489 -34.136 -20.751 1.00 23.78 580 ASP A N 1
ATOM 4588 C CA . ASP A 1 580 ? -46.959 -34.162 -21.000 1.00 23.78 580 ASP A CA 1
ATOM 4589 C C . ASP A 1 580 ? -47.844 -33.928 -19.743 1.00 23.78 580 ASP A C 1
ATOM 4591 O O . ASP A 1 580 ? -47.568 -34.522 -18.709 1.00 23.78 580 ASP A O 1
ATOM 4595 N N . ALA A 1 581 ? -48.979 -33.199 -19.735 1.00 24.72 581 ALA A N 1
ATOM 4596 C CA . ALA A 1 581 ? -49.576 -32.175 -20.625 1.00 24.72 581 ALA A CA 1
ATOM 4597 C C . ALA A 1 581 ? -50.894 -31.611 -19.994 1.00 24.72 581 ALA A C 1
ATOM 4599 O O . ALA A 1 581 ? -51.445 -32.224 -19.083 1.00 24.72 581 ALA A O 1
ATOM 4600 N N . SER A 1 582 ? -51.483 -30.557 -20.594 1.00 24.86 582 SER A N 1
ATOM 4601 C CA . SER A 1 582 ? -52.914 -30.126 -20.509 1.00 24.86 582 SER A CA 1
ATOM 4602 C C . SER A 1 582 ? -53.453 -29.400 -19.244 1.00 24.86 582 SER A C 1
ATOM 4604 O O . SER A 1 582 ? -52.850 -29.452 -18.179 1.00 24.86 582 SER A O 1
ATOM 4606 N N . GLY A 1 583 ? -54.601 -28.702 -19.404 1.00 25.59 583 GLY A N 1
ATOM 4607 C CA . GLY A 1 583 ? -55.244 -27.779 -18.432 1.00 25.59 583 GLY A CA 1
ATOM 4608 C C . GLY A 1 583 ? -55.002 -26.297 -18.792 1.00 25.59 583 GLY A C 1
ATOM 4609 O O . GLY A 1 583 ? -53.884 -25.836 -18.606 1.00 25.59 583 GLY A O 1
ATOM 4610 N N . GLN A 1 584 ? -55.891 -25.487 -19.400 1.00 24.34 584 GLN A N 1
ATOM 4611 C CA . GLN A 1 584 ? -57.366 -25.337 -19.331 1.00 24.34 584 GLN A CA 1
ATOM 4612 C C . GLN A 1 584 ? -57.896 -25.024 -17.919 1.00 24.34 584 GLN A C 1
ATOM 4614 O O . GLN A 1 584 ? -57.502 -25.696 -16.975 1.00 24.34 584 GLN A O 1
ATOM 4619 N N . ASP A 1 585 ? -58.830 -24.089 -17.697 1.00 23.84 585 ASP A N 1
ATOM 4620 C CA . ASP A 1 585 ? -59.417 -23.001 -18.521 1.00 23.84 585 ASP A CA 1
ATOM 4621 C C . ASP A 1 585 ? -60.231 -22.085 -17.568 1.00 23.84 585 ASP A C 1
ATOM 4623 O O . ASP A 1 585 ? -60.778 -22.622 -16.604 1.00 23.84 585 ASP A O 1
ATOM 4627 N N . SER A 1 586 ? -60.366 -20.764 -17.795 1.00 25.16 586 SER A N 1
ATOM 4628 C CA . SER A 1 586 ? -61.550 -19.958 -17.360 1.00 25.16 586 SER A CA 1
ATOM 4629 C C . SER A 1 586 ? -61.425 -18.427 -17.478 1.00 25.16 586 SER A C 1
ATOM 4631 O O . SER A 1 586 ? -60.506 -17.770 -17.000 1.00 25.16 586 SER A O 1
ATOM 4633 N N . LEU A 1 587 ? -62.477 -17.871 -18.072 1.00 22.55 587 LEU A N 1
ATOM 4634 C CA . LEU A 1 587 ? -62.819 -16.467 -18.288 1.00 22.55 587 LEU A CA 1
ATOM 4635 C C . LEU A 1 587 ? -63.281 -15.733 -17.000 1.00 22.55 587 LEU A C 1
ATOM 4637 O O . LEU A 1 587 ? -64.012 -16.319 -16.211 1.00 22.55 587 LEU A O 1
ATOM 4641 N N . SER A 1 588 ? -62.880 -14.456 -16.846 1.00 21.73 588 SER A N 1
ATOM 4642 C CA . SER A 1 588 ? -63.692 -13.194 -16.890 1.00 21.73 588 SER A CA 1
ATOM 4643 C C . SER A 1 588 ? -65.159 -13.138 -16.343 1.00 21.73 588 SER A C 1
ATOM 4645 O O . SER A 1 588 ? -65.757 -14.191 -16.160 1.00 21.73 588 SER A O 1
ATOM 4647 N N . PRO A 1 589 ? -65.869 -11.966 -16.258 1.00 41.41 589 PRO A N 1
ATOM 4648 C CA . PRO A 1 589 ? -65.502 -10.516 -16.282 1.00 41.41 589 PRO A CA 1
ATOM 4649 C C . PRO A 1 589 ? -66.301 -9.621 -15.246 1.00 41.41 589 PRO A C 1
ATOM 4651 O O . PRO A 1 589 ? -66.954 -10.147 -14.355 1.00 41.41 589 PRO A O 1
ATOM 4654 N N . GLU A 1 590 ? -66.344 -8.279 -15.457 1.00 25.41 590 GLU A N 1
ATOM 4655 C CA . GLU A 1 590 ? -67.405 -7.294 -15.032 1.00 25.41 590 GLU A CA 1
ATOM 4656 C C . GLU A 1 590 ? -67.414 -6.780 -13.557 1.00 25.41 590 GLU A C 1
ATOM 4658 O O . GLU A 1 590 ? -66.870 -7.448 -12.691 1.00 25.41 590 GLU A O 1
ATOM 4663 N N . ARG A 1 591 ? -67.967 -5.612 -13.127 1.00 25.36 591 ARG A N 1
ATOM 4664 C CA . ARG A 1 591 ? -68.596 -4.355 -13.679 1.00 25.36 591 ARG A CA 1
ATOM 4665 C C . ARG A 1 591 ? -68.656 -3.284 -12.526 1.00 25.36 591 ARG A C 1
ATOM 4667 O O . ARG A 1 591 ? -68.496 -3.679 -11.381 1.00 25.36 591 ARG A O 1
ATOM 4674 N N . ALA A 1 592 ? -69.030 -1.990 -12.650 1.00 24.62 592 ALA A N 1
ATOM 4675 C CA . ALA A 1 592 ? -68.748 -0.906 -13.623 1.00 24.62 592 ALA A CA 1
ATOM 4676 C C . ALA A 1 592 ? -69.446 0.457 -13.251 1.00 24.62 592 ALA A C 1
ATOM 4678 O O . ALA A 1 592 ? -70.637 0.440 -12.970 1.00 24.62 592 ALA A O 1
ATOM 4679 N N . ARG A 1 593 ? -68.750 1.609 -13.434 1.00 24.58 593 ARG A N 1
ATOM 4680 C CA . ARG A 1 593 ? -69.240 3.012 -13.709 1.00 24.58 593 ARG A CA 1
ATOM 4681 C C . ARG A 1 593 ? -70.032 3.859 -12.673 1.00 24.58 593 ARG A C 1
ATOM 4683 O O . ARG A 1 593 ? -71.094 3.449 -12.228 1.00 24.58 593 ARG A O 1
ATOM 4690 N N . HIS A 1 594 ? -69.589 5.119 -12.476 1.00 26.55 594 HIS A N 1
ATOM 4691 C CA . HIS A 1 594 ? -70.254 6.432 -12.772 1.00 26.55 594 HIS A CA 1
ATOM 4692 C C . HIS A 1 594 ? -69.350 7.592 -12.234 1.00 26.55 594 HIS A C 1
ATOM 4694 O O . HIS A 1 594 ? -68.552 7.332 -11.339 1.00 26.55 594 HIS A O 1
ATOM 4700 N N . ASP A 1 595 ? -69.181 8.789 -12.837 1.00 25.03 595 ASP A N 1
ATOM 4701 C CA . ASP A 1 595 ? -70.107 9.908 -13.186 1.00 25.03 595 ASP A CA 1
ATOM 4702 C C . ASP A 1 595 ? -70.771 10.548 -11.937 1.00 25.03 595 ASP A C 1
ATOM 4704 O O . ASP A 1 595 ? -71.230 9.808 -11.077 1.00 25.03 595 ASP A O 1
ATOM 4708 N N . VAL A 1 596 ? -70.887 11.872 -11.700 1.00 25.31 596 VAL A N 1
ATOM 4709 C CA . VAL A 1 596 ? -70.740 13.152 -12.460 1.00 25.31 596 VAL A CA 1
ATOM 4710 C C . VAL A 1 596 ? -70.113 14.207 -11.486 1.00 25.31 596 VAL A C 1
ATOM 4712 O O . VAL A 1 596 ? -70.255 14.040 -10.280 1.00 25.31 596 VAL A O 1
ATOM 4715 N N . ASN A 1 597 ? -69.382 15.273 -11.871 1.00 24.38 597 ASN A N 1
ATOM 4716 C CA . ASN A 1 597 ? -69.920 16.636 -12.118 1.00 24.38 597 ASN A CA 1
ATOM 4717 C C . ASN A 1 597 ? -68.840 17.690 -12.495 1.00 24.38 597 ASN A C 1
ATOM 4719 O O . ASN A 1 597 ? -67.643 17.420 -12.444 1.00 24.38 597 ASN A O 1
ATOM 4723 N N . LYS A 1 598 ? -69.281 18.887 -12.917 1.00 25.89 598 LYS A N 1
ATOM 4724 C CA . LYS A 1 598 ? -68.509 19.987 -13.528 1.00 25.89 598 LYS A CA 1
ATOM 4725 C C . LYS A 1 598 ? -69.006 21.356 -13.006 1.00 25.89 598 LYS A C 1
ATOM 4727 O O . LYS A 1 598 ? -70.084 21.403 -12.428 1.00 25.89 598 LYS A O 1
ATOM 4732 N N . GLN A 1 599 ? -68.282 22.445 -13.326 1.00 24.53 599 GLN A N 1
ATOM 4733 C CA . GLN A 1 599 ? -68.589 23.865 -12.997 1.00 24.53 599 GLN A CA 1
ATOM 4734 C C . GLN A 1 599 ? -68.456 24.235 -11.498 1.00 24.53 599 GLN A C 1
ATOM 4736 O O . GLN A 1 599 ? -68.641 23.384 -10.640 1.00 24.53 599 GLN A O 1
ATOM 4741 N N . SER A 1 600 ? -68.153 25.478 -11.093 1.00 23.02 600 SER A N 1
ATOM 4742 C CA . SER A 1 600 ? -67.512 26.639 -11.762 1.00 23.02 600 SER A CA 1
ATOM 4743 C C . SER A 1 600 ? -67.251 27.749 -10.728 1.00 23.02 600 SER A C 1
ATOM 4745 O O . SER A 1 600 ? -68.082 27.925 -9.840 1.00 23.02 600 SER A O 1
ATOM 4747 N N . GLY A 1 601 ? -66.202 28.561 -10.887 1.00 22.38 601 GLY A N 1
ATOM 4748 C CA . GLY A 1 601 ? -66.022 29.795 -10.107 1.00 22.38 601 GLY A CA 1
ATOM 4749 C C . GLY A 1 601 ? -64.597 30.343 -10.184 1.00 22.38 601 GLY A C 1
ATOM 4750 O O . GLY A 1 601 ? -63.643 29.582 -10.056 1.00 22.38 601 GLY A O 1
ATOM 4751 N N . GLU A 1 602 ? -64.458 31.646 -10.417 1.00 24.14 602 GLU A N 1
ATOM 4752 C CA . GLU A 1 602 ? -63.171 32.338 -10.545 1.00 24.14 602 GLU A CA 1
ATOM 4753 C C . GLU A 1 602 ? -62.780 33.042 -9.239 1.00 24.14 602 GLU A C 1
ATOM 4755 O O . GLU A 1 602 ? -63.619 33.663 -8.586 1.00 24.14 602 GLU A O 1
ATOM 4760 N N . SER A 1 603 ? -61.483 33.080 -8.940 1.00 24.05 603 SER A N 1
ATOM 4761 C CA . SER A 1 603 ? -60.851 34.303 -8.436 1.00 24.05 603 SER A CA 1
ATOM 4762 C C . SER A 1 603 ? -59.381 34.346 -8.860 1.00 24.05 603 SER A C 1
ATOM 4764 O O . SER A 1 603 ? -58.680 33.336 -8.870 1.00 24.05 603 SER A O 1
ATOM 4766 N N . THR A 1 604 ? -58.923 35.524 -9.278 1.00 27.39 604 THR A N 1
ATOM 4767 C CA . THR A 1 604 ? -57.537 35.776 -9.691 1.00 27.39 604 THR A CA 1
ATOM 4768 C C . THR A 1 604 ? -56.678 36.160 -8.492 1.00 27.39 604 THR A C 1
ATOM 4770 O O . THR A 1 604 ? -57.044 37.072 -7.749 1.00 27.39 604 THR A O 1
ATOM 4773 N N . GLY A 1 605 ? -55.510 35.536 -8.355 1.00 23.78 605 GLY A N 1
ATOM 4774 C CA . GLY A 1 605 ? -54.463 35.938 -7.418 1.00 23.78 605 GLY A CA 1
ATOM 4775 C C . GLY A 1 605 ? -53.095 35.574 -7.987 1.00 23.78 605 GLY A C 1
ATOM 4776 O O . GLY A 1 605 ? -52.818 34.398 -8.206 1.00 23.78 605 GLY A O 1
ATOM 4777 N N . ASP A 1 606 ? -52.279 36.586 -8.271 1.00 28.55 606 ASP A N 1
ATOM 4778 C CA . ASP A 1 606 ? -50.903 36.424 -8.745 1.00 28.55 606 ASP A CA 1
ATOM 4779 C C . ASP A 1 606 ? -49.933 36.040 -7.608 1.00 28.55 606 ASP A C 1
ATOM 4781 O O . ASP A 1 606 ? -50.282 36.078 -6.428 1.00 28.55 606 ASP A O 1
ATOM 4785 N N . HIS A 1 607 ? -48.678 35.783 -8.003 1.00 28.25 607 HIS A N 1
ATOM 4786 C CA . HIS A 1 607 ? -47.481 35.563 -7.171 1.00 28.25 607 HIS A CA 1
ATOM 4787 C C . HIS A 1 607 ? -47.290 34.111 -6.666 1.00 28.25 607 HIS A C 1
ATOM 4789 O O . HIS A 1 607 ? -48.173 33.527 -6.053 1.00 28.25 607 HIS A O 1
ATOM 4795 N N . ALA A 1 608 ? -46.125 33.476 -6.838 1.00 26.89 608 ALA A N 1
ATOM 4796 C CA . ALA A 1 608 ? -44.963 33.830 -7.662 1.00 26.89 608 ALA A CA 1
ATOM 4797 C C . ALA A 1 608 ? -44.151 32.568 -8.016 1.00 26.89 608 ALA A C 1
ATOM 4799 O O . ALA A 1 608 ? -44.141 31.597 -7.261 1.00 26.89 608 ALA A O 1
ATOM 4800 N N . ALA A 1 609 ? -43.413 32.600 -9.130 1.00 31.45 609 ALA A N 1
ATOM 4801 C CA . ALA A 1 609 ? -42.366 31.614 -9.391 1.00 31.45 609 ALA A CA 1
ATOM 4802 C C . ALA A 1 609 ? -41.142 31.921 -8.509 1.00 31.45 609 ALA A C 1
ATOM 4804 O O . ALA A 1 609 ? -40.654 33.050 -8.512 1.00 31.45 609 ALA A O 1
ATOM 4805 N N . GLN A 1 610 ? -40.635 30.932 -7.767 1.00 34.72 610 GLN A N 1
ATOM 4806 C CA . GLN A 1 610 ? -39.423 31.100 -6.958 1.00 34.72 610 GLN A CA 1
ATOM 4807 C C . GLN A 1 610 ? -38.170 31.011 -7.839 1.00 34.72 610 GLN A C 1
ATOM 4809 O O . GLN A 1 610 ? -37.674 29.928 -8.142 1.00 34.72 610 GLN A O 1
ATOM 4814 N N . THR A 1 611 ? -37.661 32.169 -8.255 1.00 36.94 611 THR A N 1
ATOM 4815 C CA . THR A 1 611 ? -36.360 32.305 -8.918 1.00 36.94 611 THR A CA 1
ATOM 4816 C C . THR A 1 611 ? -35.222 32.196 -7.902 1.00 36.94 611 THR A C 1
ATOM 4818 O O . THR A 1 611 ? -35.043 33.093 -7.077 1.00 36.94 611 THR A O 1
ATOM 4821 N N . PHE A 1 612 ? -34.425 31.131 -7.999 1.00 49.59 612 PHE A N 1
ATOM 4822 C CA . PHE A 1 612 ? -33.111 31.033 -7.354 1.00 49.59 612 PHE A CA 1
ATOM 4823 C C . PHE A 1 612 ? -32.078 31.849 -8.149 1.00 49.59 612 PHE A C 1
ATOM 4825 O O . PHE A 1 612 ? -31.374 31.325 -9.010 1.00 49.59 612 PHE A O 1
ATOM 4832 N N . ASP A 1 613 ? -32.080 33.157 -7.886 1.00 54.72 613 ASP A N 1
ATOM 4833 C CA . ASP A 1 613 ? -31.081 34.136 -8.325 1.00 54.72 613 ASP A CA 1
ATOM 4834 C C . ASP A 1 613 ? -30.924 35.189 -7.212 1.00 54.72 613 ASP A C 1
ATOM 4836 O O . ASP A 1 613 ? -31.395 36.327 -7.323 1.00 54.72 613 ASP A O 1
ATOM 4840 N N . SER A 1 614 ? -30.302 34.800 -6.094 1.00 69.75 614 SER A N 1
ATOM 4841 C CA . SER A 1 614 ? -29.994 35.743 -5.011 1.00 69.75 614 SER A CA 1
ATOM 4842 C C . SER A 1 614 ? -29.048 36.868 -5.501 1.00 69.75 614 SER A C 1
ATOM 4844 O O . SER A 1 614 ? -28.272 36.660 -6.441 1.00 69.75 614 SER A O 1
ATOM 4846 N N . PRO A 1 615 ? -29.063 38.081 -4.906 1.00 77.56 615 PRO A N 1
ATOM 4847 C CA . PRO A 1 615 ? -28.114 39.143 -5.276 1.00 77.56 615 PRO A CA 1
ATOM 4848 C C . PRO A 1 615 ? -26.649 38.707 -5.107 1.00 77.56 615 PRO A C 1
ATOM 4850 O O . PRO A 1 615 ? -25.781 39.064 -5.910 1.00 77.56 615 PRO A O 1
ATOM 4853 N N . ASP A 1 616 ? -26.405 37.863 -4.103 1.00 81.38 616 ASP A N 1
ATOM 4854 C CA . ASP A 1 616 ? -25.146 37.163 -3.870 1.00 81.38 616 ASP A CA 1
ATOM 4855 C C . ASP A 1 616 ? -24.812 36.229 -5.044 1.00 81.38 616 ASP A C 1
ATOM 4857 O O . ASP A 1 616 ? -23.707 36.296 -5.578 1.00 81.38 616 ASP A O 1
ATOM 4861 N N . TRP A 1 617 ? -25.770 35.427 -5.529 1.00 83.75 617 TRP A N 1
ATOM 4862 C CA . TRP A 1 617 ? -25.581 34.552 -6.692 1.00 83.75 617 TRP A CA 1
ATOM 4863 C C . TRP A 1 617 ? -25.164 35.313 -7.955 1.00 83.75 617 TRP A C 1
ATOM 4865 O O . TRP A 1 617 ? -24.209 34.938 -8.641 1.00 83.75 617 TRP A O 1
ATOM 4875 N N . GLN A 1 618 ? -25.835 36.428 -8.249 1.00 82.31 618 GLN A N 1
ATOM 4876 C CA . GLN A 1 618 ? -25.498 37.273 -9.400 1.00 82.31 618 GLN A CA 1
ATOM 4877 C C . GLN A 1 618 ? -24.095 37.889 -9.254 1.00 82.31 618 GLN A C 1
ATOM 4879 O O . GLN A 1 618 ? -23.335 37.973 -10.225 1.00 82.31 618 GLN A O 1
ATOM 4884 N N . THR A 1 619 ? -23.715 38.257 -8.028 1.00 86.06 619 THR A N 1
ATOM 4885 C CA . THR A 1 619 ? -22.377 38.766 -7.693 1.00 86.06 619 THR A CA 1
ATOM 4886 C C . THR A 1 619 ? -21.304 37.682 -7.851 1.00 86.06 619 THR A C 1
ATOM 4888 O O . THR A 1 619 ? -20.273 37.923 -8.481 1.00 86.06 619 THR A O 1
ATOM 4891 N N . PHE A 1 620 ? -21.571 36.459 -7.393 1.00 90.75 620 PHE A N 1
ATOM 4892 C CA . PHE A 1 620 ? -20.706 35.289 -7.550 1.00 90.75 620 PHE A CA 1
ATOM 4893 C C . PHE A 1 620 ? -20.454 34.920 -9.018 1.00 90.75 620 PHE A C 1
ATOM 4895 O O . PHE A 1 620 ? -19.309 34.701 -9.426 1.00 90.75 620 PHE A O 1
ATOM 4902 N N . VAL A 1 621 ? -21.506 34.897 -9.844 1.00 85.94 621 VAL A N 1
ATOM 4903 C CA . VAL A 1 621 ? -21.395 34.623 -11.287 1.00 85.94 621 VAL A CA 1
ATOM 4904 C C . VAL A 1 621 ? -20.571 35.712 -11.984 1.00 85.94 621 VAL A C 1
ATOM 4906 O O . VAL A 1 621 ? -19.727 35.404 -12.827 1.00 85.94 621 VAL A O 1
ATOM 4909 N N . LYS A 1 622 ? -20.741 36.981 -11.591 1.00 89.00 622 LYS A N 1
ATOM 4910 C CA . LYS A 1 622 ? -19.943 38.102 -12.110 1.00 89.00 622 LYS A CA 1
ATOM 4911 C C . LYS A 1 622 ? -18.459 37.978 -11.734 1.00 89.00 622 LYS A C 1
ATOM 4913 O O . LYS A 1 622 ? -17.604 38.144 -12.603 1.00 89.00 622 LYS A O 1
ATOM 4918 N N . LEU A 1 623 ? -18.149 37.680 -10.471 1.00 88.56 623 LEU A N 1
ATOM 4919 C CA . LEU A 1 623 ? -16.770 37.573 -9.975 1.00 88.56 623 LEU A CA 1
ATOM 4920 C C . LEU A 1 623 ? -16.044 36.345 -10.549 1.00 88.56 623 LEU A C 1
ATOM 4922 O O . LEU A 1 623 ? -14.936 36.477 -11.066 1.00 88.56 623 LEU A O 1
ATOM 4926 N N . THR A 1 624 ? -16.681 35.169 -10.566 1.00 86.81 624 THR A N 1
ATOM 4927 C CA . THR A 1 624 ? -16.103 33.965 -11.199 1.00 86.81 624 THR A CA 1
ATOM 4928 C C . THR A 1 624 ? -15.929 34.145 -12.715 1.00 86.81 624 THR A C 1
ATOM 4930 O O . THR A 1 624 ? -14.920 33.714 -13.272 1.00 86.81 624 THR A O 1
ATOM 4933 N N . GLY A 1 625 ? -16.847 34.853 -13.386 1.00 84.25 625 GLY A N 1
ATOM 4934 C CA . GLY A 1 625 ? -16.707 35.254 -14.789 1.00 84.25 625 GLY A CA 1
ATOM 4935 C C . GLY A 1 625 ? -15.502 36.167 -15.050 1.00 84.25 625 GLY A C 1
ATOM 4936 O O . GLY A 1 625 ? -14.761 35.936 -16.006 1.00 84.25 625 GLY A O 1
ATOM 4937 N N . ALA A 1 626 ? -15.261 37.157 -14.183 1.00 85.06 626 ALA A N 1
ATOM 4938 C CA . ALA A 1 626 ? -14.102 38.046 -14.284 1.00 85.06 626 ALA A CA 1
ATOM 4939 C C . ALA A 1 626 ? -12.773 37.290 -14.103 1.00 85.06 626 ALA A C 1
ATOM 4941 O O . ALA A 1 626 ? -11.863 37.456 -14.915 1.00 85.06 626 ALA A O 1
ATOM 4942 N N . VAL A 1 627 ? -12.683 36.400 -13.104 1.00 86.31 627 VAL A N 1
ATOM 4943 C CA . VAL A 1 627 ? -11.499 35.547 -12.882 1.00 86.31 627 VAL A CA 1
ATOM 4944 C C . VAL A 1 627 ? -11.211 34.661 -14.099 1.00 86.31 627 VAL A C 1
ATOM 4946 O O . VAL A 1 627 ? -10.060 34.562 -14.531 1.00 86.31 627 VAL A O 1
ATOM 4949 N N . ARG A 1 628 ? -12.238 34.038 -14.696 1.00 83.88 628 ARG A N 1
ATOM 4950 C CA . ARG A 1 628 ? -12.088 33.218 -15.914 1.00 83.88 628 ARG A CA 1
ATOM 4951 C C . ARG A 1 628 ? -11.544 34.034 -17.087 1.00 83.88 628 ARG A C 1
ATOM 4953 O O . ARG A 1 628 ? -10.548 33.636 -17.680 1.00 83.88 628 ARG A O 1
ATOM 4960 N N . ALA A 1 629 ? -12.146 35.188 -17.379 1.00 84.69 629 ALA A N 1
ATOM 4961 C CA . ALA A 1 629 ? -11.716 36.051 -18.482 1.00 84.69 629 ALA A CA 1
ATOM 4962 C C . ALA A 1 629 ? -10.281 36.584 -18.297 1.00 84.69 629 ALA A C 1
ATOM 4964 O O . ALA A 1 629 ? -9.526 36.677 -19.262 1.00 84.69 629 ALA A O 1
ATOM 4965 N N . ALA A 1 630 ? -9.882 36.895 -17.060 1.00 83.94 630 ALA A N 1
ATOM 4966 C CA . ALA A 1 630 ? -8.528 37.348 -16.751 1.00 83.94 630 ALA A CA 1
ATOM 4967 C C . ALA A 1 630 ? -7.479 36.215 -16.831 1.00 83.94 630 ALA A C 1
ATOM 4969 O O . ALA A 1 630 ? -6.337 36.454 -17.220 1.00 83.94 630 ALA A O 1
ATOM 4970 N N . SER A 1 631 ? -7.855 34.975 -16.495 1.00 82.75 631 SER A N 1
ATOM 4971 C CA . SER A 1 631 ? -6.945 33.814 -16.454 1.00 82.75 631 SER A CA 1
ATOM 4972 C C . SER A 1 631 ? -6.870 32.996 -17.755 1.00 82.75 631 SER A C 1
ATOM 4974 O O . SER A 1 631 ? -5.947 32.191 -17.918 1.00 82.75 631 SER A O 1
ATOM 4976 N N . GLU A 1 632 ? -7.784 33.203 -18.706 1.00 81.88 632 GLU A N 1
ATOM 4977 C CA . GLU A 1 632 ? -7.782 32.547 -20.023 1.00 81.88 632 GLU A CA 1
ATOM 4978 C C . GLU A 1 632 ? -6.428 32.621 -20.777 1.00 81.88 632 GLU A C 1
ATOM 4980 O O . GLU A 1 632 ? -5.952 31.557 -21.193 1.00 81.88 632 GLU A O 1
ATOM 4985 N N . PRO A 1 633 ? -5.742 33.783 -20.904 1.00 79.00 633 PRO A N 1
ATOM 4986 C CA . PRO A 1 633 ? -4.480 33.887 -21.651 1.00 79.00 633 PRO A CA 1
ATOM 4987 C C . PRO A 1 633 ? -3.240 33.335 -20.920 1.00 79.00 633 PRO A C 1
ATOM 4989 O O . PRO A 1 633 ? -2.148 33.352 -21.490 1.00 79.00 633 PRO A O 1
ATOM 4992 N N . LEU A 1 634 ? -3.362 32.877 -19.669 1.00 79.50 634 LEU A N 1
ATOM 4993 C CA . LEU A 1 634 ? -2.229 32.405 -18.866 1.00 79.50 634 LEU A CA 1
ATOM 4994 C C . LEU A 1 634 ? -1.920 30.912 -19.074 1.00 79.50 634 LEU A C 1
ATOM 4996 O O . LEU A 1 634 ? -2.802 30.097 -19.344 1.00 79.50 634 LEU A O 1
ATOM 5000 N N . SER A 1 635 ? -0.653 30.527 -18.886 1.00 78.31 635 SER A N 1
ATOM 5001 C CA . SER A 1 635 ? -0.252 29.114 -18.830 1.00 78.31 635 SER A CA 1
ATOM 5002 C C . SER A 1 635 ? -0.816 28.424 -17.571 1.00 78.31 635 SER A C 1
ATOM 5004 O O . SER A 1 635 ? -1.144 29.106 -16.597 1.00 78.31 635 SER A O 1
ATOM 5006 N N . PRO A 1 636 ? -0.918 27.079 -17.532 1.00 74.94 636 PRO A N 1
ATOM 5007 C CA . PRO A 1 636 ? -1.375 26.356 -16.340 1.00 74.94 636 PRO A CA 1
ATOM 5008 C C . PRO A 1 636 ? -0.604 26.717 -15.060 1.00 74.94 636 PRO A C 1
ATOM 5010 O O . PRO A 1 636 ? -1.226 26.920 -14.021 1.00 74.94 636 PRO A O 1
ATOM 5013 N N . VAL A 1 637 ? 0.721 26.882 -15.157 1.00 74.94 637 VAL A N 1
ATOM 5014 C CA . VAL A 1 637 ? 1.600 27.280 -14.042 1.00 74.94 637 VAL A CA 1
ATOM 5015 C C . VAL A 1 637 ? 1.250 28.680 -13.526 1.00 74.94 637 VAL A C 1
ATOM 5017 O O . VAL A 1 637 ? 1.052 28.866 -12.327 1.00 74.94 637 VAL A O 1
ATOM 5020 N N . LEU A 1 638 ? 1.092 29.661 -14.424 1.00 78.44 638 LEU A N 1
ATOM 5021 C CA . LEU A 1 638 ? 0.725 31.032 -14.048 1.00 78.44 638 LEU A CA 1
ATOM 5022 C C . LEU A 1 638 ? -0.701 31.117 -13.481 1.00 78.44 638 LEU A C 1
ATOM 5024 O O . LEU A 1 638 ? -0.947 31.887 -12.556 1.00 78.44 638 LEU A O 1
ATOM 5028 N N . ARG A 1 639 ? -1.636 30.295 -13.978 1.00 80.38 639 ARG A N 1
ATOM 5029 C CA . ARG A 1 639 ? -2.986 30.179 -13.402 1.00 80.38 639 ARG A CA 1
ATOM 5030 C C . ARG A 1 639 ? -2.961 29.617 -11.982 1.00 80.38 639 ARG A C 1
ATOM 5032 O O . ARG A 1 639 ? -3.606 30.190 -11.107 1.00 80.38 639 ARG A O 1
ATOM 5039 N N . ALA A 1 640 ? -2.193 28.552 -11.743 1.00 76.75 640 ALA A N 1
ATOM 5040 C CA . ALA A 1 640 ? -2.014 27.985 -10.407 1.00 76.75 640 ALA A CA 1
ATOM 5041 C C . ALA A 1 640 ? -1.391 29.008 -9.440 1.00 76.75 640 ALA A C 1
ATOM 5043 O O . ALA A 1 640 ? -1.904 29.197 -8.340 1.00 76.75 640 ALA A O 1
ATOM 5044 N N . ALA A 1 641 ? -0.359 29.737 -9.877 1.00 77.81 641 ALA A N 1
ATOM 5045 C CA . ALA A 1 641 ? 0.293 30.778 -9.084 1.00 77.81 641 ALA A CA 1
ATOM 5046 C C . ALA A 1 641 ? -0.641 31.952 -8.740 1.00 77.81 641 ALA A C 1
ATOM 5048 O O . ALA A 1 641 ? -0.686 32.395 -7.592 1.00 77.81 641 ALA A O 1
ATOM 5049 N N . ALA A 1 642 ? -1.421 32.439 -9.715 1.00 81.56 642 ALA A N 1
ATOM 5050 C CA . ALA A 1 642 ? -2.412 33.490 -9.486 1.00 81.56 642 ALA A CA 1
ATOM 5051 C C . ALA A 1 642 ? -3.499 33.024 -8.506 1.00 81.56 642 ALA A C 1
ATOM 5053 O O . ALA A 1 642 ? -3.860 33.765 -7.590 1.00 81.56 642 ALA A O 1
ATOM 5054 N N . TYR A 1 643 ? -3.975 31.781 -8.653 1.00 83.69 643 TYR A N 1
ATOM 5055 C CA . TYR A 1 643 ? -4.936 31.184 -7.728 1.00 83.69 643 TYR A CA 1
ATOM 5056 C C . TYR A 1 643 ? -4.374 31.038 -6.317 1.00 83.69 643 TYR A C 1
ATOM 5058 O O . TYR A 1 643 ? -5.073 31.373 -5.365 1.00 83.69 643 TYR A O 1
ATOM 5066 N N . ALA A 1 644 ? -3.122 30.599 -6.165 1.00 78.50 644 ALA A N 1
ATOM 5067 C CA . ALA A 1 644 ? -2.441 30.501 -4.877 1.00 78.50 644 ALA A CA 1
ATOM 5068 C C . ALA A 1 644 ? -2.410 31.868 -4.167 1.00 78.50 644 ALA A C 1
ATOM 5070 O O . ALA A 1 644 ? -3.003 32.014 -3.096 1.00 78.50 644 ALA A O 1
ATOM 5071 N N . THR A 1 645 ? -1.863 32.906 -4.812 1.00 81.19 645 THR A N 1
ATOM 5072 C CA . THR A 1 645 ? -1.818 34.275 -4.260 1.00 81.19 645 THR A CA 1
ATOM 5073 C C . THR A 1 645 ? -3.212 34.838 -3.947 1.00 81.19 645 THR A C 1
ATOM 5075 O O . THR A 1 645 ? -3.423 35.403 -2.875 1.00 81.19 645 THR A O 1
ATOM 5078 N N . GLY A 1 646 ? -4.192 34.670 -4.843 1.00 80.50 646 GLY A N 1
ATOM 5079 C CA . GLY A 1 646 ? -5.544 35.215 -4.666 1.00 80.50 646 GLY A CA 1
ATOM 5080 C C . GLY A 1 646 ? -6.390 34.487 -3.610 1.00 80.50 646 GLY A C 1
ATOM 5081 O O . GLY A 1 646 ? -7.097 35.121 -2.826 1.00 80.50 646 GLY A O 1
ATOM 5082 N N . SER A 1 647 ? -6.284 33.156 -3.537 1.00 75.50 647 SER A N 1
ATOM 5083 C CA . SER A 1 647 ? -6.920 32.331 -2.495 1.00 75.50 647 SER A CA 1
ATOM 5084 C C . SER A 1 647 ? -6.188 32.399 -1.152 1.00 75.50 647 SER A C 1
ATOM 5086 O O . SER A 1 647 ? -6.789 32.101 -0.120 1.00 75.50 647 SER A O 1
ATOM 5088 N N . GLY A 1 648 ? -4.930 32.847 -1.124 1.00 70.94 648 GLY A N 1
ATOM 5089 C CA . GLY A 1 648 ? -4.078 32.881 0.067 1.00 70.94 648 GLY A CA 1
ATOM 5090 C C . GLY A 1 648 ? -3.555 31.505 0.486 1.00 70.94 648 GLY A C 1
ATOM 5091 O O . GLY A 1 648 ? -3.452 31.242 1.679 1.00 70.94 648 GLY A O 1
ATOM 5092 N N . MET A 1 649 ? -3.263 30.636 -0.482 1.00 64.81 649 MET A N 1
ATOM 5093 C CA . MET A 1 649 ? -2.538 29.374 -0.293 1.00 64.81 649 MET A CA 1
ATOM 5094 C C . MET A 1 649 ? -1.102 29.524 -0.825 1.00 64.81 649 MET 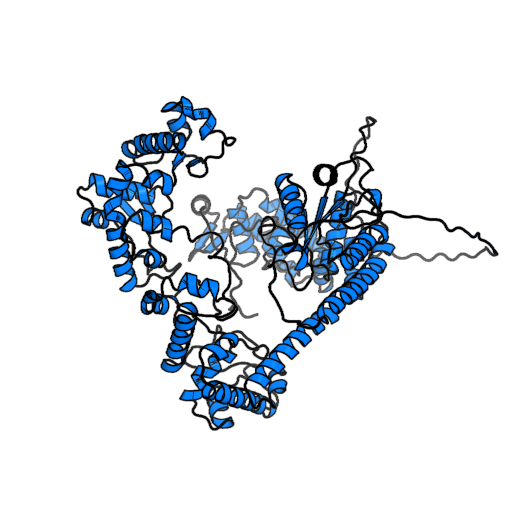A C 1
ATOM 5096 O O . MET A 1 649 ? -0.866 30.301 -1.748 1.00 64.81 649 MET A O 1
ATOM 5100 N N . GLY A 1 650 ? -0.131 28.784 -0.284 1.00 56.00 650 GLY A N 1
ATOM 5101 C CA . GLY A 1 650 ? 1.205 28.677 -0.891 1.00 56.00 650 GLY A CA 1
ATOM 5102 C C . GLY A 1 650 ? 1.238 27.550 -1.920 1.00 56.00 650 GLY A C 1
ATOM 5103 O O . GLY A 1 650 ? 1.092 26.399 -1.533 1.00 56.00 650 GLY A O 1
ATOM 5104 N N . GLY A 1 651 ? 1.403 27.846 -3.214 1.00 54.16 651 GLY A N 1
ATOM 5105 C CA . GLY A 1 651 ? 1.465 26.809 -4.256 1.00 54.16 651 GLY A CA 1
ATOM 5106 C C . GLY A 1 651 ? 2.745 25.979 -4.140 1.00 54.16 651 GLY A C 1
ATOM 5107 O O . GLY A 1 651 ? 3.807 26.557 -3.923 1.00 54.16 651 GLY A O 1
ATOM 5108 N N . LYS A 1 652 ? 2.673 24.648 -4.285 1.00 51.62 652 LYS A N 1
ATOM 5109 C CA . LYS A 1 652 ? 3.794 23.725 -4.017 1.00 51.62 652 LYS A CA 1
ATOM 5110 C C . LYS A 1 652 ? 3.933 22.676 -5.122 1.00 51.62 652 LYS A C 1
ATOM 5112 O O . LYS A 1 652 ? 2.987 21.968 -5.459 1.00 51.62 652 LYS A O 1
ATOM 5117 N N . VAL A 1 653 ? 5.120 22.592 -5.720 1.00 49.25 653 VAL A N 1
ATOM 5118 C CA . VAL A 1 653 ? 5.336 21.837 -6.967 1.00 49.25 653 VAL A CA 1
ATOM 5119 C C . VAL A 1 653 ? 5.423 20.327 -6.723 1.00 49.25 653 VAL A C 1
ATOM 5121 O O . VAL A 1 653 ? 6.165 19.866 -5.857 1.00 49.25 653 VAL A O 1
ATOM 5124 N N . ILE A 1 654 ? 4.740 19.557 -7.572 1.00 41.66 654 ILE A N 1
ATOM 5125 C CA . ILE A 1 654 ? 4.977 18.127 -7.796 1.00 41.66 654 ILE A CA 1
ATOM 5126 C C . ILE A 1 654 ? 5.158 17.955 -9.309 1.00 41.66 654 ILE A C 1
ATOM 5128 O O . ILE A 1 654 ? 4.295 18.387 -10.065 1.00 41.66 654 ILE A O 1
ATOM 5132 N N . GLY A 1 655 ? 6.251 17.333 -9.763 1.00 44.69 655 GLY A N 1
ATOM 5133 C CA . GLY A 1 655 ? 6.443 16.992 -11.180 1.00 44.69 655 GLY A CA 1
ATOM 5134 C C . GLY A 1 655 ? 7.619 17.680 -11.882 1.00 44.69 655 GLY A C 1
ATOM 5135 O O . GLY A 1 655 ? 8.562 18.154 -11.252 1.00 44.69 655 GLY A O 1
ATOM 5136 N N . SER A 1 656 ? 7.596 17.634 -13.215 1.00 40.47 656 SER A N 1
ATOM 5137 C CA . SER A 1 656 ? 8.762 17.818 -14.095 1.00 40.47 656 SER A CA 1
ATOM 5138 C C . SER A 1 656 ? 9.049 19.257 -14.533 1.00 40.47 656 SER A C 1
ATOM 5140 O O . SER A 1 656 ? 10.122 19.531 -15.071 1.00 40.47 656 SER A O 1
ATOM 5142 N N . ASP A 1 657 ? 8.121 20.184 -14.317 1.00 53.53 657 ASP A N 1
ATOM 5143 C CA . ASP A 1 657 ? 8.007 21.392 -15.147 1.00 53.53 657 ASP A CA 1
ATOM 5144 C C . ASP A 1 657 ? 8.717 22.627 -14.563 1.00 53.53 657 ASP A C 1
ATOM 5146 O O . ASP A 1 657 ? 8.351 23.775 -14.813 1.00 53.53 657 ASP A O 1
ATOM 5150 N N . TYR A 1 658 ? 9.822 22.389 -13.845 1.00 60.88 658 TYR A N 1
ATOM 5151 C CA . TYR A 1 658 ? 10.732 23.414 -13.308 1.00 60.88 658 TYR A CA 1
ATOM 5152 C C . TYR A 1 658 ? 11.233 24.424 -14.352 1.00 60.88 658 TYR A C 1
ATOM 5154 O O . TYR A 1 658 ? 11.673 25.513 -13.983 1.00 60.88 658 TYR A O 1
ATOM 5162 N N . LYS A 1 659 ? 11.195 24.079 -15.646 1.00 64.88 659 LYS A N 1
ATOM 5163 C CA . LYS A 1 659 ? 11.557 25.007 -16.720 1.00 64.88 659 LYS A CA 1
ATOM 5164 C C . LYS A 1 659 ? 10.523 26.124 -16.871 1.00 64.88 659 LYS A C 1
ATOM 5166 O O . LYS A 1 659 ? 10.910 27.282 -16.902 1.00 64.88 659 LYS A O 1
ATOM 5171 N N . ASP A 1 660 ? 9.236 25.795 -16.930 1.00 66.00 660 ASP A N 1
ATOM 5172 C CA . ASP A 1 660 ? 8.167 26.778 -17.164 1.00 66.00 660 ASP A CA 1
ATOM 5173 C C . ASP A 1 660 ? 7.975 27.722 -15.965 1.00 66.00 660 ASP A C 1
ATOM 5175 O O . ASP A 1 660 ? 7.503 28.846 -16.131 1.00 66.00 660 ASP A O 1
ATOM 5179 N N . ILE A 1 661 ? 8.396 27.283 -14.773 1.00 69.50 661 ILE A N 1
ATOM 5180 C CA . ILE A 1 661 ? 8.511 28.113 -13.569 1.00 69.50 661 ILE A CA 1
ATOM 5181 C C . ILE A 1 661 ? 9.665 29.116 -13.728 1.00 69.50 661 ILE A C 1
ATOM 5183 O O . ILE A 1 661 ? 9.424 30.319 -13.676 1.00 69.50 661 ILE A O 1
ATOM 5187 N N . ARG A 1 662 ? 10.890 28.656 -14.023 1.00 72.12 662 ARG A N 1
ATOM 5188 C CA . ARG A 1 662 ? 12.063 29.538 -14.219 1.00 72.12 662 ARG A CA 1
ATOM 5189 C C . ARG A 1 662 ? 11.887 30.521 -15.371 1.00 72.12 662 ARG A C 1
ATOM 5191 O O . ARG A 1 662 ? 12.113 31.713 -15.200 1.00 72.12 662 ARG A O 1
ATOM 5198 N N . ASP A 1 663 ? 11.381 30.046 -16.510 1.00 74.69 663 ASP A N 1
ATOM 5199 C CA . ASP A 1 663 ? 11.030 30.870 -17.671 1.00 74.69 663 ASP A CA 1
ATOM 5200 C C . ASP A 1 663 ? 9.978 31.957 -17.328 1.00 74.69 663 ASP A C 1
ATOM 5202 O O . ASP A 1 663 ? 9.770 32.848 -18.153 1.00 74.69 663 ASP A O 1
ATOM 5206 N N . ALA A 1 664 ? 9.302 31.900 -16.170 1.00 75.88 664 ALA A N 1
ATOM 5207 C CA . ALA A 1 664 ? 8.353 32.900 -15.669 1.00 75.88 664 ALA A CA 1
ATOM 5208 C C . ALA A 1 664 ? 8.880 33.734 -14.477 1.00 75.88 664 ALA A C 1
ATOM 5210 O O . ALA A 1 664 ? 8.533 34.914 -14.375 1.00 75.88 664 ALA A O 1
ATOM 5211 N N . GLU A 1 665 ? 9.743 33.168 -13.628 1.00 80.25 665 GLU A N 1
ATOM 5212 C CA . GLU A 1 665 ? 10.552 33.894 -12.633 1.00 80.25 665 GLU A CA 1
ATOM 5213 C C . GLU A 1 665 ? 11.463 34.919 -13.336 1.00 80.25 665 GLU A C 1
ATOM 5215 O O . GLU A 1 665 ? 11.384 36.114 -13.050 1.00 80.25 665 GLU A O 1
ATOM 5220 N N . ASP A 1 666 ? 12.202 34.494 -14.373 1.00 78.62 666 ASP A N 1
ATOM 5221 C CA . ASP A 1 666 ? 13.071 35.339 -15.219 1.00 78.62 666 ASP A CA 1
ATOM 5222 C C . ASP A 1 666 ? 12.322 36.489 -15.932 1.00 78.62 666 ASP A C 1
ATOM 5224 O O . ASP A 1 666 ? 12.940 37.395 -16.497 1.00 78.62 666 ASP A O 1
ATOM 5228 N N . ARG A 1 667 ? 10.981 36.463 -15.939 1.00 78.56 667 ARG A N 1
ATOM 5229 C CA . ARG A 1 667 ? 10.117 37.489 -16.551 1.00 78.56 667 ARG A CA 1
ATOM 5230 C C . ARG A 1 667 ? 9.416 38.396 -15.538 1.00 78.56 667 ARG A C 1
ATOM 5232 O O . ARG A 1 667 ? 8.627 39.234 -15.972 1.00 78.56 667 ARG A O 1
ATOM 5239 N N . GLY A 1 668 ? 9.650 38.234 -14.232 1.00 81.19 668 GLY A N 1
ATOM 5240 C CA . GLY A 1 668 ? 8.919 38.983 -13.201 1.00 81.19 668 GLY A CA 1
ATOM 5241 C C . GLY A 1 668 ? 7.416 38.694 -13.251 1.00 81.19 668 GLY A C 1
ATOM 5242 O O . GLY A 1 668 ? 6.595 39.598 -13.416 1.00 81.19 668 GLY A O 1
ATOM 5243 N N . MET A 1 669 ? 7.051 37.408 -13.249 1.00 80.44 669 MET A N 1
ATOM 5244 C CA . MET A 1 669 ? 5.656 36.949 -13.142 1.00 80.44 669 MET A CA 1
ATOM 5245 C C . MET A 1 669 ? 5.438 35.993 -11.962 1.00 80.44 669 MET A C 1
ATOM 5247 O O . MET A 1 669 ? 4.294 35.775 -11.562 1.00 80.44 669 MET A O 1
ATOM 5251 N N . LEU A 1 670 ? 6.511 35.436 -11.398 1.00 83.44 670 LEU A N 1
ATOM 5252 C CA . LEU A 1 670 ? 6.484 34.549 -10.240 1.00 83.44 670 LEU A CA 1
ATOM 5253 C C . LEU A 1 670 ? 7.518 34.988 -9.203 1.00 83.44 670 LEU A C 1
ATOM 5255 O O . LEU A 1 670 ? 8.607 35.431 -9.562 1.00 83.44 670 LEU A O 1
ATOM 5259 N N . VAL A 1 671 ? 7.185 34.775 -7.932 1.00 77.44 671 VAL A N 1
ATOM 5260 C CA . VAL A 1 671 ? 8.118 34.818 -6.799 1.00 77.44 671 VAL A CA 1
ATOM 5261 C C . VAL A 1 671 ? 8.134 33.431 -6.160 1.00 77.44 671 VAL A C 1
ATOM 5263 O O . VAL A 1 671 ? 7.071 32.838 -5.960 1.00 77.44 671 VAL A O 1
ATOM 5266 N N . SER A 1 672 ? 9.317 32.913 -5.830 1.00 72.38 672 SER A N 1
ATOM 5267 C CA . SER A 1 672 ? 9.490 31.619 -5.164 1.00 72.38 672 SER A CA 1
ATOM 5268 C C . SER A 1 672 ? 10.277 31.740 -3.860 1.00 72.38 672 SER A C 1
ATOM 5270 O O . SER A 1 672 ? 11.224 32.517 -3.754 1.00 72.38 672 SER A O 1
ATOM 5272 N N . ASP A 1 673 ? 9.877 30.953 -2.861 1.00 65.25 673 ASP A N 1
ATOM 5273 C CA . ASP A 1 673 ? 10.611 30.772 -1.603 1.00 65.25 673 ASP A CA 1
ATOM 5274 C C . ASP A 1 673 ? 10.327 29.377 -1.025 1.00 65.25 673 ASP A C 1
ATOM 5276 O O . ASP A 1 673 ? 9.227 28.843 -1.169 1.00 65.25 673 ASP A O 1
ATOM 5280 N N . ALA A 1 674 ? 11.331 28.764 -0.397 1.00 59.62 674 ALA A N 1
ATOM 5281 C CA . ALA A 1 674 ? 11.274 27.448 0.254 1.00 59.62 674 ALA A CA 1
ATOM 5282 C C . ALA A 1 674 ? 10.675 26.282 -0.580 1.00 59.62 674 ALA A C 1
ATOM 5284 O O . ALA A 1 674 ? 10.274 25.258 -0.025 1.00 59.62 674 ALA A O 1
ATOM 5285 N N . GLY A 1 675 ? 10.630 26.400 -1.914 1.00 60.44 675 GLY A N 1
ATOM 5286 C CA . GLY A 1 675 ? 10.001 25.422 -2.818 1.00 60.44 675 GLY A CA 1
ATOM 5287 C C . GLY A 1 675 ? 8.503 25.647 -3.077 1.00 60.44 675 GLY A C 1
ATOM 5288 O O . GLY A 1 675 ? 7.884 24.852 -3.789 1.00 60.44 675 GLY A O 1
ATOM 5289 N N . ASN A 1 676 ? 7.942 26.729 -2.539 1.00 66.12 676 ASN A N 1
ATOM 5290 C CA . ASN A 1 676 ? 6.629 27.254 -2.892 1.00 66.12 676 ASN A CA 1
ATOM 5291 C C . ASN A 1 676 ? 6.755 28.372 -3.945 1.00 66.12 676 ASN A C 1
ATOM 5293 O O . ASN A 1 676 ? 7.825 28.963 -4.114 1.00 66.12 676 ASN A O 1
ATOM 5297 N N . PHE A 1 677 ? 5.657 28.674 -4.639 1.00 71.06 677 PHE A N 1
ATOM 5298 C CA . PHE A 1 677 ? 5.590 29.727 -5.654 1.00 71.06 677 PHE A CA 1
ATOM 5299 C C . PHE A 1 677 ? 4.278 30.522 -5.588 1.00 71.06 677 PHE A C 1
ATOM 5301 O O . PHE A 1 677 ? 3.208 29.988 -5.279 1.00 71.06 677 PHE A O 1
ATOM 5308 N N . TRP A 1 678 ? 4.376 31.806 -5.925 1.00 78.88 678 TRP A N 1
ATOM 5309 C CA . TRP A 1 678 ? 3.287 32.780 -5.935 1.00 78.88 678 TRP A CA 1
ATOM 5310 C C . TRP A 1 678 ? 3.337 33.624 -7.204 1.00 78.88 678 TRP A C 1
ATOM 5312 O O . TRP A 1 678 ? 4.398 33.819 -7.795 1.00 78.88 678 TRP A O 1
ATOM 5322 N N . ALA A 1 679 ? 2.190 34.159 -7.611 1.00 83.12 679 ALA A N 1
ATOM 5323 C CA . ALA A 1 679 ? 2.143 35.214 -8.613 1.00 83.12 679 ALA A CA 1
ATOM 5324 C C . ALA A 1 679 ? 2.819 36.491 -8.092 1.00 83.12 679 ALA A C 1
ATOM 5326 O O . ALA A 1 679 ? 2.489 36.953 -6.999 1.00 83.12 679 ALA A O 1
ATOM 5327 N N . ASP A 1 680 ? 3.711 37.070 -8.898 1.00 84.88 680 ASP A N 1
ATOM 5328 C CA . ASP A 1 680 ? 4.316 38.375 -8.627 1.00 84.88 680 ASP A CA 1
ATOM 5329 C C . ASP A 1 680 ? 3.262 39.482 -8.794 1.00 84.88 680 ASP A C 1
ATOM 5331 O O . ASP A 1 680 ? 2.774 39.735 -9.899 1.00 84.88 680 ASP A O 1
ATOM 5335 N N . GLU A 1 681 ? 2.892 40.142 -7.696 1.00 80.69 681 GLU A N 1
ATOM 5336 C CA . GLU A 1 681 ? 1.892 41.210 -7.716 1.00 80.69 681 GLU A CA 1
ATOM 5337 C C . GLU A 1 681 ? 2.415 42.538 -8.281 1.00 80.69 681 GLU A C 1
ATOM 5339 O O . GLU A 1 681 ? 1.591 43.393 -8.607 1.00 80.69 681 GLU A O 1
ATOM 5344 N N . ASP A 1 682 ? 3.724 42.731 -8.482 1.00 82.62 682 ASP A N 1
ATOM 5345 C CA . ASP A 1 682 ? 4.252 43.862 -9.263 1.00 82.62 682 ASP A CA 1
ATOM 5346 C C . ASP A 1 682 ? 4.116 43.651 -10.778 1.00 82.62 682 ASP A C 1
ATOM 5348 O O . ASP A 1 682 ? 4.036 44.612 -11.554 1.00 82.62 682 ASP A O 1
ATOM 5352 N N . SER A 1 683 ? 3.923 42.403 -11.208 1.00 85.69 683 SER A N 1
ATOM 5353 C CA . SER A 1 683 ? 3.577 42.078 -12.585 1.00 85.69 683 SER A CA 1
ATOM 5354 C C . SER A 1 683 ? 2.155 42.530 -12.932 1.00 85.69 683 SER A C 1
ATOM 5356 O O . SER A 1 683 ? 1.163 41.929 -12.514 1.00 85.69 683 SER A O 1
ATOM 5358 N N . ARG A 1 684 ? 2.022 43.558 -13.784 1.00 83.56 684 ARG A N 1
ATOM 5359 C CA . ARG A 1 684 ? 0.714 44.077 -14.245 1.00 83.56 684 ARG A CA 1
ATOM 5360 C C . ARG A 1 684 ? -0.195 42.991 -14.841 1.00 83.56 684 ARG A C 1
ATOM 5362 O O . ARG A 1 684 ? -1.415 43.097 -14.726 1.00 83.56 684 ARG A O 1
ATOM 5369 N N . LEU A 1 685 ? 0.383 41.970 -15.480 1.00 82.38 685 LEU A N 1
ATOM 5370 C CA . LEU A 1 685 ? -0.367 40.838 -16.027 1.00 82.38 685 LEU A CA 1
ATOM 5371 C C . LEU A 1 685 ? -0.965 39.983 -14.903 1.00 82.38 685 LEU A C 1
ATOM 5373 O O . LEU A 1 685 ? -2.166 39.731 -14.899 1.00 82.38 685 LEU A O 1
ATOM 5377 N N . MET A 1 686 ? -0.151 39.591 -13.925 1.00 86.81 686 MET A N 1
ATOM 5378 C CA . MET A 1 686 ? -0.579 38.710 -12.838 1.00 86.81 686 MET A CA 1
ATOM 5379 C C . MET A 1 686 ? -1.534 39.416 -11.875 1.00 86.81 686 MET A C 1
ATOM 5381 O O . MET A 1 686 ? -2.569 38.853 -11.518 1.00 86.81 686 MET A O 1
ATOM 5385 N N . ARG A 1 687 ? -1.254 40.684 -11.541 1.00 87.56 687 ARG A N 1
ATOM 5386 C CA . ARG A 1 687 ? -2.134 41.549 -10.741 1.00 87.56 687 ARG A CA 1
ATOM 5387 C C . ARG A 1 687 ? -3.563 41.584 -11.295 1.00 87.56 687 ARG A C 1
ATOM 5389 O O . ARG A 1 687 ? -4.508 41.437 -10.529 1.00 87.56 687 ARG A O 1
ATOM 5396 N N . SER A 1 688 ? -3.718 41.652 -12.623 1.00 84.00 688 SER A N 1
ATOM 5397 C CA . SER A 1 688 ? -5.030 41.661 -13.297 1.00 84.00 688 SER A CA 1
ATOM 5398 C C . SER A 1 688 ? -5.865 40.382 -13.115 1.00 84.00 688 SER A C 1
ATOM 5400 O O . SER A 1 688 ? -7.066 40.399 -13.375 1.00 84.00 688 SER A O 1
ATOM 5402 N N . VAL A 1 689 ? -5.255 39.292 -12.633 1.00 85.69 689 VAL A N 1
ATOM 5403 C CA . VAL A 1 689 ? -5.924 38.026 -12.280 1.00 85.69 689 VAL A CA 1
ATOM 5404 C C . VAL A 1 689 ? -6.044 37.864 -10.761 1.00 85.69 689 VAL A C 1
ATOM 5406 O O . VAL A 1 689 ? -7.065 37.384 -10.270 1.00 85.69 689 VAL A O 1
ATOM 5409 N N . VAL A 1 690 ? -5.027 38.297 -10.009 1.00 87.88 690 VAL A N 1
ATOM 5410 C CA . VAL A 1 690 ? -4.996 38.236 -8.539 1.00 87.88 690 VAL A CA 1
ATOM 5411 C C . VAL A 1 690 ? -6.023 39.181 -7.901 1.00 87.88 690 VAL A C 1
ATOM 5413 O O . VAL A 1 690 ? -6.654 38.792 -6.921 1.00 87.88 690 VAL A O 1
ATOM 5416 N N . GLU A 1 691 ? -6.254 40.375 -8.459 1.00 89.50 691 GLU A N 1
ATOM 5417 C CA . GLU A 1 691 ? -7.271 41.320 -7.964 1.00 89.50 691 GLU A CA 1
ATOM 5418 C C . GLU A 1 691 ? -8.698 40.711 -8.006 1.00 89.50 691 GLU A C 1
ATOM 5420 O O . GLU A 1 691 ? -9.286 40.555 -6.933 1.00 89.50 691 GLU A O 1
ATOM 5425 N N . PRO A 1 692 ? -9.230 40.217 -9.150 1.00 88.19 692 PRO A N 1
ATOM 5426 C CA . PRO A 1 692 ? -10.521 39.512 -9.191 1.00 88.19 692 PRO A CA 1
ATOM 5427 C C . PRO A 1 692 ? -10.636 38.288 -8.266 1.00 88.19 692 PRO A C 1
ATOM 5429 O O . PRO A 1 692 ? -11.729 37.965 -7.796 1.00 88.19 692 PRO A O 1
ATOM 5432 N N . LEU A 1 693 ? -9.528 37.588 -7.993 1.00 88.94 693 LEU A N 1
ATOM 5433 C CA . LEU A 1 693 ? -9.506 36.468 -7.047 1.00 88.94 693 LEU A CA 1
ATOM 5434 C C . LEU A 1 693 ? -9.610 36.939 -5.589 1.00 88.94 693 LEU A C 1
ATOM 5436 O O . LEU A 1 693 ? -10.308 36.304 -4.797 1.00 88.94 693 LEU A O 1
ATOM 5440 N N . LYS A 1 694 ? -8.958 38.053 -5.237 1.00 88.94 694 LYS A N 1
ATOM 5441 C CA . LYS A 1 694 ? -9.085 38.687 -3.916 1.00 88.94 694 LYS A CA 1
ATOM 5442 C C . LYS A 1 694 ? -10.496 39.239 -3.700 1.00 88.94 694 LYS A C 1
ATOM 5444 O O . LYS A 1 694 ? -11.050 39.029 -2.622 1.00 88.94 694 LYS A O 1
ATOM 5449 N N . ASP A 1 695 ? -11.108 39.832 -4.726 1.00 90.31 695 ASP A N 1
ATOM 5450 C CA . ASP A 1 695 ? -12.512 40.266 -4.696 1.00 90.31 695 ASP A CA 1
ATOM 5451 C C . ASP A 1 695 ? -13.467 39.084 -4.462 1.00 90.31 695 ASP A C 1
ATOM 5453 O O . ASP A 1 695 ? -14.347 39.156 -3.602 1.00 90.31 695 ASP A O 1
ATOM 5457 N N . LEU A 1 696 ? -13.269 37.960 -5.166 1.00 90.69 696 LEU A N 1
ATOM 5458 C CA . LEU A 1 696 ? -14.061 36.743 -4.959 1.00 90.69 696 LEU A CA 1
ATOM 5459 C C . LEU A 1 696 ? -13.881 36.169 -3.544 1.00 90.69 696 LEU A C 1
ATOM 5461 O O . LEU A 1 696 ? -14.872 35.825 -2.900 1.00 90.69 696 LEU A O 1
ATOM 5465 N N . LYS A 1 697 ? -12.648 36.117 -3.026 1.00 89.94 697 LYS A N 1
ATOM 5466 C CA . LYS A 1 697 ? -12.370 35.684 -1.646 1.00 89.94 697 LYS A CA 1
ATOM 5467 C C . LYS A 1 697 ? -13.020 36.613 -0.613 1.00 89.94 697 LYS A C 1
ATOM 5469 O O . LYS A 1 697 ? -13.516 36.137 0.407 1.00 89.94 697 LYS A O 1
ATOM 5474 N N . GLY A 1 698 ? -13.033 37.922 -0.874 1.00 88.75 698 GLY A N 1
ATOM 5475 C CA . GLY A 1 698 ? -13.717 38.919 -0.050 1.00 88.75 698 GLY A CA 1
ATOM 5476 C C . GLY A 1 698 ? -15.233 38.717 -0.034 1.00 88.75 698 GLY A C 1
ATOM 5477 O O . GLY A 1 698 ? -15.827 38.669 1.042 1.00 88.75 698 GLY A O 1
ATOM 5478 N N . PHE A 1 699 ? -15.835 38.511 -1.209 1.00 93.12 699 PHE A N 1
ATOM 5479 C CA . PHE A 1 699 ? -17.256 38.194 -1.354 1.00 93.12 699 PHE A CA 1
ATOM 5480 C C . PHE A 1 699 ? -17.642 36.910 -0.607 1.00 93.12 699 PHE A C 1
ATOM 5482 O O . PHE A 1 699 ? -18.569 36.940 0.193 1.00 93.12 699 PHE A O 1
ATOM 5489 N N . LEU A 1 700 ? -16.923 35.797 -0.791 1.00 88.62 700 LEU A N 1
ATOM 5490 C CA . LEU A 1 700 ? -17.289 34.509 -0.177 1.00 88.62 700 LEU A CA 1
ATOM 5491 C C . LEU A 1 700 ? -17.266 34.535 1.362 1.00 88.62 700 LEU A C 1
ATOM 5493 O O . LEU A 1 700 ? -18.037 33.816 1.994 1.00 88.62 700 LEU A O 1
ATOM 5497 N N . LYS A 1 701 ? -16.440 35.403 1.966 1.00 86.81 701 LYS A N 1
ATOM 5498 C CA . LYS A 1 701 ? -16.420 35.658 3.419 1.00 86.81 701 LYS A CA 1
ATOM 5499 C C . LYS A 1 701 ? -17.578 36.527 3.936 1.00 86.81 701 LYS A C 1
ATOM 5501 O O . LYS A 1 701 ? -17.724 36.650 5.148 1.00 86.81 701 LYS A O 1
ATOM 5506 N N . GLN A 1 702 ? -18.344 37.167 3.053 1.00 85.25 702 GLN A N 1
ATOM 5507 C CA . GLN A 1 702 ? -19.437 38.093 3.392 1.00 85.25 702 GLN A CA 1
ATOM 5508 C C . GLN A 1 702 ? -20.794 37.674 2.800 1.00 85.25 702 GLN A C 1
ATOM 5510 O O . GLN A 1 702 ? -21.821 38.226 3.188 1.00 85.25 702 GLN A O 1
ATOM 5515 N N . ALA A 1 703 ? -20.800 36.718 1.868 1.00 84.25 703 ALA A N 1
ATOM 5516 C CA . ALA A 1 703 ? -21.997 36.155 1.265 1.00 84.25 703 ALA A CA 1
ATOM 5517 C C . ALA A 1 703 ? -22.865 35.442 2.311 1.00 84.25 703 ALA A C 1
ATOM 5519 O O . ALA A 1 703 ? -22.357 34.827 3.250 1.00 84.25 703 ALA A O 1
ATOM 5520 N N . SER A 1 704 ? -24.181 35.522 2.133 1.00 79.19 704 SER A N 1
ATOM 5521 C CA . SER A 1 704 ? -25.157 34.995 3.086 1.00 79.19 704 SER A CA 1
ATOM 5522 C C . SER A 1 704 ? -25.108 33.469 3.234 1.00 79.19 704 SER A C 1
ATOM 5524 O O . SER A 1 704 ? -24.783 32.739 2.295 1.00 79.19 704 SER A O 1
ATOM 5526 N N . ASP A 1 705 ? -25.553 32.961 4.389 1.00 72.88 705 ASP A N 1
ATOM 5527 C CA . ASP A 1 705 ? -25.767 31.519 4.608 1.00 72.88 705 ASP A CA 1
ATOM 5528 C C . ASP A 1 705 ? -26.694 30.911 3.539 1.00 72.88 705 ASP A C 1
ATOM 5530 O O . ASP A 1 705 ? -26.552 29.751 3.152 1.00 72.88 705 ASP A O 1
ATOM 5534 N N . LEU A 1 706 ? -27.630 31.717 3.021 1.00 67.56 706 LEU A N 1
ATOM 5535 C CA . LEU A 1 706 ? -28.527 31.340 1.934 1.00 67.56 706 LEU A CA 1
ATOM 5536 C C . LEU A 1 706 ? -27.776 31.149 0.609 1.00 67.56 706 LEU A C 1
ATOM 5538 O O . LEU A 1 706 ? -28.058 30.173 -0.081 1.00 67.56 706 LEU A O 1
ATOM 5542 N N . PHE A 1 707 ? -26.797 32.001 0.282 1.00 81.50 707 PHE A N 1
ATOM 5543 C CA . PHE A 1 707 ? -25.902 31.789 -0.860 1.00 81.50 707 PHE A CA 1
ATOM 5544 C C . PHE A 1 707 ? -25.041 30.530 -0.685 1.00 81.50 707 PHE A C 1
ATOM 5546 O O . PHE A 1 707 ? -24.924 29.736 -1.618 1.00 81.50 707 PHE A O 1
ATOM 5553 N N . HIS A 1 708 ? -24.464 30.306 0.500 1.00 79.25 708 HIS A N 1
ATOM 5554 C CA . HIS A 1 708 ? -23.649 29.109 0.755 1.00 79.25 708 HIS A CA 1
ATOM 5555 C C . HIS A 1 708 ? -24.477 27.823 0.630 1.00 79.25 708 HIS A C 1
ATOM 5557 O O . HIS A 1 708 ? -24.038 26.867 -0.012 1.00 79.25 708 HIS A O 1
ATOM 5563 N N . LEU A 1 709 ? -25.715 27.831 1.132 1.00 64.44 709 LEU A N 1
ATOM 5564 C CA . LEU A 1 709 ? -26.680 26.741 0.973 1.00 64.44 709 LEU A CA 1
ATOM 5565 C C . LEU A 1 709 ? -27.154 26.569 -0.486 1.00 64.44 709 LEU A C 1
ATOM 5567 O O . LEU A 1 709 ? -27.373 25.443 -0.932 1.00 64.44 709 LEU A O 1
ATOM 5571 N N . GLU A 1 710 ? -27.322 27.660 -1.238 1.00 71.00 710 GLU A N 1
ATOM 5572 C CA . GLU A 1 710 ? -27.648 27.659 -2.674 1.00 71.00 710 GLU A CA 1
ATOM 5573 C C . GLU A 1 710 ? -26.501 27.046 -3.498 1.00 71.00 710 GLU A C 1
ATOM 5575 O O . GLU A 1 710 ? -26.733 26.185 -4.350 1.00 71.00 710 GLU A O 1
ATOM 5580 N N . HIS A 1 711 ? -25.253 27.405 -3.184 1.00 83.94 711 HIS A N 1
ATOM 5581 C CA . HIS A 1 711 ? -24.047 26.859 -3.804 1.00 83.94 711 HIS A CA 1
ATOM 5582 C C . HIS A 1 711 ? -23.863 25.371 -3.499 1.00 83.94 711 HIS A C 1
ATOM 5584 O O . HIS A 1 711 ? -23.661 24.573 -4.417 1.00 83.94 711 HIS A O 1
ATOM 5590 N N . GLU A 1 712 ? -23.968 24.977 -2.228 1.00 73.75 712 GLU A N 1
ATOM 5591 C CA . GLU A 1 712 ? -23.802 23.583 -1.821 1.00 73.75 712 GLU A CA 1
ATOM 5592 C C . GLU A 1 712 ? -24.872 22.681 -2.446 1.00 73.75 712 GLU A C 1
ATOM 5594 O O . GLU A 1 712 ? -24.534 21.629 -2.988 1.00 73.75 712 GLU A O 1
ATOM 5599 N N . LYS A 1 713 ? -26.135 23.126 -2.503 1.00 60.53 713 LYS A N 1
ATOM 5600 C CA . LYS A 1 713 ? -27.202 22.413 -3.229 1.00 60.53 713 LYS A CA 1
ATOM 5601 C C . LYS A 1 713 ? -26.923 22.271 -4.728 1.00 60.53 713 LYS A C 1
ATOM 5603 O O . LYS A 1 713 ? -27.315 21.269 -5.319 1.00 60.53 713 LYS A O 1
ATOM 5608 N N . ARG A 1 714 ? -26.276 23.260 -5.356 1.00 70.19 714 ARG A N 1
ATOM 5609 C CA . ARG A 1 714 ? -26.043 23.288 -6.812 1.00 70.19 714 ARG A CA 1
ATOM 5610 C C . ARG A 1 714 ? -24.795 22.521 -7.255 1.00 70.19 714 ARG A C 1
ATOM 5612 O O . ARG A 1 714 ? -24.773 22.018 -8.377 1.00 70.19 714 ARG A O 1
ATOM 5619 N N . TYR A 1 715 ? -23.771 22.439 -6.405 1.00 62.06 715 TYR A N 1
ATOM 5620 C CA . TYR A 1 715 ? -22.461 21.870 -6.757 1.00 62.06 715 TYR A CA 1
ATOM 5621 C C . TYR A 1 715 ? -21.996 20.711 -5.858 1.00 62.06 715 TYR A C 1
ATOM 5623 O O . TYR A 1 715 ? -21.054 19.999 -6.214 1.00 62.06 715 TYR A O 1
ATOM 5631 N N . GLY A 1 716 ? -22.666 20.468 -4.727 1.00 56.53 716 GLY A N 1
ATOM 5632 C CA . GLY A 1 716 ? -22.360 19.374 -3.801 1.00 56.53 716 GLY A CA 1
ATOM 5633 C C . GLY A 1 716 ? -21.120 19.608 -2.934 1.00 56.53 716 GLY A C 1
ATOM 5634 O O . GLY A 1 716 ? -20.438 18.636 -2.602 1.00 56.53 716 GLY A O 1
ATOM 5635 N N . PHE A 1 717 ? -20.781 20.873 -2.655 1.00 75.19 717 PHE A N 1
ATOM 5636 C CA . PHE A 1 717 ? -19.762 21.312 -1.689 1.00 75.19 717 PHE A CA 1
ATOM 5637 C C . PHE A 1 717 ? -19.910 22.817 -1.359 1.00 75.19 717 PHE A C 1
ATOM 5639 O O . PHE A 1 717 ? -20.429 23.594 -2.168 1.00 75.19 717 PHE A O 1
ATOM 5646 N N . VAL A 1 718 ? -19.426 23.223 -0.180 1.00 75.00 718 VAL A N 1
ATOM 5647 C CA . VAL A 1 718 ? -19.409 24.615 0.323 1.00 75.00 718 VAL A CA 1
ATOM 5648 C C . VAL A 1 718 ? -18.562 25.543 -0.565 1.00 75.00 718 VAL A C 1
ATOM 5650 O O . VAL A 1 718 ? -17.550 25.124 -1.126 1.00 75.00 718 VAL A O 1
ATOM 5653 N N . ALA A 1 719 ? -18.951 26.817 -0.681 1.00 80.56 719 ALA A N 1
ATOM 5654 C CA . ALA A 1 719 ? -18.315 27.816 -1.547 1.00 80.56 719 ALA A CA 1
ATOM 5655 C C . ALA A 1 719 ? -16.977 28.364 -0.991 1.00 80.56 719 ALA A C 1
ATOM 5657 O O . ALA A 1 719 ? -16.842 29.554 -0.713 1.00 80.56 719 ALA A O 1
ATOM 5658 N N . ASP A 1 720 ? -15.978 27.496 -0.817 1.00 80.81 720 ASP A N 1
ATOM 5659 C CA . ASP A 1 720 ? -14.665 27.835 -0.250 1.00 80.81 720 ASP A CA 1
ATOM 5660 C C . ASP A 1 720 ? -13.529 27.684 -1.281 1.00 80.81 720 ASP A C 1
ATOM 5662 O O . ASP A 1 720 ? -13.227 26.585 -1.752 1.00 80.81 720 ASP A O 1
ATOM 5666 N N . MET A 1 721 ? -12.846 28.795 -1.583 1.00 78.50 721 MET A N 1
ATOM 5667 C CA . MET A 1 721 ? -11.690 28.845 -2.490 1.00 78.50 721 MET A CA 1
ATOM 5668 C C . MET A 1 721 ? -10.479 28.026 -2.019 1.00 78.50 721 MET A C 1
ATOM 5670 O O . MET A 1 721 ? -9.628 27.696 -2.849 1.00 78.50 721 MET A O 1
ATOM 5674 N N . GLN A 1 722 ? -10.382 27.686 -0.731 1.00 73.94 722 GLN A N 1
ATOM 5675 C CA . GLN A 1 722 ? -9.321 26.829 -0.195 1.00 73.94 722 GLN A CA 1
ATOM 5676 C C . GLN A 1 722 ? -9.598 25.330 -0.428 1.00 73.94 722 GLN A C 1
ATOM 5678 O O . GLN A 1 722 ? -8.726 24.503 -0.168 1.00 73.94 722 GLN A O 1
ATOM 5683 N N . LYS A 1 723 ? -10.772 24.941 -0.957 1.00 72.25 723 LYS A N 1
ATOM 5684 C CA . LYS A 1 723 ? -11.049 23.547 -1.346 1.00 72.25 723 LYS A CA 1
ATOM 5685 C C . LYS A 1 723 ? -10.699 23.287 -2.813 1.00 72.25 723 LYS A C 1
ATOM 5687 O O . LYS A 1 723 ? -11.230 23.936 -3.712 1.00 72.25 723 LYS A O 1
ATOM 5692 N N . LEU A 1 724 ? -9.906 22.234 -3.043 1.00 61.75 724 LEU A N 1
ATOM 5693 C CA . LEU A 1 724 ? -9.624 21.577 -4.335 1.00 61.75 724 LEU A CA 1
ATOM 5694 C C . LEU A 1 724 ? -10.779 21.699 -5.351 1.00 61.75 724 LEU A C 1
ATOM 5696 O O . LEU A 1 724 ? -10.630 22.313 -6.408 1.00 61.75 724 LEU A O 1
ATOM 5700 N N . ARG A 1 725 ? -11.957 21.188 -4.976 1.00 67.06 725 ARG A N 1
ATOM 5701 C CA . ARG A 1 725 ? -13.134 21.067 -5.848 1.00 67.06 725 ARG A CA 1
ATOM 5702 C C . ARG A 1 725 ? -13.706 22.416 -6.308 1.00 67.06 725 ARG A C 1
ATOM 5704 O O . ARG A 1 725 ? -14.297 22.489 -7.383 1.00 67.06 725 ARG A O 1
ATOM 5711 N N . PHE A 1 726 ? -13.497 23.491 -5.542 1.00 80.31 726 PHE A N 1
ATOM 5712 C CA . PHE A 1 726 ? -13.902 24.841 -5.938 1.00 80.31 726 PHE A CA 1
ATOM 5713 C C . PHE A 1 726 ? -13.056 25.350 -7.110 1.00 80.31 726 PHE A C 1
ATOM 5715 O O . PHE A 1 726 ? -13.605 25.855 -8.090 1.00 80.31 726 PHE A O 1
ATOM 5722 N N . ALA A 1 727 ? -11.733 25.170 -7.055 1.00 73.31 727 ALA A N 1
ATOM 5723 C CA . ALA A 1 727 ? -10.827 25.580 -8.128 1.00 73.31 727 ALA A CA 1
ATOM 5724 C C . ALA A 1 727 ? -11.119 24.828 -9.441 1.00 73.31 727 ALA A C 1
ATOM 5726 O O . ALA A 1 727 ? -11.164 25.433 -10.514 1.00 73.31 727 ALA A O 1
ATOM 5727 N N . GLU A 1 728 ? -11.392 23.524 -9.354 1.00 68.75 728 GLU A N 1
ATOM 5728 C CA . GLU A 1 728 ? -11.747 22.697 -10.512 1.00 68.75 728 GLU A CA 1
ATOM 5729 C C . GLU A 1 728 ? -13.070 23.146 -11.155 1.00 68.75 728 GLU A C 1
ATOM 5731 O O . GLU A 1 728 ? -13.111 23.443 -12.349 1.00 68.75 728 GLU A O 1
ATOM 5736 N N . VAL A 1 729 ? -14.149 23.250 -10.367 1.00 73.75 729 VAL A N 1
ATOM 5737 C CA . VAL A 1 729 ? -15.504 23.542 -10.874 1.00 73.75 729 VAL A CA 1
ATOM 5738 C C . VAL A 1 729 ? -15.671 25.009 -11.286 1.00 73.75 729 VAL A C 1
ATOM 5740 O O . VAL A 1 729 ? -16.290 25.301 -12.315 1.00 73.75 729 VAL A O 1
ATOM 5743 N N . HIS A 1 730 ? -15.110 25.950 -10.522 1.00 78.75 730 HIS A N 1
ATOM 5744 C CA . HIS A 1 730 ? -15.304 27.380 -10.771 1.00 78.75 730 HIS A CA 1
ATOM 5745 C C . HIS A 1 730 ? -14.219 28.003 -11.638 1.00 78.75 730 HIS A C 1
ATOM 5747 O O . HIS A 1 730 ? -14.559 28.914 -12.391 1.00 78.75 730 HIS A O 1
ATOM 5753 N N . MET A 1 731 ? -12.987 27.490 -11.649 1.00 71.44 731 MET A N 1
ATOM 5754 C CA . MET A 1 731 ? -11.895 28.078 -12.442 1.00 71.44 731 MET A CA 1
ATOM 5755 C C . MET A 1 731 ? -11.393 27.189 -13.587 1.00 71.44 731 MET A C 1
ATOM 5757 O O . MET A 1 731 ? -10.711 27.684 -14.481 1.00 71.44 731 MET A O 1
ATOM 5761 N N . GLY A 1 732 ? -11.762 25.903 -13.620 1.00 61.47 732 GLY A N 1
ATOM 5762 C CA . GLY A 1 732 ? -11.323 24.974 -14.668 1.00 61.47 732 GLY A CA 1
ATOM 5763 C C . GLY A 1 732 ? -9.854 24.558 -14.542 1.00 61.47 732 GLY A C 1
ATOM 5764 O O . GLY A 1 732 ? -9.245 24.122 -15.520 1.00 61.47 732 GLY A O 1
ATOM 5765 N N . PHE A 1 733 ? -9.259 24.715 -13.357 1.00 60.19 733 PHE A N 1
ATOM 5766 C CA . PHE A 1 733 ? -7.862 24.371 -13.110 1.00 60.19 733 PHE A CA 1
ATOM 5767 C C . PHE A 1 733 ? -7.754 22.889 -12.737 1.00 60.19 733 PHE A C 1
ATOM 5769 O O . PHE A 1 733 ? -8.109 22.497 -11.629 1.00 60.19 733 PHE A O 1
ATOM 5776 N N . SER A 1 734 ? -7.257 22.061 -13.661 1.00 46.66 734 SER A N 1
ATOM 5777 C CA . SER A 1 734 ? -6.885 20.675 -13.339 1.00 46.66 734 SER A CA 1
ATOM 5778 C C . SER A 1 734 ? -5.624 20.651 -12.470 1.00 46.66 734 SER A C 1
ATOM 5780 O O . SER A 1 734 ? -4.645 21.336 -12.773 1.00 46.66 734 SER A O 1
ATOM 5782 N N . TRP A 1 735 ? -5.650 19.862 -11.396 1.00 46.28 735 TRP A N 1
ATOM 5783 C CA . TRP A 1 735 ? -4.667 19.868 -10.300 1.00 46.28 735 TRP A CA 1
ATOM 5784 C C . TRP A 1 735 ? -3.312 19.195 -10.616 1.00 46.28 735 TRP A C 1
ATOM 5786 O O . TRP A 1 735 ? -2.707 18.526 -9.785 1.00 46.28 735 TRP A O 1
ATOM 5796 N N . VAL A 1 736 ? -2.800 19.403 -11.832 1.00 37.72 736 VAL A N 1
ATOM 5797 C CA . VAL A 1 736 ? -1.466 18.945 -12.271 1.00 37.72 736 VAL A CA 1
ATOM 5798 C C . VAL A 1 736 ? -0.328 19.700 -11.558 1.00 37.72 736 VAL A C 1
ATOM 5800 O O . VAL A 1 736 ? 0.796 19.213 -11.512 1.00 37.72 736 VAL A O 1
ATOM 5803 N N . TYR A 1 737 ? -0.621 20.855 -10.953 1.00 40.84 737 TYR A N 1
ATOM 5804 C CA . TYR A 1 737 ? 0.317 21.648 -10.154 1.00 40.84 737 TYR A CA 1
ATOM 5805 C C . TYR A 1 737 ? -0.310 21.919 -8.785 1.00 40.84 737 TYR A C 1
ATOM 5807 O O . TYR A 1 737 ? -1.384 22.516 -8.708 1.00 40.84 737 TYR A O 1
ATOM 5815 N N . GLY A 1 738 ? 0.325 21.424 -7.722 1.00 36.97 738 GLY A N 1
ATOM 5816 C CA . GLY A 1 738 ? -0.293 21.323 -6.402 1.00 36.97 738 GLY A CA 1
ATOM 5817 C C . GLY A 1 738 ? -0.478 22.657 -5.675 1.00 36.97 738 GLY A C 1
ATOM 5818 O O . GLY A 1 738 ? 0.394 23.529 -5.682 1.00 36.97 738 GLY A O 1
ATOM 5819 N N . ALA A 1 739 ? -1.591 22.768 -4.952 1.00 31.91 739 ALA A N 1
ATOM 5820 C CA . ALA A 1 739 ? -1.559 23.419 -3.646 1.00 31.91 739 ALA A CA 1
ATOM 5821 C C . ALA A 1 739 ? -1.215 22.352 -2.575 1.00 31.91 739 ALA A C 1
ATOM 5823 O O . ALA A 1 739 ? -1.167 21.160 -2.900 1.00 31.91 739 ALA A O 1
ATOM 5824 N N . PRO A 1 740 ? -0.930 22.739 -1.322 1.00 32.97 740 PRO A N 1
ATOM 5825 C CA . PRO A 1 740 ? -0.608 21.795 -0.261 1.00 32.97 740 PRO A CA 1
ATOM 5826 C C . PRO A 1 740 ? -1.820 20.917 0.077 1.00 32.97 740 PRO A C 1
ATOM 5828 O O . PRO A 1 740 ? -2.968 21.335 -0.096 1.00 32.97 740 PRO A O 1
ATOM 5831 N N . GLU A 1 741 ? -1.570 19.734 0.640 1.00 33.84 741 GLU A N 1
ATOM 5832 C CA . GLU A 1 741 ? -2.526 19.175 1.602 1.00 33.84 741 GLU A CA 1
ATOM 5833 C C . GLU A 1 741 ? -2.695 20.204 2.737 1.00 33.84 741 GLU A C 1
ATOM 5835 O O . GLU A 1 741 ? -1.720 20.891 3.059 1.00 33.84 741 GLU A O 1
ATOM 5840 N N . PRO A 1 742 ? -3.902 20.392 3.300 1.00 31.31 742 PRO A N 1
ATOM 5841 C CA . PRO A 1 742 ? -4.097 21.381 4.353 1.00 31.31 742 PRO A CA 1
ATOM 5842 C C . PRO A 1 742 ? -3.157 21.082 5.525 1.00 31.31 742 PRO A C 1
ATOM 5844 O O . PRO A 1 742 ? -3.217 20.000 6.100 1.00 31.31 742 PRO A O 1
ATOM 5847 N N . ASP A 1 743 ? -2.300 22.041 5.883 1.00 28.84 743 ASP A N 1
ATOM 5848 C CA . ASP A 1 743 ? -1.586 21.990 7.157 1.00 28.84 743 ASP A CA 1
ATOM 5849 C C . ASP A 1 743 ? -2.636 22.026 8.276 1.00 28.84 743 ASP A C 1
ATOM 5851 O O . ASP A 1 743 ? -3.290 23.054 8.476 1.00 28.84 743 ASP A O 1
ATOM 5855 N N . ASP A 1 744 ? -2.746 20.946 9.054 1.00 31.77 744 ASP A N 1
ATOM 5856 C CA . ASP A 1 744 ? -3.577 20.848 10.271 1.00 31.77 744 ASP A CA 1
ATOM 5857 C C . ASP A 1 744 ? -3.047 21.744 11.427 1.00 31.77 744 ASP A C 1
ATOM 5859 O O . ASP A 1 744 ? -3.222 21.461 12.609 1.00 31.77 744 ASP A O 1
ATOM 5863 N N . ASN A 1 745 ? -2.348 22.834 11.089 1.00 28.25 745 ASN A N 1
ATOM 5864 C CA . ASN A 1 745 ? -1.607 23.728 11.981 1.00 28.25 745 ASN A CA 1
ATOM 5865 C C . ASN A 1 745 ? -1.813 25.228 11.666 1.00 28.25 745 ASN A C 1
ATOM 5867 O O . ASN A 1 745 ? -1.001 26.067 12.062 1.00 28.25 745 ASN A O 1
ATOM 5871 N N . ILE A 1 746 ? -2.911 25.599 10.994 1.00 24.59 746 ILE A N 1
ATOM 5872 C CA . ILE A 1 746 ? -3.381 26.996 10.937 1.00 24.59 746 ILE A CA 1
ATOM 5873 C C . ILE A 1 746 ? -4.637 27.137 11.817 1.00 24.59 746 ILE A C 1
ATOM 5875 O O . ILE A 1 746 ? -5.688 26.611 11.450 1.00 24.59 746 ILE A O 1
ATOM 5879 N N . PRO A 1 747 ? -4.569 27.831 12.971 1.00 25.66 747 PRO A N 1
ATOM 5880 C CA . PRO A 1 747 ? -5.728 28.012 13.842 1.00 25.66 747 PRO A CA 1
ATOM 5881 C C . PRO A 1 747 ? -6.688 29.093 13.311 1.00 25.66 747 PRO A C 1
ATOM 5883 O O . PRO A 1 747 ? -6.278 30.242 13.166 1.00 25.66 747 PRO A O 1
ATOM 5886 N N . PHE A 1 748 ? -7.948 28.687 13.091 1.00 28.36 748 PHE A N 1
ATOM 5887 C CA . PHE A 1 748 ? -9.192 29.480 12.940 1.00 28.36 748 PHE A CA 1
ATOM 5888 C C . PHE A 1 748 ? -9.110 30.863 12.249 1.00 28.36 748 PHE A C 1
ATOM 5890 O O . PHE A 1 748 ? -8.936 31.886 12.949 1.00 28.36 748 PHE A O 1
#

Organism: NCBI:txid2316736

Secondary structure (DSSP, 8-state):
-HHHHHHHHHHHHHHHHHSSPPBHHHHHHH-GGGHHHHHSTTS--TTEEESSBEEE-HHHHHHSHHHHHHTTTHHHHHHHHHHHHHHS---TT-GGG---B-HHHHTTTSSSHHHHHHHHHHHHSS-BTTTBEEEEETTEEEEE--GGGGGSTT--SHHHHHHHHSPPTTTTT---SS--HHHHHHHHHHHHHHHHHSSPPBHHHHHHHHGGGS-HHHHHHHHTTTTEES----STT-B-EEPGGGHHHHS-HHHHHHHHHHHHHHHHHHHT-SS--TT-EEEHHHHHHHHT--HHHHHHHHGGGTT-TTBSS-SSS--TTS-EEEB-GGGGGGGG--SHHHHHHHHHHHHHHHHHHHHHSS-TTHHHHHHHHHTSPPPPPPP--------------PEEEE--TTSHHHHHHHHHIIIIIH---GGGEEETT-TTSPPPTTS-HHHHHHHHHHH-SEEEEEE-HHHHH-HHHHHHHHHHHHTT--EEEEEPTT--GGG--GGGSSS---EETT-HHHHHHHHHHHHHHHT----HHHHHHHHHHHHHHHHHHHHHTT--------------------------------------------------------HHHHHHHHHHHHHHHHHTTS-HHHHHHHHHHHHT--EE--SS-HHHHHHHHTTTSEEEETTEEEE-TTSHHHHHHHHHHHHHHHHHTTS-HHHHHHHHHHHSS---TTSHHHIIIII---SSSPPPPP-TT---

InterPro domains:
  IPR000157 Toll/interleukin-1 receptor homology (TIR) domain [PF13676] (399-497)
  IPR000157 Toll/interleukin-1 receptor homology (TIR) domain [PS50104] (395-554)
  IPR035897 Toll/interleukin-1 receptor homology (TIR) domain superfamily [G3DSA:3.40.50.10140] (385-503)
  IPR035897 Toll/interleukin-1 receptor homology (TIR) domain superfamily [SSF52200] (395-500)

Foldseek 3Di:
DVVLLVVQVLQVVVCLVPLAGAFLVRSCVSPVVCNPQQAPPPNDDPQWDHDRGTHGHLVSQCPDPVSVVLCFLVLVLLLVVLVVCLVQPAFPPDPVSWPKDWLVSLCVRDPDSSSSQSNLSVPQNDQAQQQGHKDQDPVTIITTRHNSSLLRNPPNGSVSSVCSVDPDPPPQQAADPDDDQLLLVLLQVQLVVLLVPLDFDFQRNVQSVVCVSPRVLSSLNNHPPPFWDFHPNRHRPTGTQGAPNCCVRRHDQVLQQLVLLLLLLVLVVVVPDDPQDPPAWAWLVSSCVSSVHDSSSCSSSCSNCLPAPFFDDNDPPDDSVTDTTHGHPLSNVSNPRRGNVVVVVSRVVVVVVVVVVVLVPPDLVVLLVLLVLLPPDDDDDDDDDDDDDDDDDDLQAAEEEFEFLVCQLLVVLVLCLCCQQFPDDNVSYHYDNPPPPDDPPPDDPVVVLLVCLLSHQEYEYADDPSCVVDPPSVVSVVSNVVSVHHYEYEYEPPDDLCPQDDSRNPDHDYAHQLDSNSVSVVSSVVCVSNVDPGDSVRNSVSSVVSNVSSVVVVVVVPPDDDDDDDDDDDDDDDDDDDDDDDDDDDDDDDDDDDDDDDDDDDDDDDDDDDDPDPPLNVVLVVLLVQLQVLCVVDDLVLNQQLLCLLLVFFWAFDDDPVPVVVVCVVVQQWDDDPRTIHGRCVPPSSVSNSVSSNVSNVSLVVPDPVVQVSVCSVQVDGCHSPDPSNCCPSRVRDCNTDTDDDDPPDDD

Radius of gyration: 33.49 Å; chains: 1; bounding box: 109×85×85 Å